Protein AF-0000000085157297 (afdb_homodimer)

Radius of gyration: 27.18 Å; Cα contacts (8 Å, |Δi|>4): 1829; chains: 2; bounding box: 58×94×68 Å

Nearest PDB structures (foldseek):
  6ans-assembly2_D  TM=8.746E-01  e=2.360E-30  Burkholderia cenocepacia J2315
  6v1v-assembly1_B  TM=3.139E-01  e=2.066E-02  Bacillus thuringiensis
  5w6h-assembly1_C  TM=4.773E-01  e=2.940E-01  Kuttervirus CBA120
  8ivx-assembly1_A  TM=2.067E-01  e=7.404E-03  Homo sapiens
  9fth-assembly1_B  TM=2.186E-01  e=5.763E-02  Desulfofustis sp. PB-SRB1

pLDDT: mean 93.43, std 10.8, range [33.88, 98.88]

InterPro domains:
  IPR010621 Domain of unknown function DUF1214 [PF06742] (270-326)

Solvent-accessible surface area (backbone atoms only — not comparable to full-atom values): 38136 Å² total; per-residue (Å²): 132,86,52,54,33,58,54,23,50,52,51,31,47,52,48,63,70,50,51,57,48,35,36,68,37,74,94,38,35,50,84,51,51,42,55,48,27,48,49,56,51,44,51,53,25,50,49,51,48,30,39,60,60,45,59,57,61,41,49,53,61,33,54,72,40,80,53,28,39,37,71,44,74,60,31,45,43,87,60,51,48,54,42,27,39,29,30,38,28,49,45,50,33,82,42,41,32,39,38,34,36,32,47,62,50,44,66,44,41,37,40,34,25,24,30,47,89,42,85,32,42,69,20,56,33,66,66,45,75,48,43,56,89,76,51,73,58,50,97,87,33,37,38,69,49,74,45,62,56,35,82,61,28,35,32,38,38,37,43,30,33,32,71,43,60,90,77,42,47,67,57,46,78,44,49,42,45,74,54,86,55,75,82,79,75,62,32,26,63,60,45,14,54,24,39,44,17,31,40,44,34,48,54,55,53,42,71,54,33,34,48,79,61,36,49,79,78,60,75,87,75,61,77,80,76,82,66,92,52,49,24,55,37,57,43,73,42,42,67,44,50,68,78,30,72,50,87,72,55,58,58,26,32,39,27,46,31,16,40,69,49,59,86,61,24,24,39,45,34,41,35,63,75,61,66,48,71,44,39,37,40,38,44,22,39,40,58,31,24,59,62,21,68,73,72,34,84,87,40,32,25,55,51,33,72,72,69,50,61,59,22,79,87,58,33,32,59,34,40,39,22,37,57,74,55,76,20,83,38,37,24,24,52,65,64,47,50,51,23,30,34,39,40,40,30,32,60,42,83,56,77,51,73,58,52,43,60,44,84,42,47,43,89,71,50,72,55,60,76,90,134,86,53,52,34,58,54,22,50,52,50,31,48,52,46,62,70,51,51,57,47,35,36,69,38,74,95,39,35,51,84,50,49,43,55,48,28,47,52,56,50,43,52,55,25,50,49,51,48,31,38,60,60,45,59,59,61,41,49,54,61,33,53,72,40,79,54,26,40,36,71,44,74,61,30,45,43,87,60,50,49,53,40,26,40,28,31,38,28,48,45,48,33,81,43,40,32,40,38,34,37,32,46,61,51,43,64,44,40,36,41,34,25,24,29,47,88,43,83,32,43,67,20,56,33,68,65,45,75,48,42,56,90,76,51,73,60,49,97,86,34,38,38,70,49,74,45,63,56,36,83,61,28,36,31,37,38,36,42,31,34,31,72,44,59,90,74,45,47,66,58,46,77,45,47,43,43,72,55,85,55,75,80,78,73,60,33,25,63,59,47,14,54,24,38,44,18,29,40,46,34,48,54,55,53,41,71,55,32,34,48,79,60,36,50,78,75,60,74,89,74,60,78,78,76,82,65,92,53,50,24,56,36,56,44,75,43,42,67,43,50,67,78,29,73,50,87,72,55,58,58,25,32,39,28,47,33,16,40,70,46,58,87,61,25,23,38,44,34,41,35,61,76,63,66,47,70,45,39,37,40,39,46,23,40,40,59,32,23,60,63,20,69,72,71,34,84,85,39,32,23,54,52,33,71,73,67,51,61,60,22,79,87,57,32,33,58,36,39,39,21,39,57,74,57,77,20,83,38,37,22,25,52,64,65,48,49,49,23,31,34,40,37,42,30,32,60,42,85,57,78,50,72,61,54,43,60,44,83,41,47,45,89,72,50,73,55,61,75,90

Structure (mmCIF, N/CA/C/O backbone):
data_AF-0000000085157297-model_v1
#
loop_
_entity.id
_entity.type
_entity.pdbx_description
1 polymer 'DUF1214 domain-containing protein'
#
loop_
_atom_site.group_PDB
_atom_site.id
_atom_site.type_symbol
_atom_site.label_atom_id
_atom_site.label_alt_id
_atom_site.label_comp_id
_atom_site.label_asym_id
_atom_site.label_entity_id
_atom_site.label_seq_id
_atom_site.pdbx_PDB_ins_code
_atom_site.Cartn_x
_atom_site.Cartn_y
_atom_site.Cartn_z
_atom_site.occupancy
_atom_site.B_iso_or_equiv
_atom_site.auth_seq_id
_atom_site.auth_comp_id
_atom_site.auth_asym_id
_atom_site.auth_atom_id
_atom_site.pdbx_PDB_model_num
ATOM 1 N N . MET A 1 1 ? 12.664 -27.375 17.562 1 54.38 1 MET A N 1
ATOM 2 C CA . MET A 1 1 ? 13.664 -26.344 17.266 1 54.38 1 MET A CA 1
ATOM 3 C C . MET A 1 1 ? 13 -25.016 16.953 1 54.38 1 MET A C 1
ATOM 5 O O . MET A 1 1 ? 12.078 -24.953 16.141 1 54.38 1 MET A O 1
ATOM 9 N N . THR A 1 2 ? 13.156 -24.031 17.766 1 79.88 2 THR A N 1
ATOM 10 C CA . THR A 1 2 ? 12.492 -22.734 17.672 1 79.88 2 THR A CA 1
ATOM 11 C C . THR A 1 2 ? 13.086 -21.891 16.547 1 79.88 2 THR A C 1
ATOM 13 O O . THR A 1 2 ? 14.297 -21.672 16.5 1 79.88 2 THR A O 1
ATOM 16 N N . HIS A 1 3 ? 12.43 -21.672 15.445 1 93.62 3 HIS A N 1
ATOM 17 C CA . HIS A 1 3 ? 12.844 -20.859 14.32 1 93.62 3 HIS A CA 1
ATOM 18 C C . HIS A 1 3 ? 13.094 -19.422 14.75 1 93.62 3 HIS A C 1
ATOM 20 O O . HIS A 1 3 ? 12.383 -18.891 15.602 1 93.62 3 HIS A O 1
ATOM 26 N N . GLU A 1 4 ? 14.172 -18.812 14.25 1 97.25 4 GLU A N 1
ATOM 27 C CA . GLU A 1 4 ? 14.508 -17.422 14.578 1 97.25 4 GLU A CA 1
ATOM 28 C C . GLU A 1 4 ? 13.375 -16.469 14.195 1 97.25 4 GLU A C 1
ATOM 30 O O . GLU A 1 4 ? 13.125 -15.484 14.891 1 97.25 4 GLU A O 1
ATOM 35 N N . SER A 1 5 ? 12.711 -16.719 13.094 1 97.75 5 SER A N 1
ATOM 36 C CA . SER A 1 5 ? 11.609 -15.883 12.656 1 97.75 5 SER A CA 1
ATOM 37 C C . SER A 1 5 ? 10.43 -15.961 13.617 1 97.75 5 SER A C 1
ATOM 39 O O . SER A 1 5 ? 9.711 -14.984 13.82 1 97.75 5 SER A O 1
ATOM 41 N N . THR A 1 6 ? 10.211 -17.125 14.266 1 97.44 6 THR A N 1
ATOM 42 C CA . THR A 1 6 ? 9.18 -17.25 15.289 1 97.44 6 THR A CA 1
ATOM 43 C C . THR A 1 6 ? 9.461 -16.328 16.469 1 97.44 6 THR A C 1
ATOM 45 O O . THR A 1 6 ? 8.578 -15.578 16.891 1 97.44 6 THR A O 1
ATOM 48 N N . ALA A 1 7 ? 10.688 -16.438 16.906 1 98.12 7 ALA A N 1
ATOM 49 C CA . ALA A 1 7 ? 11.086 -15.578 18.016 1 98.12 7 ALA A CA 1
ATOM 50 C C . ALA A 1 7 ? 10.961 -14.102 17.656 1 98.12 7 ALA A C 1
ATOM 52 O O . ALA A 1 7 ? 10.453 -13.305 18.438 1 98.12 7 ALA A O 1
ATOM 53 N N . ALA A 1 8 ? 11.422 -13.734 16.469 1 98.69 8 ALA A N 1
ATOM 54 C CA . ALA A 1 8 ? 11.383 -12.352 16.016 1 98.69 8 ALA A CA 1
ATOM 55 C C . ALA A 1 8 ? 9.945 -11.859 15.883 1 98.69 8 ALA A C 1
ATOM 57 O O . ALA A 1 8 ? 9.648 -10.703 16.203 1 98.69 8 ALA A O 1
ATOM 58 N N . TRP A 1 9 ? 9.07 -12.703 15.398 1 98.69 9 TRP A N 1
ATOM 59 C CA . TRP A 1 9 ? 7.656 -12.352 15.281 1 98.69 9 TRP A CA 1
ATOM 60 C C . TRP A 1 9 ? 7.055 -12.078 16.656 1 98.69 9 TRP A C 1
ATOM 62 O O . TRP A 1 9 ? 6.344 -11.086 16.844 1 98.69 9 TRP A O 1
ATOM 72 N N . ARG A 1 10 ? 7.383 -12.867 17.641 1 98.31 10 ARG A N 1
ATOM 73 C CA . ARG A 1 10 ? 6.91 -12.656 19 1 98.31 10 ARG A CA 1
ATOM 74 C C . ARG A 1 10 ? 7.453 -11.359 19.578 1 98.31 10 ARG A C 1
ATOM 76 O O . ARG A 1 10 ? 6.742 -10.641 20.281 1 98.31 10 ARG A O 1
ATOM 83 N N . GLU A 1 11 ? 8.688 -11.117 19.297 1 98.69 11 GLU A N 1
ATOM 84 C CA . GLU A 1 11 ? 9.297 -9.859 19.719 1 98.69 11 GLU A CA 1
ATOM 85 C C . GLU A 1 11 ? 8.57 -8.664 19.125 1 98.69 11 GLU A C 1
ATOM 87 O O . GLU A 1 11 ? 8.328 -7.664 19.797 1 98.69 11 GLU A O 1
ATOM 92 N N . LEU A 1 12 ? 8.266 -8.75 17.875 1 98.88 12 LEU A N 1
ATOM 93 C CA . LEU A 1 12 ? 7.531 -7.68 17.203 1 98.88 12 LEU A CA 1
ATOM 94 C C . LEU A 1 12 ? 6.156 -7.484 17.844 1 98.88 12 LEU A C 1
ATOM 96 O O . LEU A 1 12 ? 5.754 -6.352 18.125 1 98.88 12 LEU A O 1
ATOM 100 N N . LEU A 1 13 ? 5.461 -8.57 18.094 1 98.88 13 LEU A N 1
ATOM 101 C CA . LEU A 1 13 ? 4.137 -8.477 18.703 1 98.88 13 LEU A CA 1
ATOM 102 C C . LEU A 1 13 ? 4.219 -7.887 20.094 1 98.88 13 LEU A C 1
ATOM 104 O O . LEU A 1 13 ? 3.365 -7.086 20.5 1 98.88 13 LEU A O 1
ATOM 108 N N . ALA A 1 14 ? 5.223 -8.289 20.812 1 98.69 14 ALA A N 1
ATOM 109 C CA . ALA A 1 14 ? 5.43 -7.707 22.125 1 98.69 14 ALA A CA 1
ATOM 110 C C . ALA A 1 14 ? 5.66 -6.203 22.031 1 98.69 14 ALA A C 1
ATOM 112 O O . ALA A 1 14 ? 5.086 -5.434 22.812 1 98.69 14 ALA A O 1
ATOM 113 N N . ALA A 1 15 ? 6.496 -5.812 21.109 1 98.62 15 ALA A N 1
ATOM 114 C CA . ALA A 1 15 ? 6.742 -4.391 20.906 1 98.62 15 ALA A CA 1
ATOM 115 C C . ALA A 1 15 ? 5.449 -3.654 20.578 1 98.62 15 ALA A C 1
ATOM 117 O O . ALA A 1 15 ? 5.145 -2.617 21.172 1 98.62 15 ALA A O 1
ATOM 118 N N . LEU A 1 16 ? 4.684 -4.23 19.719 1 98.81 16 LEU A N 1
ATOM 119 C CA . LEU A 1 16 ? 3.43 -3.619 19.297 1 98.81 16 LEU A CA 1
ATOM 120 C C . LEU A 1 16 ? 2.461 -3.498 20.469 1 98.81 16 LEU A C 1
ATOM 122 O O . LEU A 1 16 ? 1.637 -2.582 20.5 1 98.81 16 LEU A O 1
ATOM 126 N N . GLY A 1 17 ? 2.551 -4.375 21.375 1 98.31 17 GLY A N 1
ATOM 127 C CA . GLY A 1 17 ? 1.699 -4.348 22.562 1 98.31 17 GLY A CA 1
ATOM 128 C C . GLY A 1 17 ? 2.074 -3.254 23.547 1 98.31 17 GLY A C 1
ATOM 129 O O . GLY A 1 17 ? 1.25 -2.838 24.359 1 98.31 17 GLY A O 1
ATOM 130 N N . GLU A 1 18 ? 3.264 -2.736 23.391 1 98.06 18 GLU A N 1
ATOM 131 C CA . GLU A 1 18 ? 3.762 -1.783 24.375 1 98.06 18 GLU A CA 1
ATOM 132 C C . GLU A 1 18 ? 3.775 -0.364 23.812 1 98.06 18 GLU A C 1
ATOM 134 O O . GLU A 1 18 ? 3.814 0.608 24.578 1 98.06 18 GLU A O 1
ATOM 139 N N . LEU A 1 19 ? 3.723 -0.26 22.594 1 98.44 19 LEU A N 1
ATOM 140 C CA . LEU A 1 19 ? 3.939 1.032 21.953 1 98.44 19 LEU A CA 1
ATOM 141 C C . LEU A 1 19 ? 2.783 1.983 22.234 1 98.44 19 LEU A C 1
ATOM 143 O O . LEU A 1 19 ? 2.938 3.203 22.141 1 98.44 19 LEU A O 1
ATOM 147 N N . ASP A 1 20 ? 1.619 1.443 22.594 1 97.69 20 ASP A N 1
ATOM 148 C CA . ASP A 1 20 ? 0.474 2.312 22.844 1 97.69 20 ASP A CA 1
ATOM 149 C C . ASP A 1 20 ? 0.651 3.092 24.141 1 97.69 20 ASP A C 1
ATOM 151 O O . ASP A 1 20 ? -0.06 4.066 24.391 1 97.69 20 ASP A O 1
ATOM 155 N N . ARG A 1 21 ? 1.632 2.74 25 1 97 21 ARG A N 1
ATOM 156 C CA . ARG A 1 21 ? 1.936 3.516 26.203 1 97 21 ARG A CA 1
ATOM 157 C C . ARG A 1 21 ? 2.293 4.957 25.844 1 97 21 ARG A C 1
ATOM 159 O O . ARG A 1 21 ? 2.039 5.875 26.625 1 97 21 ARG A O 1
ATOM 166 N N . SER A 1 22 ? 2.807 5.121 24.656 1 96.56 22 SER A N 1
ATOM 167 C CA . SER A 1 22 ? 3.248 6.445 24.234 1 96.56 22 SER A CA 1
ATOM 168 C C . SER A 1 22 ? 2.08 7.426 24.188 1 96.56 22 SER A C 1
ATOM 170 O O . SER A 1 22 ? 2.266 8.633 24.375 1 96.56 22 SER A O 1
ATOM 172 N N . PHE A 1 23 ? 0.861 6.902 23.938 1 97.25 23 PHE A N 1
ATOM 173 C CA . PHE A 1 23 ? -0.244 7.844 23.797 1 97.25 23 PHE A CA 1
ATOM 174 C C . PHE A 1 23 ? -1.33 7.555 24.828 1 97.25 23 PHE A C 1
ATOM 176 O O . PHE A 1 23 ? -2.342 8.258 24.891 1 97.25 23 PHE A O 1
ATOM 183 N N . LEU A 1 24 ? -1.14 6.492 25.688 1 96.56 24 LEU A N 1
ATOM 184 C CA . LEU A 1 24 ? -2.104 6.211 26.75 1 96.56 24 LEU A CA 1
ATOM 185 C C . LEU A 1 24 ? -1.602 6.723 28.094 1 96.56 24 LEU A C 1
ATOM 187 O O . LEU A 1 24 ? -2.393 6.938 29.016 1 96.56 24 LEU A O 1
ATOM 191 N N . GLU A 1 25 ? -0.298 6.898 28.156 1 95 25 GLU A N 1
ATOM 192 C CA . GLU A 1 25 ? 0.316 7.273 29.438 1 95 25 GLU A CA 1
ATOM 193 C C . GLU A 1 25 ? 1.301 8.422 29.25 1 95 25 GLU A C 1
ATOM 195 O O . GLU A 1 25 ? 1.773 8.68 28.141 1 95 25 GLU A O 1
ATOM 200 N N . GLY A 1 26 ? 1.525 9.133 30.359 1 92.44 26 GLY A N 1
ATOM 201 C CA . GLY A 1 26 ? 2.572 10.148 30.375 1 92.44 26 GLY A CA 1
ATOM 202 C C . GLY A 1 26 ? 2.119 11.484 29.812 1 92.44 26 GLY A C 1
ATOM 203 O O . GLY A 1 26 ? 0.922 11.703 29.625 1 92.44 26 GLY A O 1
ATOM 204 N N . ASP A 1 27 ? 3.088 12.406 29.531 1 89 27 ASP A N 1
ATOM 205 C CA . ASP A 1 27 ? 2.84 13.812 29.219 1 89 27 ASP A CA 1
ATOM 206 C C . ASP A 1 27 ? 2.24 13.969 27.828 1 89 27 ASP A C 1
ATOM 208 O O . ASP A 1 27 ? 1.542 14.945 27.562 1 89 27 ASP A O 1
ATOM 212 N N . ARG A 1 28 ? 2.418 12.961 27.016 1 90.62 28 ARG A N 1
ATOM 213 C CA . ARG A 1 28 ? 1.947 13.078 25.641 1 90.62 28 ARG A CA 1
ATOM 214 C C . ARG A 1 28 ? 0.647 12.312 25.438 1 90.62 28 ARG A C 1
ATOM 216 O O . ARG A 1 28 ? 0.147 12.211 24.312 1 90.62 28 ARG A O 1
ATOM 223 N N . ALA A 1 29 ? 0.149 11.773 26.531 1 94.44 29 ALA A N 1
ATOM 224 C CA . ALA A 1 29 ? -1.06 10.961 26.438 1 94.44 29 ALA A CA 1
ATOM 225 C C . ALA A 1 29 ? -2.221 11.766 25.859 1 94.44 29 ALA A C 1
ATOM 227 O O . ALA A 1 29 ? -2.385 12.945 26.172 1 94.44 29 ALA A O 1
ATOM 228 N N . VAL A 1 30 ? -2.934 11.117 25.016 1 94.44 30 VAL A N 1
ATOM 229 C CA . VAL A 1 30 ? -4.16 11.719 24.5 1 94.44 30 VAL A CA 1
ATOM 230 C C . VAL A 1 30 ? -5.363 11.203 25.281 1 94.44 30 VAL A C 1
ATOM 232 O O . VAL A 1 30 ? -5.285 10.156 25.938 1 94.44 30 VAL A O 1
ATOM 235 N N . SER A 1 31 ? -6.477 11.938 25.281 1 84.62 31 SER A N 1
ATOM 236 C CA . SER A 1 31 ? -7.512 11.562 26.234 1 84.62 31 SER A CA 1
ATOM 237 C C . SER A 1 31 ? -8.852 11.352 25.547 1 84.62 31 SER A C 1
ATOM 239 O O . SER A 1 31 ? -9.719 10.641 26.062 1 84.62 31 SER A O 1
ATOM 241 N N . ASP A 1 32 ? -9.039 11.977 24.422 1 89.94 32 ASP A N 1
ATOM 242 C CA . ASP A 1 32 ? -10.352 11.812 23.812 1 89.94 32 ASP A CA 1
ATOM 243 C C . ASP A 1 32 ? -10.391 10.578 22.922 1 89.94 32 ASP A C 1
ATOM 245 O O . ASP A 1 32 ? -9.352 10.141 22.422 1 89.94 32 ASP A O 1
ATOM 249 N N . ASP A 1 33 ? -11.617 10.016 22.703 1 94 33 ASP A N 1
ATOM 250 C CA . ASP A 1 33 ? -11.867 8.766 21.984 1 94 33 ASP A CA 1
ATOM 251 C C . ASP A 1 33 ? -11.289 8.82 20.562 1 94 33 ASP A C 1
ATOM 253 O O . ASP A 1 33 ? -10.742 7.832 20.078 1 94 33 ASP A O 1
ATOM 257 N N . ARG A 1 34 ? -11.391 9.922 19.938 1 95.12 34 ARG A N 1
ATOM 258 C CA . ARG A 1 34 ? -10.938 10.039 18.547 1 95.12 34 ARG A CA 1
ATOM 259 C C . ARG A 1 34 ? -9.422 9.953 18.453 1 95.12 34 ARG A C 1
ATOM 261 O O . ARG A 1 34 ? -8.883 9.242 17.609 1 95.12 34 ARG A O 1
ATOM 268 N N . HIS A 1 35 ? -8.711 10.617 19.344 1 95.5 35 HIS A N 1
ATOM 269 C CA . HIS A 1 35 ? -7.254 10.586 19.312 1 95.5 35 HIS A CA 1
ATOM 270 C C . HIS A 1 35 ? -6.727 9.211 19.719 1 95.5 35 HIS A C 1
ATOM 272 O O . HIS A 1 35 ? -5.691 8.766 19.234 1 95.5 35 HIS A O 1
ATOM 278 N N . ILE A 1 36 ? -7.473 8.617 20.656 1 96.62 36 ILE A N 1
ATOM 279 C CA . ILE A 1 36 ? -7.086 7.262 21.016 1 96.62 36 ILE A CA 1
ATOM 280 C C . ILE A 1 36 ? -7.199 6.344 19.812 1 96.62 36 ILE A C 1
ATOM 282 O O . ILE A 1 36 ? -6.277 5.578 19.516 1 96.62 36 ILE A O 1
ATOM 286 N N . ALA A 1 37 ? -8.281 6.469 19.078 1 97.38 37 ALA A N 1
ATOM 287 C CA . ALA A 1 37 ? -8.461 5.711 17.844 1 97.38 37 ALA A CA 1
ATOM 288 C C . ALA A 1 37 ? -7.348 6.016 16.859 1 97.38 37 ALA A C 1
ATOM 290 O O . ALA A 1 37 ? -6.812 5.109 16.219 1 97.38 37 ALA A O 1
ATOM 291 N N . ASP A 1 38 ? -6.957 7.277 16.766 1 97.12 38 ASP A N 1
ATOM 292 C CA . ASP A 1 38 ? -5.875 7.684 15.875 1 97.12 38 ASP A CA 1
ATOM 293 C C . ASP A 1 38 ? -4.574 6.965 16.234 1 97.12 38 ASP A C 1
ATOM 295 O O . ASP A 1 38 ? -3.793 6.617 15.344 1 97.12 38 ASP A O 1
ATOM 299 N N . GLY A 1 39 ? -4.367 6.809 17.5 1 98 39 GLY A N 1
ATOM 300 C CA . GLY A 1 39 ? -3.164 6.121 17.938 1 98 39 GLY A CA 1
ATOM 301 C C . GLY A 1 39 ? -3.059 4.707 17.406 1 98 39 GLY A C 1
ATOM 302 O O . GLY A 1 39 ? -2.018 4.312 16.875 1 98 39 GLY A O 1
ATOM 303 N N . TYR A 1 40 ? -4.117 3.982 17.531 1 98.5 40 TYR A N 1
ATOM 304 C CA . TYR A 1 40 ? -4.098 2.598 17.078 1 98.5 40 TYR A CA 1
ATOM 305 C C . TYR A 1 40 ? -4.078 2.527 15.555 1 98.5 40 TYR A C 1
ATOM 307 O O . TYR A 1 40 ? -3.453 1.632 14.977 1 98.5 40 TYR A O 1
ATOM 315 N N . ARG A 1 41 ? -4.715 3.447 14.906 1 98 41 ARG A N 1
ATOM 316 C CA . ARG A 1 41 ? -4.625 3.531 13.453 1 98 41 ARG A CA 1
ATOM 317 C C . ARG A 1 41 ? -3.205 3.877 13.016 1 98 41 ARG A C 1
ATOM 319 O O . ARG A 1 41 ? -2.721 3.369 12 1 98 41 ARG A O 1
ATOM 326 N N . MET A 1 42 ? -2.561 4.672 13.805 1 98.19 42 MET A N 1
ATOM 327 C CA . MET A 1 42 ? -1.177 5.023 13.5 1 98.19 42 MET A CA 1
ATOM 328 C C . MET A 1 42 ? -0.258 3.82 13.672 1 98.19 42 MET A C 1
ATOM 330 O O . MET A 1 42 ? 0.688 3.641 12.906 1 98.19 42 MET A O 1
ATOM 334 N N . LEU A 1 43 ? -0.532 2.982 14.703 1 98.81 43 LEU A N 1
ATOM 335 C CA . LEU A 1 43 ? 0.221 1.742 14.844 1 98.81 43 LEU A CA 1
ATOM 336 C C . LEU A 1 43 ? 0.11 0.89 13.586 1 98.81 43 LEU A C 1
ATOM 338 O O . LEU A 1 43 ? 1.118 0.397 13.078 1 98.81 43 LEU A O 1
ATOM 342 N N . ALA A 1 44 ? -1.074 0.794 13.07 1 98.75 44 ALA A N 1
ATOM 343 C CA . ALA A 1 44 ? -1.306 0 11.867 1 98.75 44 ALA A CA 1
ATOM 344 C C . ALA A 1 44 ? -0.622 0.628 10.656 1 98.75 44 ALA A C 1
ATOM 346 O O . ALA A 1 44 ? 0.035 -0.066 9.875 1 98.75 44 ALA A O 1
ATOM 347 N N . THR A 1 45 ? -0.762 1.928 10.523 1 98.38 45 THR A N 1
ATOM 348 C CA . THR A 1 45 ? -0.173 2.658 9.406 1 98.38 45 THR A CA 1
ATOM 349 C C . THR A 1 45 ? 1.344 2.488 9.391 1 98.38 45 THR A C 1
ATOM 351 O O . THR A 1 45 ? 1.918 2.104 8.367 1 98.38 45 THR A O 1
ATOM 354 N N . THR A 1 46 ? 1.953 2.705 10.508 1 98.44 46 THR A N 1
ATOM 355 C CA . THR A 1 46 ? 3.412 2.711 10.547 1 98.44 46 THR A CA 1
ATOM 356 C C . THR A 1 46 ? 3.959 1.286 10.492 1 98.44 46 THR A C 1
ATOM 358 O O . THR A 1 46 ? 5.055 1.058 9.977 1 98.44 46 THR A O 1
ATOM 361 N N . LEU A 1 47 ? 3.186 0.354 10.984 1 98.88 47 LEU A N 1
ATOM 362 C CA . LEU A 1 47 ? 3.568 -1.04 10.781 1 98.88 47 LEU A CA 1
ATOM 363 C C . LEU A 1 47 ? 3.664 -1.363 9.297 1 98.88 47 LEU A C 1
ATOM 365 O O . LEU A 1 47 ? 4.621 -2.002 8.852 1 98.88 47 LEU A O 1
ATOM 369 N N . GLY A 1 48 ? 2.688 -0.925 8.516 1 98.44 48 GLY A N 1
ATOM 370 C CA . GLY A 1 48 ? 2.74 -1.103 7.07 1 98.44 48 GLY A CA 1
ATOM 371 C C . GLY A 1 48 ? 3.963 -0.468 6.438 1 98.44 48 GLY A C 1
ATOM 372 O O . GLY A 1 48 ? 4.613 -1.078 5.586 1 98.44 48 GLY A O 1
ATOM 373 N N . VAL A 1 49 ? 4.273 0.714 6.852 1 98 49 VAL A N 1
ATOM 374 C CA . VAL A 1 49 ? 5.441 1.418 6.328 1 98 49 VAL A CA 1
ATOM 375 C C . VAL A 1 49 ? 6.707 0.637 6.668 1 98 49 VAL A C 1
ATOM 377 O O . VAL A 1 49 ? 7.598 0.489 5.824 1 98 49 VAL A O 1
ATOM 380 N N . ALA A 1 50 ? 6.777 0.152 7.887 1 98.69 50 ALA A N 1
ATOM 381 C CA . ALA A 1 50 ? 7.949 -0.594 8.336 1 98.69 50 ALA A CA 1
ATOM 382 C C . ALA A 1 50 ? 8.125 -1.875 7.523 1 98.69 50 ALA A C 1
ATOM 384 O O . ALA A 1 50 ? 9.25 -2.23 7.152 1 98.69 50 ALA A O 1
ATOM 385 N N . PHE A 1 51 ? 7.059 -2.539 7.262 1 98.75 51 PHE A N 1
ATOM 386 C CA . PHE A 1 51 ? 7.137 -3.736 6.434 1 98.75 51 PHE A CA 1
ATOM 387 C C . PHE A 1 51 ? 7.641 -3.396 5.035 1 98.75 51 PHE A C 1
ATOM 389 O O . PHE A 1 51 ? 8.5 -4.09 4.492 1 98.75 51 PHE A O 1
ATOM 396 N N . ASP A 1 52 ? 7.145 -2.348 4.469 1 97.62 52 ASP A N 1
ATOM 397 C CA . ASP A 1 52 ? 7.547 -1.913 3.137 1 97.62 52 ASP A CA 1
ATOM 398 C C . ASP A 1 52 ? 9.031 -1.551 3.102 1 97.62 52 ASP A C 1
ATOM 400 O O . ASP A 1 52 ? 9.68 -1.69 2.064 1 97.62 52 ASP A O 1
ATOM 404 N N . THR A 1 53 ? 9.5 -1.159 4.195 1 97.81 53 THR A N 1
ATOM 405 C CA . THR A 1 53 ? 10.867 -0.65 4.258 1 97.81 53 THR A CA 1
ATOM 406 C C . THR A 1 53 ? 11.852 -1.771 4.59 1 97.81 53 THR A C 1
ATOM 408 O O . THR A 1 53 ? 12.984 -1.767 4.113 1 97.81 53 THR A O 1
ATOM 411 N N . TYR A 1 54 ? 11.383 -2.732 5.367 1 98.44 54 TYR A N 1
ATOM 412 C CA . TYR A 1 54 ? 12.398 -3.635 5.91 1 98.44 54 TYR A CA 1
ATOM 413 C C . TYR A 1 54 ? 12.094 -5.082 5.535 1 98.44 54 TYR A C 1
ATOM 415 O O . TYR A 1 54 ? 13.008 -5.875 5.32 1 98.44 54 TYR A O 1
ATOM 423 N N . LEU A 1 55 ? 10.844 -5.43 5.414 1 98.56 55 LEU A N 1
ATOM 424 C CA . LEU A 1 55 ? 10.516 -6.844 5.289 1 98.56 55 LEU A CA 1
ATOM 425 C C . LEU A 1 55 ? 10.484 -7.266 3.824 1 98.56 55 LEU A C 1
ATOM 427 O O . LEU A 1 55 ? 10.969 -8.344 3.471 1 98.56 55 LEU A O 1
ATOM 431 N N . PHE A 1 56 ? 10.023 -6.383 2.926 1 97.25 56 PHE A N 1
ATOM 432 C CA . PHE A 1 56 ? 9.656 -6.855 1.597 1 97.25 56 PHE A CA 1
ATOM 433 C C . PHE A 1 56 ? 10.641 -6.352 0.55 1 97.25 56 PHE A C 1
ATOM 435 O O . PHE A 1 56 ? 10.602 -6.777 -0.607 1 97.25 56 PHE A O 1
ATOM 442 N N . PRO A 1 57 ? 11.531 -5.457 0.884 1 96.31 57 PRO A N 1
ATOM 443 C CA . PRO A 1 57 ? 12.438 -4.973 -0.16 1 96.31 57 PRO A CA 1
ATOM 444 C C . PRO A 1 57 ? 13.461 -6.023 -0.588 1 96.31 57 PRO A C 1
ATOM 446 O O . PRO A 1 57 ? 13.805 -6.914 0.194 1 96.31 57 PRO A O 1
ATOM 449 N N . GLU A 1 58 ? 13.898 -5.914 -1.817 1 96 58 GLU A N 1
ATOM 450 C CA . GLU A 1 58 ? 15.016 -6.613 -2.445 1 96 58 GLU A CA 1
ATOM 451 C C . GLU A 1 58 ? 16 -5.629 -3.068 1 96 58 GLU A C 1
ATOM 453 O O . GLU A 1 58 ? 15.859 -5.254 -4.234 1 96 58 GLU A O 1
ATOM 458 N N . PRO A 1 59 ? 17.078 -5.305 -2.355 1 96.06 59 PRO A N 1
ATOM 459 C CA . PRO A 1 59 ? 17.969 -4.273 -2.877 1 96.06 59 PRO A CA 1
ATOM 460 C C . PRO A 1 59 ? 18.594 -4.664 -4.215 1 96.06 59 PRO A C 1
ATOM 462 O O . PRO A 1 59 ? 19.062 -3.795 -4.961 1 96.06 59 PRO A O 1
ATOM 465 N N . ASP A 1 60 ? 18.656 -5.938 -4.516 1 96.31 60 ASP A N 1
ATOM 466 C CA . ASP A 1 60 ? 19.188 -6.371 -5.797 1 96.31 60 ASP A CA 1
ATOM 467 C C . ASP A 1 60 ? 18.109 -6.379 -6.875 1 96.31 60 ASP A C 1
ATOM 469 O O . ASP A 1 60 ? 18.406 -6.566 -8.055 1 96.31 60 ASP A O 1
ATOM 473 N N . ARG A 1 61 ? 16.859 -6.211 -6.516 1 96.62 61 ARG A N 1
ATOM 474 C CA . ARG A 1 61 ? 15.711 -5.98 -7.379 1 96.62 61 ARG A CA 1
ATOM 475 C C . ARG A 1 61 ? 14.898 -4.785 -6.895 1 96.62 61 ARG A C 1
ATOM 477 O O . ARG A 1 61 ? 13.727 -4.926 -6.527 1 96.62 61 ARG A O 1
ATOM 484 N N . PRO A 1 62 ? 15.516 -3.666 -6.973 1 97.25 62 PRO A N 1
ATOM 485 C CA . PRO A 1 62 ? 14.961 -2.51 -6.266 1 97.25 62 PRO A CA 1
ATOM 486 C C . PRO A 1 62 ? 13.648 -2.021 -6.871 1 97.25 62 PRO A C 1
ATOM 488 O O . PRO A 1 62 ? 13.438 -2.148 -8.078 1 97.25 62 PRO A O 1
ATOM 491 N N . GLN A 1 63 ? 12.789 -1.521 -6.066 1 97 63 GLN A N 1
ATOM 492 C CA . GLN A 1 63 ? 11.523 -0.897 -6.434 1 97 63 GLN A CA 1
ATOM 493 C C . GLN A 1 63 ? 11.211 0.286 -5.523 1 97 63 GLN A C 1
ATOM 495 O O . GLN A 1 63 ? 11.43 0.22 -4.312 1 97 63 GLN A O 1
ATOM 500 N N . PHE A 1 64 ? 10.742 1.352 -6.156 1 97.94 64 PHE A N 1
ATOM 501 C CA . PHE A 1 64 ? 10.172 2.428 -5.352 1 97.94 64 PHE A CA 1
ATOM 502 C C . PHE A 1 64 ? 8.773 2.061 -4.871 1 97.94 64 PHE A C 1
ATOM 504 O O . PHE A 1 64 ? 7.926 1.66 -5.672 1 97.94 64 PHE A O 1
ATOM 511 N N . VAL A 1 65 ? 8.57 2.217 -3.562 1 97.44 65 VAL A N 1
ATOM 512 C CA . VAL A 1 65 ? 7.27 1.91 -2.969 1 97.44 65 VAL A CA 1
ATOM 513 C C . VAL A 1 65 ? 6.691 3.162 -2.314 1 97.44 65 VAL A C 1
ATOM 515 O O . VAL A 1 65 ? 7.383 3.85 -1.558 1 97.44 65 VAL A O 1
ATOM 518 N N . ALA A 1 66 ? 5.422 3.406 -2.629 1 96.88 66 ALA A N 1
ATOM 519 C CA . ALA A 1 66 ? 4.785 4.602 -2.074 1 96.88 66 ALA A CA 1
ATOM 520 C C . ALA A 1 66 ? 4.531 4.441 -0.578 1 96.88 66 ALA A C 1
ATOM 522 O O . ALA A 1 66 ? 3.865 3.496 -0.151 1 96.88 66 ALA A O 1
ATOM 523 N N . VAL A 1 67 ? 5.047 5.359 0.173 1 96.56 67 VAL A N 1
ATOM 524 C CA . VAL A 1 67 ? 4.836 5.281 1.615 1 96.56 67 VAL A CA 1
ATOM 525 C C . VAL A 1 67 ? 3.994 6.469 2.078 1 96.56 67 VAL A C 1
ATOM 527 O O . VAL A 1 67 ? 3.58 6.527 3.238 1 96.56 67 VAL A O 1
ATOM 530 N N . ASN A 1 68 ? 3.768 7.406 1.197 1 95.5 68 ASN A N 1
ATOM 531 C CA . ASN A 1 68 ? 2.83 8.5 1.416 1 95.5 68 ASN A CA 1
ATOM 532 C C . ASN A 1 68 ? 2.414 9.156 0.1 1 95.5 68 ASN A C 1
ATOM 534 O O . ASN A 1 68 ? 3.262 9.469 -0.736 1 95.5 68 ASN A O 1
ATOM 538 N N . THR A 1 69 ? 1.155 9.266 -0.171 1 95.75 69 THR A N 1
ATOM 539 C CA . THR A 1 69 ? 0.596 10.008 -1.294 1 95.75 69 THR A CA 1
ATOM 540 C C . THR A 1 69 ? -0.626 10.812 -0.856 1 95.75 69 THR A C 1
ATOM 542 O O . THR A 1 69 ? -1.191 10.562 0.211 1 95.75 69 THR A O 1
ATOM 545 N N . PRO A 1 70 ? -1.045 11.719 -1.664 1 94.88 70 PRO A N 1
ATOM 546 C CA . PRO A 1 70 ? -2.264 12.469 -1.339 1 94.88 70 PRO A CA 1
ATOM 547 C C . PRO A 1 70 ? -3.498 11.578 -1.258 1 94.88 70 PRO A C 1
ATOM 549 O O . PRO A 1 70 ? -4.543 12 -0.76 1 94.88 70 PRO A O 1
ATOM 552 N N . PHE A 1 71 ? -3.311 10.281 -1.622 1 93.69 71 PHE A N 1
ATOM 553 C CA . PHE A 1 71 ? -4.52 9.484 -1.801 1 93.69 71 PHE A CA 1
ATOM 554 C C . PHE A 1 71 ? -4.484 8.242 -0.914 1 93.69 71 PHE A C 1
ATOM 556 O O . PHE A 1 71 ? -5.504 7.57 -0.742 1 93.69 71 PHE A O 1
ATOM 563 N N . ARG A 1 72 ? -3.396 7.914 -0.326 1 94.06 72 ARG A N 1
ATOM 564 C CA . ARG A 1 72 ? -3.283 6.695 0.47 1 94.06 72 ARG A CA 1
ATOM 565 C C . ARG A 1 72 ? -3.666 6.953 1.924 1 94.06 72 ARG A C 1
ATOM 567 O O . ARG A 1 72 ? -2.861 7.477 2.699 1 94.06 72 ARG A O 1
ATOM 574 N N . ARG A 1 73 ? -4.758 6.438 2.291 1 93.5 73 ARG A N 1
ATOM 575 C CA . ARG A 1 73 ? -5.273 6.602 3.648 1 93.5 73 ARG A CA 1
ATOM 576 C C . ARG A 1 73 ? -4.441 5.801 4.648 1 93.5 73 ARG A C 1
ATOM 578 O O . ARG A 1 73 ? -4.254 6.23 5.789 1 93.5 73 ARG A O 1
ATOM 585 N N . ASP A 1 74 ? -3.91 4.758 4.191 1 95.12 74 ASP A N 1
ATOM 586 C CA . ASP A 1 74 ? -3.234 3.824 5.086 1 95.12 74 ASP A CA 1
ATOM 587 C C . ASP A 1 74 ? -1.778 4.23 5.309 1 95.12 74 ASP A C 1
ATOM 589 O O . ASP A 1 74 ? -1.031 3.535 5.996 1 95.12 74 ASP A O 1
ATOM 593 N N . ARG A 1 75 ? -1.376 5.34 4.688 1 96.56 75 ARG A N 1
ATOM 594 C CA . ARG A 1 75 ? 0.028 5.73 4.754 1 96.56 75 ARG A CA 1
ATOM 595 C C . ARG A 1 75 ? 0.169 7.203 5.137 1 96.56 75 ARG A C 1
ATOM 597 O O . ARG A 1 75 ? 1.024 7.91 4.598 1 96.56 75 ARG A O 1
ATOM 604 N N . ARG A 1 76 ? -0.67 7.652 5.988 1 94.5 76 ARG A N 1
ATOM 605 C CA . ARG A 1 76 ? -0.573 9 6.539 1 94.5 76 ARG A CA 1
ATOM 606 C C . ARG A 1 76 ? 0.197 8.992 7.855 1 94.5 76 ARG A C 1
ATOM 608 O O . ARG A 1 76 ? -0.354 8.648 8.898 1 94.5 76 ARG A O 1
ATOM 615 N N . TRP A 1 77 ? 1.479 9.406 7.711 1 94.81 77 TRP A N 1
ATOM 616 C CA . TRP A 1 77 ? 2.334 9.258 8.883 1 94.81 77 TRP A CA 1
ATOM 617 C C . TRP A 1 77 ? 3.502 10.242 8.828 1 94.81 77 TRP A C 1
ATOM 619 O O . TRP A 1 77 ? 3.777 10.828 7.777 1 94.81 77 TRP A O 1
ATOM 629 N N . GLY A 1 78 ? 4.16 10.477 9.961 1 91.38 78 GLY A N 1
ATOM 630 C CA . GLY A 1 78 ? 5.477 11.078 10.062 1 91.38 78 GLY A CA 1
ATOM 631 C C . GLY A 1 78 ? 5.527 12.492 9.516 1 91.38 78 GLY A C 1
ATOM 632 O O . GLY A 1 78 ? 6.531 12.898 8.922 1 91.38 78 GLY A O 1
ATOM 633 N N . GLY A 1 79 ? 4.562 13.188 9.648 1 91.19 79 GLY A N 1
ATOM 634 C CA . GLY A 1 79 ? 4.527 14.508 9.039 1 91.19 79 GLY A CA 1
ATOM 635 C C . GLY A 1 79 ? 4.109 14.492 7.582 1 91.19 79 GLY A C 1
ATOM 636 O O . GLY A 1 79 ? 4.789 15.055 6.727 1 91.19 79 GLY A O 1
ATOM 637 N N . ASP A 1 80 ? 3.043 13.875 7.402 1 87.94 80 ASP A N 1
ATOM 638 C CA . ASP A 1 80 ? 2.516 13.68 6.055 1 87.94 80 ASP A CA 1
ATOM 639 C C . ASP A 1 80 ? 2.262 15.023 5.371 1 87.94 80 ASP A C 1
ATOM 641 O O . ASP A 1 80 ? 2.184 16.062 6.035 1 87.94 80 ASP A O 1
ATOM 645 N N . ASN A 1 81 ? 2.385 14.992 4.133 1 91.19 81 ASN A N 1
ATOM 646 C CA . ASN A 1 81 ? 2.086 16.141 3.293 1 91.19 81 ASN A CA 1
ATOM 647 C C . ASN A 1 81 ? 0.995 15.836 2.273 1 91.19 81 ASN A C 1
ATOM 649 O O . ASN A 1 81 ? 1.151 14.93 1.447 1 91.19 81 ASN A O 1
ATOM 653 N N . THR A 1 82 ? -0.054 16.531 2.318 1 94.31 82 THR A N 1
ATOM 654 C CA . THR A 1 82 ? -1.217 16.234 1.486 1 94.31 82 THR A CA 1
ATOM 655 C C . THR A 1 82 ? -0.951 16.625 0.034 1 94.31 82 THR A C 1
ATOM 657 O O . THR A 1 82 ? -1.74 16.297 -0.855 1 94.31 82 THR A O 1
ATOM 660 N N . ASP A 1 83 ? 0.22 17.281 -0.215 1 96.19 83 ASP A N 1
ATOM 661 C CA . ASP A 1 83 ? 0.532 17.75 -1.559 1 96.19 83 ASP A CA 1
ATOM 662 C C . ASP A 1 83 ? 1.703 16.984 -2.16 1 96.19 83 ASP A C 1
ATOM 664 O O . ASP A 1 83 ? 2.201 17.328 -3.23 1 96.19 83 ASP A O 1
ATOM 668 N N . ALA A 1 84 ? 2.105 15.945 -1.437 1 96.12 84 ALA A N 1
ATOM 669 C CA . ALA A 1 84 ? 3.363 15.344 -1.876 1 96.12 84 ALA A CA 1
ATOM 670 C C . ALA A 1 84 ? 3.234 13.828 -1.992 1 96.12 84 ALA A C 1
ATOM 672 O O . ALA A 1 84 ? 2.387 13.219 -1.336 1 96.12 84 ALA A O 1
ATOM 673 N N . TYR A 1 85 ? 4.031 13.258 -2.891 1 97.12 85 TYR A N 1
ATOM 674 C CA . TYR A 1 85 ? 4.258 11.828 -3.016 1 97.12 85 TYR A CA 1
ATOM 675 C C . TYR A 1 85 ? 5.625 11.438 -2.463 1 97.12 85 TYR A C 1
ATOM 677 O O . TYR A 1 85 ? 6.633 12.062 -2.799 1 97.12 85 TYR A O 1
ATOM 685 N N . TYR A 1 86 ? 5.656 10.461 -1.604 1 97.06 86 TYR A N 1
ATOM 686 C CA . TYR A 1 86 ? 6.895 9.922 -1.061 1 97.06 86 TYR A CA 1
ATOM 687 C C . TYR A 1 86 ? 7.027 8.438 -1.37 1 97.06 86 TYR A C 1
ATOM 689 O O . TYR A 1 86 ? 6.133 7.648 -1.053 1 97.06 86 TYR A O 1
ATOM 697 N N . PHE A 1 87 ? 8.117 8.086 -1.978 1 98.06 87 PHE A N 1
ATOM 698 C CA . PHE A 1 87 ? 8.477 6.688 -2.203 1 98.06 87 PHE A CA 1
ATOM 699 C C . PHE A 1 87 ? 9.766 6.332 -1.475 1 98.06 87 PHE A C 1
ATOM 701 O O . PHE A 1 87 ? 10.617 7.195 -1.255 1 98.06 87 PHE A O 1
ATOM 708 N N . ILE A 1 88 ? 9.852 5.078 -1.129 1 97.88 88 ILE A N 1
ATOM 709 C CA . ILE A 1 88 ? 11.055 4.582 -0.473 1 97.88 88 ILE A CA 1
ATOM 710 C C . ILE A 1 88 ? 11.641 3.42 -1.272 1 97.88 88 ILE A C 1
ATOM 712 O O . ILE A 1 88 ? 10.906 2.678 -1.926 1 97.88 88 ILE A O 1
ATOM 716 N N . CYS A 1 89 ? 12.93 3.312 -1.24 1 98.5 89 CYS A N 1
ATOM 717 C CA . CYS A 1 89 ? 13.633 2.199 -1.871 1 98.5 89 CYS A CA 1
ATOM 718 C C . CYS A 1 89 ? 14.914 1.872 -1.123 1 98.5 89 CYS A C 1
ATOM 720 O O . CYS A 1 89 ? 15.922 2.572 -1.27 1 98.5 89 CYS A O 1
ATOM 722 N N . PRO A 1 90 ? 14.914 0.878 -0.31 1 98.38 90 PRO A N 1
ATOM 723 C CA . PRO A 1 90 ? 16.188 0.422 0.262 1 98.38 90 PRO A CA 1
ATOM 724 C C . PRO A 1 90 ? 17.188 -0.018 -0.802 1 98.38 90 PRO A C 1
ATOM 726 O O . PRO A 1 90 ? 16.797 -0.645 -1.794 1 98.38 90 PRO A O 1
ATOM 729 N N . VAL A 1 91 ? 18.406 0.344 -0.576 1 98.25 91 VAL A N 1
ATOM 730 C CA . VAL A 1 91 ? 19.438 0.06 -1.569 1 98.25 91 VAL A CA 1
ATOM 731 C C . VAL A 1 91 ? 20.656 -0.557 -0.889 1 98.25 91 VAL A C 1
ATOM 733 O O . VAL A 1 91 ? 20.734 -0.577 0.341 1 98.25 91 VAL A O 1
ATOM 736 N N . ASP A 1 92 ? 21.516 -1.187 -1.666 1 97.75 92 ASP A N 1
ATOM 737 C CA . ASP A 1 92 ? 22.812 -1.717 -1.28 1 97.75 92 ASP A CA 1
ATOM 738 C C . ASP A 1 92 ? 23.922 -0.725 -1.604 1 97.75 92 ASP A C 1
ATOM 740 O O . ASP A 1 92 ? 24.125 -0.368 -2.768 1 97.75 92 ASP A O 1
ATOM 744 N N . PRO A 1 93 ? 24.656 -0.255 -0.586 1 97.56 93 PRO A N 1
ATOM 745 C CA . PRO A 1 93 ? 25.688 0.771 -0.811 1 97.56 93 PRO A CA 1
ATOM 746 C C . PRO A 1 93 ? 26.781 0.31 -1.763 1 97.56 93 PRO A C 1
ATOM 748 O O . PRO A 1 93 ? 27.578 1.129 -2.244 1 97.56 93 PRO A O 1
ATOM 751 N N . LYS A 1 94 ? 26.844 -0.972 -2.059 1 97.56 94 LYS A N 1
ATOM 752 C CA . LYS A 1 94 ? 27.891 -1.513 -2.908 1 97.56 94 LYS A CA 1
ATOM 753 C C . LYS A 1 94 ? 27.422 -1.646 -4.355 1 97.56 94 LYS A C 1
ATOM 755 O O . LYS A 1 94 ? 28.219 -1.944 -5.246 1 97.56 94 LYS A O 1
ATOM 760 N N . ARG A 1 95 ? 26.172 -1.431 -4.602 1 97.5 95 ARG A N 1
ATOM 761 C CA . ARG A 1 95 ? 25.625 -1.668 -5.934 1 97.5 95 ARG A CA 1
ATOM 762 C C . ARG A 1 95 ? 25.438 -0.356 -6.688 1 97.5 95 ARG A C 1
ATOM 764 O O . ARG A 1 95 ? 25.328 0.709 -6.078 1 97.5 95 ARG A O 1
ATOM 771 N N . ARG A 1 96 ? 25.469 -0.515 -8.016 1 97.56 96 ARG A N 1
ATOM 772 C CA . ARG A 1 96 ? 25.125 0.586 -8.914 1 97.56 96 ARG A CA 1
ATOM 773 C C . ARG A 1 96 ? 23.688 0.486 -9.383 1 97.56 96 ARG A C 1
ATOM 775 O O . ARG A 1 96 ? 23.203 -0.606 -9.68 1 97.56 96 ARG A O 1
ATOM 782 N N . TYR A 1 97 ? 22.953 1.626 -9.375 1 98.62 97 TYR A N 1
ATOM 783 C CA . TYR A 1 97 ? 21.562 1.665 -9.82 1 98.62 97 TYR A CA 1
ATOM 784 C C . TYR A 1 97 ? 21.375 2.688 -10.938 1 98.62 97 TYR A C 1
ATOM 786 O O . TYR A 1 97 ? 22.172 3.619 -11.07 1 98.62 97 TYR A O 1
ATOM 794 N N . ARG A 1 98 ? 20.469 2.453 -11.742 1 98.69 98 ARG A N 1
ATOM 795 C CA . ARG A 1 98 ? 19.938 3.455 -12.656 1 98.69 98 ARG A CA 1
ATOM 796 C C . ARG A 1 98 ? 18.531 3.871 -12.258 1 98.69 98 ARG A C 1
ATOM 798 O O . ARG A 1 98 ? 17.656 3.021 -12.055 1 98.69 98 ARG A O 1
ATOM 805 N N . ILE A 1 99 ? 18.312 5.129 -12.047 1 98.69 99 ILE A N 1
ATOM 806 C CA . ILE A 1 99 ? 17 5.691 -11.734 1 98.69 99 ILE A CA 1
ATOM 807 C C . ILE A 1 99 ? 16.484 6.496 -12.922 1 98.69 99 ILE A C 1
ATOM 809 O O . ILE A 1 99 ? 17.234 7.262 -13.531 1 98.69 99 ILE A O 1
ATOM 813 N N . SER A 1 100 ? 15.312 6.285 -13.289 1 98.75 100 SER A N 1
ATOM 814 C CA . SER A 1 100 ? 14.695 7.004 -14.391 1 98.75 100 SER A CA 1
ATOM 815 C C . SER A 1 100 ? 13.227 7.309 -14.102 1 98.75 100 SER A C 1
ATOM 817 O O . SER A 1 100 ? 12.656 6.785 -13.141 1 98.75 100 SER A O 1
ATOM 819 N N . GLY A 1 101 ? 12.688 8.203 -14.898 1 98.31 101 GLY A N 1
ATOM 820 C CA . GLY A 1 101 ? 11.289 8.539 -14.727 1 98.31 101 GLY A CA 1
ATOM 821 C C . GLY A 1 101 ? 10.859 9.75 -15.531 1 98.31 101 GLY A C 1
ATOM 822 O O . GLY A 1 101 ? 11.516 10.109 -16.516 1 98.31 101 GLY A O 1
ATOM 823 N N . ASN A 1 102 ? 9.805 10.258 -15.25 1 98.88 102 ASN A N 1
ATOM 824 C CA . ASN A 1 102 ? 9.227 11.469 -15.82 1 98.88 102 ASN A CA 1
ATOM 825 C C . ASN A 1 102 ? 8.82 12.461 -14.742 1 98.88 102 ASN A C 1
ATOM 827 O O . ASN A 1 102 ? 8.242 12.078 -13.727 1 98.88 102 ASN A O 1
ATOM 831 N N . LYS A 1 103 ? 9.016 13.703 -14.961 1 98.69 103 LYS A N 1
ATOM 832 C CA . LYS A 1 103 ? 8.852 14.719 -13.922 1 98.69 103 LYS A CA 1
ATOM 833 C C . LYS A 1 103 ? 7.375 15.031 -13.688 1 98.69 103 LYS A C 1
ATOM 835 O O . LYS A 1 103 ? 7.02 15.672 -12.703 1 98.69 103 LYS A O 1
ATOM 840 N N . GLY A 1 104 ? 6.508 14.648 -14.664 1 98.5 104 GLY A N 1
ATOM 841 C CA . GLY A 1 104 ? 5.109 15.031 -14.555 1 98.5 104 GLY A CA 1
ATOM 842 C C . GLY A 1 104 ? 4.91 16.531 -14.391 1 98.5 104 GLY A C 1
ATOM 843 O O . GLY A 1 104 ? 5.484 17.328 -15.133 1 98.5 104 GLY A O 1
ATOM 844 N N . ASP A 1 105 ? 4.07 16.844 -13.438 1 98.31 105 ASP A N 1
ATOM 845 C CA . ASP A 1 105 ? 3.76 18.25 -13.195 1 98.31 105 ASP A CA 1
ATOM 846 C C . ASP A 1 105 ? 4.336 18.719 -11.859 1 98.31 105 ASP A C 1
ATOM 848 O O . ASP A 1 105 ? 3.824 19.656 -11.25 1 98.31 105 ASP A O 1
ATOM 852 N N . SER A 1 106 ? 5.285 18.031 -11.43 1 98.25 106 SER A N 1
ATOM 853 C CA . SER A 1 106 ? 5.891 18.312 -10.133 1 98.25 106 SER A CA 1
ATOM 854 C C . SER A 1 106 ? 6.445 19.734 -10.086 1 98.25 106 SER A C 1
ATOM 856 O O . SER A 1 106 ? 7.047 20.203 -11.055 1 98.25 106 SER A O 1
ATOM 858 N N . VAL A 1 107 ? 6.25 20.359 -8.961 1 97.62 107 VAL A N 1
ATOM 859 C CA . VAL A 1 107 ? 6.82 21.688 -8.719 1 97.62 107 VAL A CA 1
ATOM 860 C C . VAL A 1 107 ? 8.242 21.547 -8.18 1 97.62 107 VAL A C 1
ATOM 862 O O . VAL A 1 107 ? 9.086 22.422 -8.398 1 97.62 107 VAL A O 1
ATOM 865 N N . TYR A 1 108 ? 8.445 20.547 -7.516 1 96.94 108 TYR A N 1
ATOM 866 C CA . TYR A 1 108 ? 9.727 20.188 -6.934 1 96.94 108 TYR A CA 1
ATOM 867 C C . TYR A 1 108 ? 9.797 18.688 -6.684 1 96.94 108 TYR A C 1
ATOM 869 O O . TYR A 1 108 ? 8.875 18.094 -6.117 1 96.94 108 TYR A O 1
ATOM 877 N N . PHE A 1 109 ? 10.883 18.062 -7.113 1 97.88 109 PHE A N 1
ATOM 878 C CA . PHE A 1 109 ? 11.07 16.672 -6.734 1 97.88 109 PHE A CA 1
ATOM 879 C C . PHE A 1 109 ? 12.547 16.375 -6.48 1 97.88 109 PHE A C 1
ATOM 881 O O . PHE A 1 109 ? 13.422 17.109 -6.938 1 97.88 109 PHE A O 1
ATOM 888 N N . SER A 1 110 ? 12.781 15.328 -5.707 1 96.88 110 SER A N 1
ATOM 889 C CA . SER A 1 110 ? 14.141 14.93 -5.348 1 96.88 110 SER A CA 1
ATOM 890 C C . SER A 1 110 ? 14.203 13.445 -4.984 1 96.88 110 SER A C 1
ATOM 892 O O . SER A 1 110 ? 13.164 12.805 -4.789 1 96.88 110 SER A O 1
ATOM 894 N N . VAL A 1 111 ? 15.375 12.945 -4.992 1 97.25 111 VAL A N 1
ATOM 895 C CA . VAL A 1 111 ? 15.742 11.68 -4.367 1 97.25 111 VAL A CA 1
ATOM 896 C C . VAL A 1 111 ? 16.828 11.914 -3.326 1 97.25 111 VAL A C 1
ATOM 898 O O . VAL A 1 111 ? 17.891 12.477 -3.637 1 97.25 111 VAL A O 1
ATOM 901 N N . THR A 1 112 ? 16.531 11.539 -2.145 1 95.56 112 THR A N 1
ATOM 902 C CA . THR A 1 112 ? 17.484 11.688 -1.054 1 95.56 112 THR A CA 1
ATOM 903 C C . THR A 1 112 ? 17.938 10.328 -0.541 1 95.56 112 THR A C 1
ATOM 905 O O . THR A 1 112 ? 17.125 9.438 -0.31 1 95.56 112 THR A O 1
ATOM 908 N N . ALA A 1 113 ? 19.234 10.18 -0.417 1 96 113 ALA A N 1
ATOM 909 C CA . ALA A 1 113 ? 19.812 8.977 0.186 1 96 113 ALA A CA 1
ATOM 910 C C . ALA A 1 113 ? 20.094 9.195 1.671 1 96 113 ALA A C 1
ATOM 912 O O . ALA A 1 113 ? 20.703 10.188 2.057 1 96 113 ALA A O 1
ATOM 913 N N . TYR A 1 114 ? 19.641 8.258 2.465 1 95.5 114 TYR A N 1
ATOM 914 C CA . TYR A 1 114 ? 19.844 8.312 3.908 1 95.5 114 TYR A CA 1
ATOM 915 C C . TYR A 1 114 ? 20.672 7.121 4.383 1 95.5 114 TYR A C 1
ATOM 917 O O . TYR A 1 114 ? 20.641 6.055 3.766 1 95.5 114 TYR A O 1
ATOM 925 N N . ASN A 1 115 ? 21.391 7.375 5.496 1 95.62 115 ASN A N 1
ATOM 926 C CA . ASN A 1 115 ? 22.078 6.258 6.129 1 95.62 115 ASN A CA 1
ATOM 927 C C . ASN A 1 115 ? 21.172 5.5 7.09 1 95.62 115 ASN A C 1
ATOM 929 O O . ASN A 1 115 ? 20 5.844 7.242 1 95.62 115 ASN A O 1
ATOM 933 N N . GLU A 1 116 ? 21.625 4.43 7.535 1 95.62 116 GLU A N 1
ATOM 934 C CA . GLU A 1 116 ? 21.031 3.621 8.602 1 95.62 116 GLU A CA 1
ATOM 935 C C . GLU A 1 116 ? 22.094 3.186 9.609 1 95.62 116 GLU A C 1
ATOM 937 O O . GLU A 1 116 ? 22.766 2.176 9.406 1 95.62 116 GLU A O 1
ATOM 942 N N . PRO A 1 117 ? 22.219 3.879 10.742 1 94.38 117 PRO A N 1
ATOM 943 C CA . PRO A 1 117 ? 23.297 3.596 11.695 1 94.38 117 PRO A CA 1
ATOM 944 C C . PRO A 1 117 ? 23.328 2.135 12.133 1 94.38 117 PRO A C 1
ATOM 946 O O . PRO A 1 117 ? 24.406 1.56 12.312 1 94.38 117 PRO A O 1
ATOM 949 N N . SER A 1 118 ? 22.156 1.6 12.359 1 95.19 118 SER A N 1
ATOM 950 C CA . SER A 1 118 ? 21.953 0.178 12.609 1 95.19 118 SER A CA 1
ATOM 951 C C . SER A 1 118 ? 20.625 -0.295 12.016 1 95.19 118 SER A C 1
ATOM 953 O O . SER A 1 118 ? 19.75 0.517 11.703 1 95.19 118 SER A O 1
ATOM 955 N N . LEU A 1 119 ? 20.531 -1.526 11.836 1 94.75 119 LEU A N 1
ATOM 956 C CA . LEU A 1 119 ? 19.359 -2.068 11.172 1 94.75 119 LEU A CA 1
ATOM 957 C C . LEU A 1 119 ? 18.078 -1.649 11.891 1 94.75 119 LEU A C 1
ATOM 959 O O . LEU A 1 119 ? 17.922 -1.925 13.086 1 94.75 119 LEU A O 1
ATOM 963 N N . GLY A 1 120 ? 17.234 -0.957 11.211 1 95.94 120 GLY A N 1
ATOM 964 C CA . GLY A 1 120 ? 15.969 -0.502 11.766 1 95.94 120 GLY A CA 1
ATOM 965 C C . GLY A 1 120 ? 16.047 0.88 12.383 1 95.94 120 GLY A C 1
ATOM 966 O O . GLY A 1 120 ? 15.023 1.513 12.633 1 95.94 120 GLY A O 1
ATOM 967 N N . ALA A 1 121 ? 17.266 1.375 12.578 1 95.31 121 ALA A N 1
ATOM 968 C CA . ALA A 1 121 ? 17.422 2.695 13.18 1 95.31 121 ALA A CA 1
ATOM 969 C C . ALA A 1 121 ? 17.047 3.797 12.195 1 95.31 121 ALA A C 1
ATOM 971 O O . ALA A 1 121 ? 17.312 3.686 11 1 95.31 121 ALA A O 1
ATOM 972 N N . TRP A 1 122 ? 16.484 4.809 12.719 1 93.94 122 TRP A N 1
ATOM 973 C CA . TRP A 1 122 ? 16.219 5.977 11.883 1 93.94 122 TRP A CA 1
ATOM 974 C C . TRP A 1 122 ? 17.531 6.621 11.43 1 93.94 122 TRP A C 1
ATOM 976 O O . TRP A 1 122 ? 18.531 6.57 12.141 1 93.94 122 TRP A O 1
ATOM 986 N N . SER A 1 123 ? 17.453 7.176 10.328 1 93.25 123 SER A N 1
ATOM 987 C CA . SER A 1 123 ? 18.625 7.844 9.773 1 93.25 123 SER A CA 1
ATOM 988 C C . SER A 1 123 ? 19.016 9.062 10.609 1 93.25 123 SER A C 1
ATOM 990 O O . SER A 1 123 ? 18.141 9.742 11.156 1 93.25 123 SER A O 1
ATOM 992 N N . ASP A 1 124 ? 20.281 9.367 10.625 1 90.94 124 ASP A N 1
ATOM 993 C CA . ASP A 1 124 ? 20.766 10.586 11.273 1 90.94 124 ASP A CA 1
ATOM 994 C C . ASP A 1 124 ? 21.641 11.406 10.328 1 90.94 124 ASP A C 1
ATOM 996 O O . ASP A 1 124 ? 22.328 12.336 10.758 1 90.94 124 ASP A O 1
ATOM 1000 N N . ARG A 1 125 ? 21.578 10.977 9.039 1 90.44 125 ARG A N 1
ATOM 1001 C CA . ARG A 1 125 ? 22.438 11.688 8.102 1 90.44 125 ARG A CA 1
ATOM 1002 C C . ARG A 1 125 ? 21.922 11.555 6.672 1 90.44 125 ARG A C 1
ATOM 1004 O O . ARG A 1 125 ? 21.562 10.461 6.234 1 90.44 125 ARG A O 1
ATOM 1011 N N . VAL A 1 126 ? 21.875 12.672 6 1 91.44 126 VAL A N 1
ATOM 1012 C CA . VAL A 1 126 ? 21.672 12.664 4.551 1 91.44 126 VAL A CA 1
ATOM 1013 C C . VAL A 1 126 ? 23 12.352 3.854 1 91.44 126 VAL A C 1
ATOM 1015 O O . VAL A 1 126 ? 24 13.031 4.07 1 91.44 126 VAL A O 1
ATOM 1018 N N . VAL A 1 127 ? 22.969 11.367 3.021 1 93.06 127 VAL A N 1
ATOM 1019 C CA . VAL A 1 127 ? 24.188 10.898 2.355 1 93.06 127 VAL A CA 1
ATOM 1020 C C . VAL A 1 127 ? 24.344 11.602 1.007 1 93.06 127 VAL A C 1
ATOM 1022 O O . VAL A 1 127 ? 25.453 11.961 0.605 1 93.06 127 VAL A O 1
ATOM 1025 N N . ALA A 1 128 ? 23.25 11.75 0.357 1 93.19 128 ALA A N 1
ATOM 1026 C CA . ALA A 1 128 ? 23.234 12.391 -0.957 1 93.19 128 ALA A CA 1
ATOM 1027 C C . ALA A 1 128 ? 21.828 12.898 -1.303 1 93.19 128 ALA A C 1
ATOM 1029 O O . ALA A 1 128 ? 20.828 12.391 -0.783 1 93.19 128 ALA A O 1
ATOM 1030 N N . ILE A 1 129 ? 21.797 13.906 -2.16 1 94.06 129 ILE A N 1
ATOM 1031 C CA . ILE A 1 129 ? 20.516 14.43 -2.65 1 94.06 129 ILE A CA 1
ATOM 1032 C C . ILE A 1 129 ? 20.641 14.758 -4.137 1 94.06 129 ILE A C 1
ATOM 1034 O O . ILE A 1 129 ? 21.641 15.336 -4.574 1 94.06 129 ILE A O 1
ATOM 1038 N N . VAL A 1 130 ? 19.75 14.273 -4.887 1 96.31 130 VAL A N 1
ATOM 1039 C CA . VAL A 1 130 ? 19.562 14.656 -6.281 1 96.31 130 VAL A CA 1
ATOM 1040 C C . VAL A 1 130 ? 18.219 15.367 -6.445 1 96.31 130 VAL A C 1
ATOM 1042 O O . VAL A 1 130 ? 17.172 14.789 -6.172 1 96.31 130 VAL A O 1
ATOM 1045 N N . ARG A 1 131 ? 18.25 16.609 -6.965 1 95.38 131 ARG A N 1
ATOM 1046 C CA . ARG A 1 131 ? 17.031 17.406 -7.184 1 95.38 131 ARG A CA 1
ATOM 1047 C C . ARG A 1 131 ? 16.719 17.516 -8.672 1 95.38 131 ARG A C 1
ATOM 1049 O O . ARG A 1 131 ? 17.562 17.219 -9.516 1 95.38 131 ARG A O 1
ATOM 1056 N N . ASP A 1 132 ? 15.539 17.922 -8.867 1 96.81 132 ASP A N 1
ATOM 1057 C CA . ASP A 1 132 ? 15.117 18.141 -10.25 1 96.81 132 ASP A CA 1
ATOM 1058 C C . ASP A 1 132 ? 16.078 19.078 -10.984 1 96.81 132 ASP A C 1
ATOM 1060 O O . ASP A 1 132 ? 16.406 18.844 -12.156 1 96.81 132 ASP A O 1
ATOM 1064 N N . SER A 1 133 ? 16.594 20.062 -10.289 1 96.31 133 SER A N 1
ATOM 1065 C CA . SER A 1 133 ? 17.484 21.031 -10.906 1 96.31 133 SER A CA 1
ATOM 1066 C C . SER A 1 133 ? 18.828 20.406 -11.281 1 96.31 133 SER A C 1
ATOM 1068 O O . SER A 1 133 ? 19.594 20.969 -12.062 1 96.31 133 SER A O 1
ATOM 1070 N N . ASP A 1 134 ? 19.156 19.281 -10.727 1 97.12 134 ASP A N 1
ATOM 1071 C CA . ASP A 1 134 ? 20.422 18.594 -10.992 1 97.12 134 ASP A CA 1
ATOM 1072 C C . ASP A 1 134 ? 20.297 17.672 -12.203 1 97.12 134 ASP A C 1
ATOM 1074 O O . ASP A 1 134 ? 21.297 17.094 -12.656 1 97.12 134 ASP A O 1
ATOM 1078 N N . LEU A 1 135 ? 19.109 17.5 -12.711 1 98 135 LEU A N 1
ATOM 1079 C CA . LEU A 1 135 ? 18.844 16.469 -13.719 1 98 135 LEU A CA 1
ATOM 1080 C C . LEU A 1 135 ? 18.688 17.109 -15.102 1 98 135 LEU A C 1
ATOM 1082 O O . LEU A 1 135 ? 18.188 18.219 -15.227 1 98 135 LEU A O 1
ATOM 1086 N N . ASP A 1 136 ? 19.188 16.391 -16.062 1 97.75 136 ASP A N 1
ATOM 1087 C CA . ASP A 1 136 ? 18.828 16.703 -17.438 1 97.75 136 ASP A CA 1
ATOM 1088 C C . ASP A 1 136 ? 17.484 16.094 -17.812 1 97.75 136 ASP A C 1
ATOM 1090 O O . ASP A 1 136 ? 17.359 14.883 -17.984 1 97.75 136 ASP A O 1
ATOM 1094 N N . VAL A 1 137 ? 16.5 16.922 -17.891 1 97.94 137 VAL A N 1
ATOM 1095 C CA . VAL A 1 137 ? 15.156 16.5 -18.266 1 97.94 137 VAL A CA 1
ATOM 1096 C C . VAL A 1 137 ? 14.883 16.828 -19.719 1 97.94 137 VAL A C 1
ATOM 1098 O O . VAL A 1 137 ? 15.047 17.984 -20.141 1 97.94 137 VAL A O 1
ATOM 1101 N N . ASP A 1 138 ? 14.484 15.922 -20.5 1 98.31 138 ASP A N 1
ATOM 1102 C CA . ASP A 1 138 ? 14.289 16.172 -21.922 1 98.31 138 ASP A CA 1
ATOM 1103 C C . ASP A 1 138 ? 12.953 16.859 -22.188 1 98.31 138 ASP A C 1
ATOM 1105 O O . ASP A 1 138 ? 12.227 17.203 -21.234 1 98.31 138 ASP A O 1
ATOM 1109 N N . ALA A 1 139 ? 12.586 17.078 -23.422 1 98.06 139 ALA A N 1
ATOM 1110 C CA . ALA A 1 139 ? 11.422 17.859 -23.812 1 98.06 139 ALA A CA 1
ATOM 1111 C C . ALA A 1 139 ? 10.125 17.156 -23.406 1 98.06 139 ALA A C 1
ATOM 1113 O O . ALA A 1 139 ? 9.109 17.797 -23.156 1 98.06 139 ALA A O 1
ATOM 1114 N N . ASP A 1 140 ? 10.211 15.852 -23.297 1 98.31 140 ASP A N 1
ATOM 1115 C CA . ASP A 1 140 ? 9.031 15.07 -22.938 1 98.31 140 ASP A CA 1
ATOM 1116 C C . ASP A 1 140 ? 8.945 14.891 -21.422 1 98.31 140 ASP A C 1
ATOM 1118 O O . ASP A 1 140 ? 8.039 14.227 -20.922 1 98.31 140 ASP A O 1
ATOM 1122 N N . GLY A 1 141 ? 9.906 15.398 -20.656 1 98.56 141 GLY A N 1
ATOM 1123 C CA . GLY A 1 141 ? 9.898 15.367 -19.203 1 98.56 141 GLY A CA 1
ATOM 1124 C C . GLY A 1 141 ? 10.648 14.18 -18.625 1 98.56 141 GLY A C 1
ATOM 1125 O O . GLY A 1 141 ? 10.625 13.953 -17.406 1 98.56 141 GLY A O 1
ATOM 1126 N N . ASN A 1 142 ? 11.273 13.414 -19.469 1 98.75 142 ASN A N 1
ATOM 1127 C CA . ASN A 1 142 ? 11.961 12.211 -19.016 1 98.75 142 ASN A CA 1
ATOM 1128 C C . ASN A 1 142 ? 13.352 12.523 -18.469 1 98.75 142 ASN A C 1
ATOM 1130 O O . ASN A 1 142 ? 14.023 13.43 -18.984 1 98.75 142 ASN A O 1
ATOM 1134 N N . PHE A 1 143 ? 13.766 11.828 -17.5 1 98.75 143 PHE A N 1
ATOM 1135 C CA . PHE A 1 143 ? 15.109 11.93 -16.953 1 98.75 143 PHE A CA 1
ATOM 1136 C C . PHE A 1 143 ? 15.688 10.547 -16.656 1 98.75 143 PHE A C 1
ATOM 1138 O O . PHE A 1 143 ? 14.945 9.562 -16.578 1 98.75 143 PHE A O 1
ATOM 1145 N N . SER A 1 144 ? 16.938 10.422 -16.578 1 98.62 144 SER A N 1
ATOM 1146 C CA . SER A 1 144 ? 17.656 9.227 -16.188 1 98.62 144 SER A CA 1
ATOM 1147 C C . SER A 1 144 ? 19.031 9.57 -15.625 1 98.62 144 SER A C 1
ATOM 1149 O O . SER A 1 144 ? 19.719 10.453 -16.141 1 98.62 144 SER A O 1
ATOM 1151 N N . PHE A 1 145 ? 19.406 8.914 -14.594 1 98.56 145 PHE A N 1
ATOM 1152 C CA . PHE A 1 145 ? 20.75 9.102 -14.031 1 98.56 145 PHE A CA 1
ATOM 1153 C C . PHE A 1 145 ? 21.203 7.848 -13.297 1 98.56 145 PHE A C 1
ATOM 1155 O O . PHE A 1 145 ? 20.391 7.004 -12.922 1 98.56 145 PHE A O 1
ATOM 1162 N N . GLU A 1 146 ? 22.438 7.719 -13.156 1 98 146 GLU A N 1
ATOM 1163 C CA . GLU A 1 146 ? 23.016 6.609 -12.398 1 98 146 GLU A CA 1
ATOM 1164 C C . GLU A 1 146 ? 23.25 6.992 -10.938 1 98 146 GLU A C 1
ATOM 1166 O O . GLU A 1 146 ? 23.688 8.109 -10.648 1 98 146 GLU A O 1
ATOM 1171 N N . PHE A 1 147 ? 22.891 6.156 -10.086 1 98.19 147 PHE A N 1
ATOM 1172 C CA . PHE A 1 147 ? 23.219 6.234 -8.664 1 98.19 147 PHE A CA 1
ATOM 1173 C C . PHE A 1 147 ? 24.344 5.27 -8.32 1 98.19 147 PHE A C 1
ATOM 1175 O O . PHE A 1 147 ? 24.125 4.07 -8.164 1 98.19 147 PHE A O 1
ATOM 1182 N N . PRO A 1 148 ? 25.562 5.762 -8.188 1 97.62 148 PRO A N 1
ATOM 1183 C CA . PRO A 1 148 ? 26.734 4.891 -7.992 1 97.62 148 PRO A CA 1
ATOM 1184 C C . PRO A 1 148 ? 26.781 4.266 -6.602 1 97.62 148 PRO A C 1
ATOM 1186 O O . PRO A 1 148 ? 25.984 4.641 -5.727 1 97.62 148 PRO A O 1
ATOM 1189 N N . PRO A 1 149 ? 27.672 3.262 -6.523 1 97.5 149 PRO A N 1
ATOM 1190 C CA . PRO A 1 149 ? 27.891 2.822 -5.141 1 97.5 149 PRO A CA 1
ATOM 1191 C C . PRO A 1 149 ? 28.188 3.982 -4.191 1 97.5 149 PRO A C 1
ATOM 1193 O O . PRO A 1 149 ? 29.062 4.805 -4.461 1 97.5 149 PRO A O 1
ATOM 1196 N N . THR A 1 150 ? 27.375 4.184 -3.225 1 97.62 150 THR A N 1
ATOM 1197 C CA . THR A 1 150 ? 27.438 5.301 -2.289 1 97.62 150 THR A CA 1
ATOM 1198 C C . THR A 1 150 ? 27.547 4.797 -0.853 1 97.62 150 THR A C 1
ATOM 1200 O O . THR A 1 150 ? 26.562 4.324 -0.278 1 97.62 150 THR A O 1
ATOM 1203 N N . PRO A 1 151 ? 28.734 4.965 -0.288 1 97.19 151 PRO A N 1
ATOM 1204 C CA . PRO A 1 151 ? 28.922 4.473 1.078 1 97.19 151 PRO A CA 1
ATOM 1205 C C . PRO A 1 151 ? 27.875 5 2.051 1 97.19 151 PRO A C 1
ATOM 1207 O O . PRO A 1 151 ? 27.516 6.176 1.992 1 97.19 151 PRO A O 1
ATOM 1210 N N . ASP A 1 152 ? 27.281 4.121 2.832 1 95.75 152 ASP A N 1
ATOM 1211 C CA . ASP A 1 152 ? 26.375 4.387 3.934 1 95.75 152 ASP A CA 1
ATOM 1212 C C . ASP A 1 152 ? 24.953 4.629 3.42 1 95.75 152 ASP A C 1
ATOM 1214 O O . ASP A 1 152 ? 24.016 4.777 4.211 1 95.75 152 ASP A O 1
ATOM 1218 N N . ALA A 1 153 ? 24.766 4.719 2.107 1 97.06 153 ALA A N 1
ATOM 1219 C CA . ALA A 1 153 ? 23.406 4.844 1.604 1 97.06 153 ALA A CA 1
ATOM 1220 C C . ALA A 1 153 ? 22.594 3.58 1.883 1 97.06 153 ALA A C 1
ATOM 1222 O O . ALA A 1 153 ? 22.953 2.498 1.4 1 97.06 153 ALA A O 1
ATOM 1223 N N . ALA A 1 154 ? 21.594 3.742 2.641 1 97.19 154 ALA A N 1
ATOM 1224 C CA . ALA A 1 154 ? 20.797 2.582 3.02 1 97.19 154 ALA A CA 1
ATOM 1225 C C . ALA A 1 154 ? 19.406 2.635 2.377 1 97.19 154 ALA A C 1
ATOM 1227 O O . ALA A 1 154 ? 18.812 1.597 2.096 1 97.19 154 ALA A O 1
ATOM 1228 N N . VAL A 1 155 ? 18.922 3.852 2.197 1 97.38 155 VAL A N 1
ATOM 1229 C CA . VAL A 1 155 ? 17.562 4.012 1.696 1 97.38 155 VAL A CA 1
ATOM 1230 C C . VAL A 1 155 ? 17.469 5.273 0.84 1 97.38 155 VAL A C 1
ATOM 1232 O O . VAL A 1 155 ? 18.047 6.309 1.187 1 97.38 155 VAL A O 1
ATOM 1235 N N . LEU A 1 156 ? 16.781 5.18 -0.252 1 97.75 156 LEU A N 1
ATOM 1236 C CA . LEU A 1 156 ? 16.406 6.332 -1.06 1 97.75 156 LEU A CA 1
ATOM 1237 C C . LEU A 1 156 ? 14.969 6.75 -0.754 1 97.75 156 LEU A C 1
ATOM 1239 O O . LEU A 1 156 ? 14.078 5.906 -0.654 1 97.75 156 LEU A O 1
ATOM 1243 N N . MET A 1 157 ? 14.734 7.996 -0.537 1 96.56 157 MET A N 1
ATOM 1244 C CA . MET A 1 157 ? 13.406 8.586 -0.391 1 96.56 157 MET A CA 1
ATOM 1245 C C . MET A 1 157 ? 13.164 9.656 -1.453 1 96.56 157 MET A C 1
ATOM 1247 O O . MET A 1 157 ? 13.961 10.586 -1.599 1 96.56 157 MET A O 1
ATOM 1251 N N . THR A 1 158 ? 12.094 9.453 -2.193 1 97.69 158 THR A N 1
ATOM 1252 C CA . THR A 1 158 ? 11.742 10.469 -3.18 1 97.69 158 THR A CA 1
ATOM 1253 C C . THR A 1 158 ? 10.734 11.453 -2.604 1 97.69 158 THR A C 1
ATOM 1255 O O . THR A 1 158 ? 10.008 11.125 -1.662 1 97.69 158 THR A O 1
ATOM 1258 N N . ARG A 1 159 ? 10.758 12.602 -3.094 1 96.81 159 ARG A N 1
ATOM 1259 C CA . ARG A 1 159 ? 9.75 13.633 -2.859 1 96.81 159 ARG A CA 1
ATOM 1260 C C . ARG A 1 159 ? 9.219 14.188 -4.176 1 96.81 159 ARG A C 1
ATOM 1262 O O . ARG A 1 159 ? 9.969 14.352 -5.137 1 96.81 159 ARG A O 1
ATOM 1269 N N . ASP A 1 160 ? 7.996 14.391 -4.191 1 98.19 160 ASP A N 1
ATOM 1270 C CA . ASP A 1 160 ? 7.297 15 -5.316 1 98.19 160 ASP A CA 1
ATOM 1271 C C . ASP A 1 160 ? 6.164 15.906 -4.836 1 98.19 160 ASP A C 1
ATOM 1273 O O . ASP A 1 160 ? 5.102 15.422 -4.445 1 98.19 160 ASP A O 1
ATOM 1277 N N . TYR A 1 161 ? 6.434 17.188 -4.941 1 97.56 161 TYR A N 1
ATOM 1278 C CA . TYR A 1 161 ? 5.434 18.156 -4.52 1 97.56 161 TYR A CA 1
ATOM 1279 C C . TYR A 1 161 ? 4.617 18.656 -5.707 1 97.56 161 TYR A C 1
ATOM 1281 O O . TYR A 1 161 ? 5.176 19.109 -6.707 1 97.56 161 TYR A O 1
ATOM 1289 N N . GLN A 1 162 ? 3.338 18.609 -5.535 1 97.75 162 GLN A N 1
ATOM 1290 C CA . GLN A 1 162 ? 2.393 19.016 -6.57 1 97.75 162 GLN A CA 1
ATOM 1291 C C . GLN A 1 162 ? 1.691 20.312 -6.203 1 97.75 162 GLN A C 1
ATOM 1293 O O . GLN A 1 162 ? 1.277 20.5 -5.055 1 97.75 162 GLN A O 1
ATOM 1298 N N . ALA A 1 163 ? 1.521 21.188 -7.184 1 97.44 163 ALA A N 1
ATOM 1299 C CA . ALA A 1 163 ? 0.69 22.375 -6.977 1 97.44 163 ALA A CA 1
ATOM 1300 C C . ALA A 1 163 ? -0.76 21.984 -6.703 1 97.44 163 ALA A C 1
ATOM 1302 O O . ALA A 1 163 ? -1.4 22.547 -5.809 1 97.44 163 ALA A O 1
ATOM 1303 N N . ASP A 1 164 ? -1.217 21.062 -7.461 1 96.19 164 ASP A N 1
ATOM 1304 C CA . ASP A 1 164 ? -2.547 20.484 -7.293 1 96.19 164 ASP A CA 1
ATOM 1305 C C . ASP A 1 164 ? -2.506 18.969 -7.43 1 96.19 164 ASP A C 1
ATOM 1307 O O . ASP A 1 164 ? -2.576 18.438 -8.539 1 96.19 164 ASP A O 1
ATOM 1311 N N . PRO A 1 165 ? -2.531 18.281 -6.332 1 94.75 165 PRO A N 1
ATOM 1312 C CA . PRO A 1 165 ? -2.402 16.812 -6.395 1 94.75 165 PRO A CA 1
ATOM 1313 C C . PRO A 1 165 ? -3.6 16.141 -7.062 1 94.75 165 PRO A C 1
ATOM 1315 O O . PRO A 1 165 ? -3.506 14.992 -7.492 1 94.75 165 PRO A O 1
ATOM 1318 N N . LEU A 1 166 ? -4.742 16.797 -7.141 1 94 166 LEU A N 1
ATOM 1319 C CA . LEU A 1 166 ? -5.934 16.203 -7.73 1 94 166 LEU A CA 1
ATOM 1320 C C . LEU A 1 166 ? -5.812 16.125 -9.25 1 94 166 LEU A C 1
ATOM 1322 O O . LEU A 1 166 ? -6.41 15.258 -9.883 1 94 166 LEU A O 1
ATOM 1326 N N . THR A 1 167 ? -5.008 17.016 -9.812 1 94.81 167 THR A N 1
ATOM 1327 C CA . THR A 1 167 ? -4.984 17.094 -11.273 1 94.81 167 THR A CA 1
ATOM 1328 C C . THR A 1 167 ? -3.566 16.891 -11.797 1 94.81 167 THR A C 1
ATOM 1330 O O . THR A 1 167 ? -3.375 16.562 -12.969 1 94.81 167 THR A O 1
ATOM 1333 N N . GLY A 1 168 ? -2.637 17.156 -10.961 1 97.06 168 GLY A N 1
ATOM 1334 C CA . GLY A 1 168 ? -1.256 17.047 -11.398 1 97.06 168 GLY A CA 1
ATOM 1335 C C . GLY A 1 168 ? -0.812 15.609 -11.602 1 97.06 168 GLY A C 1
ATOM 1336 O O . GLY A 1 168 ? -1.195 14.719 -10.836 1 97.06 168 GLY A O 1
ATOM 1337 N N . ARG A 1 169 ? -0.031 15.359 -12.695 1 97.19 169 ARG A N 1
ATOM 1338 C CA . ARG A 1 169 ? 0.613 14.062 -12.898 1 97.19 169 ARG A CA 1
ATOM 1339 C C . ARG A 1 169 ? 1.814 13.898 -11.969 1 97.19 169 ARG A C 1
ATOM 1341 O O . ARG A 1 169 ? 2.756 14.695 -12.023 1 97.19 169 ARG A O 1
ATOM 1348 N N . PRO A 1 170 ? 1.789 12.875 -11.156 1 98.25 170 PRO A N 1
ATOM 1349 C CA . PRO A 1 170 ? 2.955 12.688 -10.289 1 98.25 170 PRO A CA 1
ATOM 1350 C C . PRO A 1 170 ? 4.203 12.266 -11.055 1 98.25 170 PRO A C 1
ATOM 1352 O O . PRO A 1 170 ? 4.098 11.773 -12.188 1 98.25 170 PRO A O 1
ATOM 1355 N N . VAL A 1 171 ? 5.32 12.461 -10.406 1 98.75 171 VAL A N 1
ATOM 1356 C CA . VAL A 1 171 ? 6.57 11.922 -10.93 1 98.75 171 VAL A CA 1
ATOM 1357 C C . VAL A 1 171 ? 6.488 10.398 -11 1 98.75 171 VAL A C 1
ATOM 1359 O O . VAL A 1 171 ? 5.992 9.758 -10.07 1 98.75 171 VAL A O 1
ATOM 1362 N N . THR A 1 172 ? 6.926 9.859 -12.109 1 98.06 172 THR A N 1
ATOM 1363 C CA . THR A 1 172 ? 7.113 8.414 -12.172 1 98.06 172 THR A CA 1
ATOM 1364 C C . THR A 1 172 ? 8.562 8.047 -11.852 1 98.06 172 THR A C 1
ATOM 1366 O O . THR A 1 172 ? 9.492 8.734 -12.266 1 98.06 172 THR A O 1
ATOM 1369 N N . TRP A 1 173 ? 8.734 7.023 -11.031 1 98.25 173 TRP A N 1
ATOM 1370 C CA . TRP A 1 173 ? 10.055 6.57 -10.625 1 98.25 173 TRP A CA 1
ATOM 1371 C C . TRP A 1 173 ? 10.281 5.121 -11.031 1 98.25 173 TRP A C 1
ATOM 1373 O O . TRP A 1 173 ? 9.445 4.258 -10.773 1 98.25 173 TRP A O 1
ATOM 1383 N N . ARG A 1 174 ? 11.336 4.902 -11.656 1 97.5 174 ARG A N 1
ATOM 1384 C CA . ARG A 1 174 ? 11.828 3.557 -11.922 1 97.5 174 ARG A CA 1
ATOM 1385 C C . ARG A 1 174 ? 13.266 3.393 -11.445 1 97.5 174 ARG A C 1
ATOM 1387 O O . ARG A 1 174 ? 14.047 4.34 -11.477 1 97.5 174 ARG A O 1
ATOM 1394 N N . ILE A 1 175 ? 13.578 2.23 -10.953 1 98.31 175 ILE A N 1
ATOM 1395 C CA . ILE A 1 175 ? 14.938 1.945 -10.516 1 98.31 175 ILE A CA 1
ATOM 1396 C C . ILE A 1 175 ? 15.328 0.523 -10.914 1 98.31 175 ILE A C 1
ATOM 1398 O O . ILE A 1 175 ? 14.516 -0.4 -10.812 1 98.31 175 ILE A O 1
ATOM 1402 N N . GLU A 1 176 ? 16.531 0.352 -11.414 1 97.38 176 GLU A N 1
ATOM 1403 C CA . GLU A 1 176 ? 17.078 -0.965 -11.719 1 97.38 176 GLU A CA 1
ATOM 1404 C C . GLU A 1 176 ? 18.516 -1.102 -11.203 1 97.38 176 GLU A C 1
ATOM 1406 O O . GLU A 1 176 ? 19.281 -0.139 -11.234 1 97.38 176 GLU A O 1
ATOM 1411 N N . ALA A 1 177 ? 18.766 -2.244 -10.664 1 97.56 177 ALA A N 1
ATOM 1412 C CA . ALA A 1 177 ? 20.156 -2.57 -10.336 1 97.56 177 ALA A CA 1
ATOM 1413 C C . ALA A 1 177 ? 20.938 -2.943 -11.594 1 97.56 177 ALA A C 1
ATOM 1415 O O . ALA A 1 177 ? 20.453 -3.697 -12.438 1 97.56 177 ALA A O 1
ATOM 1416 N N . LEU A 1 178 ? 22.094 -2.422 -11.688 1 97.31 178 LEU A N 1
ATOM 1417 C CA . LEU A 1 178 ? 22.891 -2.662 -12.891 1 97.31 178 LEU A CA 1
ATOM 1418 C C . LEU A 1 178 ? 23.703 -3.945 -12.758 1 97.31 178 LEU A C 1
ATOM 1420 O O . LEU A 1 178 ? 24.172 -4.488 -13.75 1 97.31 178 LEU A O 1
ATOM 1424 N N . ASP A 1 179 ? 23.875 -4.422 -11.57 1 94.69 179 ASP A N 1
ATOM 1425 C CA . ASP A 1 179 ? 24.484 -5.727 -11.328 1 94.69 179 ASP A CA 1
ATOM 1426 C C . ASP A 1 179 ? 23.422 -6.828 -11.289 1 94.69 179 ASP A C 1
ATOM 1428 O O . ASP A 1 179 ? 22.266 -6.57 -10.953 1 94.69 179 ASP A O 1
ATOM 1432 N N . GLU A 1 180 ? 23.844 -8.055 -11.648 1 93.56 180 GLU A N 1
ATOM 1433 C CA . GLU A 1 180 ? 22.922 -9.203 -11.625 1 93.56 180 GLU A CA 1
ATOM 1434 C C . GLU A 1 180 ? 22.406 -9.469 -10.219 1 93.56 180 GLU A C 1
ATOM 1436 O O . GLU A 1 180 ? 23.172 -9.414 -9.25 1 93.56 180 GLU A O 1
ATOM 1441 N N . PRO A 1 181 ? 21.156 -9.727 -10.164 1 94.25 181 PRO A N 1
ATOM 1442 C CA . PRO A 1 181 ? 20.594 -10.008 -8.844 1 94.25 181 PRO A CA 1
ATOM 1443 C C . PRO A 1 181 ? 20.906 -11.422 -8.359 1 94.25 181 PRO A C 1
ATOM 1445 O O . PRO A 1 181 ? 21.172 -12.312 -9.172 1 94.25 181 PRO A O 1
ATOM 1448 N N . ALA A 1 182 ? 20.953 -11.586 -7.055 1 92.38 182 ALA A N 1
ATOM 1449 C CA . ALA A 1 182 ? 20.984 -12.922 -6.461 1 92.38 182 ALA A CA 1
ATOM 1450 C C . ALA A 1 182 ? 19.641 -13.633 -6.613 1 92.38 182 ALA A C 1
ATOM 1452 O O . ALA A 1 182 ? 18.625 -12.984 -6.863 1 92.38 182 ALA A O 1
ATOM 1453 N N . PRO A 1 183 ? 19.656 -15.008 -6.512 1 91.25 183 PRO A N 1
ATOM 1454 C CA . PRO A 1 183 ? 18.375 -15.711 -6.516 1 91.25 183 PRO A CA 1
ATOM 1455 C C . PRO A 1 183 ? 17.453 -15.273 -5.371 1 91.25 183 PRO A C 1
ATOM 1457 O O . PRO A 1 183 ? 17.938 -14.93 -4.289 1 91.25 183 PRO A O 1
ATOM 1460 N N . ILE A 1 184 ? 16.234 -15.242 -5.621 1 91.69 184 ILE A N 1
ATOM 1461 C CA . ILE A 1 184 ? 15.258 -14.914 -4.59 1 91.69 184 ILE A CA 1
ATOM 1462 C C . ILE A 1 184 ? 15.164 -16.062 -3.58 1 91.69 184 ILE A C 1
ATOM 1464 O O . ILE A 1 184 ? 14.688 -17.141 -3.906 1 91.69 184 ILE A O 1
ATOM 1468 N N . ARG A 1 185 ? 15.664 -15.828 -2.398 1 90.38 185 ARG A N 1
ATOM 1469 C CA . ARG A 1 185 ? 15.641 -16.828 -1.34 1 90.38 185 ARG A CA 1
ATOM 1470 C C . ARG A 1 185 ? 15.578 -16.188 0.036 1 90.38 185 ARG A C 1
ATOM 1472 O O . ARG A 1 185 ? 16.578 -15.648 0.522 1 90.38 185 ARG A O 1
ATOM 1479 N N . HIS A 1 186 ? 14.414 -16.25 0.565 1 93.12 186 HIS A N 1
ATOM 1480 C CA . HIS A 1 186 ? 14.25 -15.727 1.916 1 93.12 186 HIS A CA 1
ATOM 1481 C C . HIS A 1 186 ? 14.344 -16.844 2.955 1 93.12 186 HIS A C 1
ATOM 1483 O O . HIS A 1 186 ? 13.688 -17.875 2.826 1 93.12 186 HIS A O 1
ATOM 1489 N N . GLY A 1 187 ? 15.18 -16.609 3.959 1 94.69 187 GLY A N 1
ATOM 1490 C CA . GLY A 1 187 ? 15.367 -17.641 4.973 1 94.69 187 GLY A CA 1
ATOM 1491 C C . GLY A 1 187 ? 14.883 -17.203 6.348 1 94.69 187 GLY A C 1
ATOM 1492 O O . GLY A 1 187 ? 14.352 -16.109 6.512 1 94.69 187 GLY A O 1
ATOM 1493 N N . ASP A 1 188 ? 15 -18.125 7.227 1 96.06 188 ASP A N 1
ATOM 1494 C CA . ASP A 1 188 ? 14.547 -17.938 8.602 1 96.06 188 ASP A CA 1
ATOM 1495 C C . ASP A 1 188 ? 15.32 -16.812 9.289 1 96.06 188 ASP A C 1
ATOM 1497 O O . ASP A 1 188 ? 14.719 -15.852 9.781 1 96.06 188 ASP A O 1
ATOM 1501 N N . ALA A 1 189 ? 16.625 -16.844 9.18 1 96.62 189 ALA A N 1
ATOM 1502 C CA . ALA A 1 189 ? 17.469 -15.859 9.852 1 96.62 189 ALA A CA 1
ATOM 1503 C C . ALA A 1 189 ? 17.297 -14.469 9.242 1 96.62 189 ALA A C 1
ATOM 1505 O O . ALA A 1 189 ? 17.219 -13.469 9.961 1 96.62 189 ALA A O 1
ATOM 1506 N N . GLU A 1 190 ? 17.281 -14.445 7.965 1 97 190 GLU A N 1
ATOM 1507 C CA . GLU A 1 190 ? 17.109 -13.18 7.266 1 97 190 GLU A CA 1
ATOM 1508 C C . GLU A 1 190 ? 15.758 -12.547 7.602 1 97 190 GLU A C 1
ATOM 1510 O O . GLU A 1 190 ? 15.688 -11.352 7.895 1 97 190 GLU A O 1
ATOM 1515 N N . THR A 1 191 ? 14.703 -13.312 7.578 1 98.12 191 THR A N 1
ATOM 1516 C CA . THR A 1 191 ? 13.375 -12.812 7.91 1 98.12 191 THR A CA 1
ATOM 1517 C C . THR A 1 191 ? 13.32 -12.336 9.359 1 98.12 191 THR A C 1
ATOM 1519 O O . THR A 1 191 ? 12.734 -11.297 9.656 1 98.12 191 THR A O 1
ATOM 1522 N N . ALA A 1 192 ? 13.977 -13.062 10.234 1 98.56 192 ALA A N 1
ATOM 1523 C CA . ALA A 1 192 ? 14.031 -12.672 11.641 1 98.56 192 ALA A CA 1
ATOM 1524 C C . ALA A 1 192 ? 14.695 -11.305 11.805 1 98.56 192 ALA A C 1
ATOM 1526 O O . ALA A 1 192 ? 14.18 -10.445 12.523 1 98.56 192 ALA A O 1
ATOM 1527 N N . ALA A 1 193 ? 15.812 -11.117 11.156 1 98.31 193 ALA A N 1
ATOM 1528 C CA . ALA A 1 193 ? 16.531 -9.844 11.25 1 98.31 193 ALA A CA 1
ATOM 1529 C C . ALA A 1 193 ? 15.656 -8.695 10.742 1 98.31 193 ALA A C 1
ATOM 1531 O O . ALA A 1 193 ? 15.641 -7.617 11.344 1 98.31 193 ALA A O 1
ATOM 1532 N N . ARG A 1 194 ? 14.961 -8.938 9.719 1 98.5 194 ARG A N 1
ATOM 1533 C CA . ARG A 1 194 ? 14.109 -7.918 9.117 1 98.5 194 ARG A CA 1
ATOM 1534 C C . ARG A 1 194 ? 12.93 -7.594 10.023 1 98.5 194 ARG A C 1
ATOM 1536 O O . ARG A 1 194 ? 12.547 -6.43 10.164 1 98.5 194 ARG A O 1
ATOM 1543 N N . LEU A 1 195 ? 12.328 -8.594 10.648 1 98.88 195 LEU A N 1
ATOM 1544 C CA . LEU A 1 195 ? 11.234 -8.367 11.594 1 98.88 195 LEU A CA 1
ATOM 1545 C C . LEU A 1 195 ? 11.711 -7.566 12.797 1 98.88 195 LEU A C 1
ATOM 1547 O O . LEU A 1 195 ? 10.992 -6.695 13.297 1 98.88 195 LEU A O 1
ATOM 1551 N N . ARG A 1 196 ? 12.922 -7.855 13.219 1 98.81 196 ARG A N 1
ATOM 1552 C CA . ARG A 1 196 ? 13.477 -7.098 14.336 1 98.81 196 ARG A CA 1
ATOM 1553 C C . ARG A 1 196 ? 13.742 -5.648 13.93 1 98.81 196 ARG A C 1
ATOM 1555 O O . ARG A 1 196 ? 13.586 -4.734 14.742 1 98.81 196 ARG A O 1
ATOM 1562 N N . ALA A 1 197 ? 14.164 -5.449 12.711 1 98.75 197 ALA A N 1
ATOM 1563 C CA . ALA A 1 197 ? 14.328 -4.094 12.195 1 98.75 197 ALA A CA 1
ATOM 1564 C C . ALA A 1 197 ? 13.008 -3.33 12.219 1 98.75 197 ALA A C 1
ATOM 1566 O O . ALA A 1 197 ? 12.977 -2.145 12.555 1 98.75 197 ALA A O 1
ATOM 1567 N N . VAL A 1 198 ? 11.938 -3.99 11.891 1 98.81 198 VAL A N 1
ATOM 1568 C CA . VAL A 1 198 ? 10.602 -3.404 11.922 1 98.81 198 VAL A CA 1
ATOM 1569 C C . VAL A 1 198 ? 10.281 -2.91 13.328 1 98.81 198 VAL A C 1
ATOM 1571 O O . VAL A 1 198 ? 9.859 -1.767 13.508 1 98.81 198 VAL A O 1
ATOM 1574 N N . ALA A 1 199 ? 10.531 -3.758 14.273 1 98.81 199 ALA A N 1
ATOM 1575 C CA . ALA A 1 199 ? 10.25 -3.404 15.664 1 98.81 199 ALA A CA 1
ATOM 1576 C C . ALA A 1 199 ? 11.078 -2.199 16.094 1 98.81 199 ALA A C 1
ATOM 1578 O O . ALA A 1 199 ? 10.562 -1.292 16.766 1 98.81 199 ALA A O 1
ATOM 1579 N N . THR A 1 200 ? 12.352 -2.211 15.672 1 98.5 200 THR A N 1
ATOM 1580 C CA . THR A 1 200 ? 13.242 -1.113 16.016 1 98.5 200 THR A CA 1
ATOM 1581 C C . THR A 1 200 ? 12.742 0.203 15.438 1 98.5 200 THR A C 1
ATOM 1583 O O . THR A 1 200 ? 12.68 1.216 16.141 1 98.5 200 THR A O 1
ATOM 1586 N N . TRP A 1 201 ? 12.375 0.17 14.273 1 98 201 TRP A N 1
ATOM 1587 C CA . TRP A 1 201 ? 11.898 1.357 13.578 1 98 201 TRP A CA 1
ATOM 1588 C C . TRP A 1 201 ? 10.625 1.893 14.219 1 98 201 TRP A C 1
ATOM 1590 O O . TRP A 1 201 ? 10.477 3.102 14.414 1 98 201 TRP A O 1
ATOM 1600 N N . LEU A 1 202 ? 9.734 1.006 14.625 1 98.69 202 LEU A N 1
ATOM 1601 C CA . LEU A 1 202 ? 8.461 1.384 15.227 1 98.69 202 LEU A CA 1
ATOM 1602 C C . LEU A 1 202 ? 8.68 2.025 16.594 1 98.69 202 LEU A C 1
ATOM 1604 O O . LEU A 1 202 ? 7.996 2.986 16.953 1 98.69 202 LEU A O 1
ATOM 1608 N N . ARG A 1 203 ? 9.609 1.485 17.312 1 98.19 203 ARG A N 1
ATOM 1609 C CA . ARG A 1 203 ? 9.906 2.062 18.609 1 98.19 203 ARG A CA 1
ATOM 1610 C C . ARG A 1 203 ? 10.328 3.521 18.484 1 98.19 203 ARG A C 1
ATOM 1612 O O . ARG A 1 203 ? 9.898 4.371 19.266 1 98.19 203 ARG A O 1
ATOM 1619 N N . THR A 1 204 ? 11.117 3.756 17.469 1 95.81 204 THR A N 1
ATOM 1620 C CA . THR A 1 204 ? 11.555 5.129 17.25 1 95.81 204 THR A CA 1
ATOM 1621 C C . THR A 1 204 ? 10.391 6.008 16.812 1 95.81 204 THR A C 1
ATOM 1623 O O . THR A 1 204 ? 10.25 7.141 17.266 1 95.81 204 THR A O 1
ATOM 1626 N N . MET A 1 205 ? 9.57 5.523 15.953 1 95.81 205 MET A N 1
ATOM 1627 C CA . MET A 1 205 ? 8.391 6.262 15.5 1 95.81 205 MET A CA 1
ATOM 1628 C C . MET A 1 205 ? 7.52 6.676 16.672 1 95.81 205 MET A C 1
ATOM 1630 O O . MET A 1 205 ? 7.113 7.836 16.781 1 95.81 205 MET A O 1
ATOM 1634 N N . PHE A 1 206 ? 7.301 5.863 17.641 1 97 206 PHE A N 1
ATOM 1635 C CA . PHE A 1 206 ? 6.355 6.137 18.719 1 97 206 PHE A CA 1
ATOM 1636 C C . PHE A 1 206 ? 7.059 6.793 19.906 1 97 206 PHE A C 1
ATOM 1638 O O . PHE A 1 206 ? 6.426 7.113 20.906 1 97 206 PHE A O 1
ATOM 1645 N N . ALA A 1 207 ? 8.383 6.969 19.734 1 94.81 207 ALA A N 1
ATOM 1646 C CA . ALA A 1 207 ? 9.07 7.898 20.625 1 94.81 207 ALA A CA 1
ATOM 1647 C C . ALA A 1 207 ? 8.812 9.344 20.219 1 94.81 207 ALA A C 1
ATOM 1649 O O . ALA A 1 207 ? 9.008 10.266 21.016 1 94.81 207 ALA A O 1
ATOM 1650 N N . ILE A 1 208 ? 8.328 9.492 19.031 1 92.75 208 ILE A N 1
ATOM 1651 C CA . ILE A 1 208 ? 8.117 10.828 18.469 1 92.75 208 ILE A CA 1
ATOM 1652 C C . ILE A 1 208 ? 6.648 11.211 18.609 1 92.75 208 ILE A C 1
ATOM 1654 O O . ILE A 1 208 ? 6.328 12.344 18.969 1 92.75 208 ILE A O 1
ATOM 1658 N N . VAL A 1 209 ? 5.758 10.336 18.359 1 94.25 209 VAL A N 1
ATOM 1659 C CA . VAL A 1 209 ? 4.336 10.664 18.391 1 94.25 209 VAL A CA 1
ATOM 1660 C C . VAL A 1 209 ? 3.701 10.102 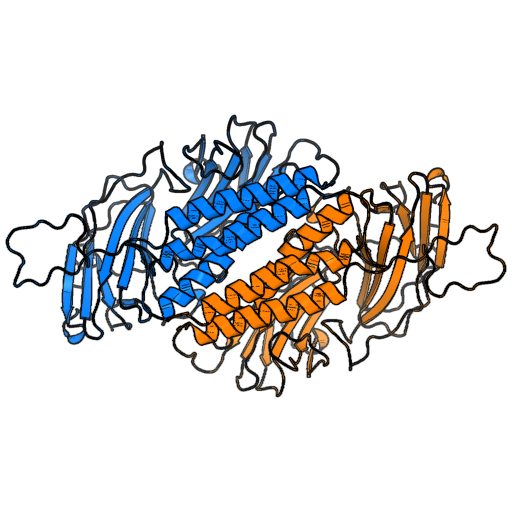19.656 1 94.25 209 VAL A C 1
ATOM 1662 O O . VAL A 1 209 ? 4.164 9.094 20.188 1 94.25 209 VAL A O 1
ATOM 1665 N N . PRO A 1 210 ? 2.609 10.625 20.109 1 97 210 PRO A N 1
ATOM 1666 C CA . PRO A 1 210 ? 2.002 11.859 19.609 1 97 210 PRO A CA 1
ATOM 1667 C C . PRO A 1 210 ? 2.854 13.094 19.875 1 97 210 PRO A C 1
ATOM 1669 O O . PRO A 1 210 ? 3.617 13.117 20.844 1 97 210 PRO A O 1
ATOM 1672 N N . LEU A 1 211 ? 2.719 14.055 19.031 1 94.56 211 LEU A N 1
ATOM 1673 C CA . LEU A 1 211 ? 3.373 15.344 19.25 1 94.56 211 LEU A CA 1
ATOM 1674 C C . LEU A 1 211 ? 2.729 16.094 20.406 1 94.56 211 LEU A C 1
ATOM 1676 O O . LEU A 1 211 ? 1.508 16.031 20.578 1 94.56 211 LEU A O 1
ATOM 1680 N N . ALA A 1 212 ? 3.561 16.828 21.062 1 89.38 212 ALA A N 1
ATOM 1681 C CA . ALA A 1 212 ? 3.064 17.703 22.125 1 89.38 212 ALA A CA 1
ATOM 1682 C C . ALA A 1 212 ? 2.258 18.859 21.562 1 89.38 212 ALA A C 1
ATOM 1684 O O . ALA A 1 212 ? 2.564 19.375 20.469 1 89.38 212 ALA A O 1
ATOM 1685 N N . VAL A 1 213 ? 1.277 19.125 22.25 1 89.12 213 VAL A N 1
ATOM 1686 C CA . VAL A 1 213 ? 0.494 20.328 21.984 1 89.12 213 VAL A CA 1
ATOM 1687 C C . VAL A 1 213 ? 0.782 21.375 23.062 1 89.12 213 VAL A C 1
ATOM 1689 O O . VAL A 1 213 ? 0.814 21.047 24.25 1 89.12 213 VAL A O 1
ATOM 1692 N N . GLY A 1 214 ? 1.037 22.578 22.578 1 86.25 214 GLY A N 1
ATOM 1693 C CA . GLY A 1 214 ? 1.28 23.656 23.531 1 86.25 214 GLY A CA 1
ATOM 1694 C C . GLY A 1 214 ? 0.104 23.906 24.469 1 86.25 214 GLY A C 1
ATOM 1695 O O . GLY A 1 214 ? -1.001 23.406 24.219 1 86.25 214 GLY A O 1
ATOM 1696 N N . ASN A 1 215 ? 0.406 24.641 25.516 1 83.56 215 ASN A N 1
ATOM 1697 C CA . ASN A 1 215 ? -0.643 25 26.453 1 83.56 215 ASN A CA 1
ATOM 1698 C C . ASN A 1 215 ? -1.365 26.281 26.016 1 83.56 215 ASN A C 1
ATOM 1700 O O . ASN A 1 215 ? -0.733 27.219 25.547 1 83.56 215 ASN A O 1
ATOM 1704 N N . ARG A 1 216 ? -2.707 26.203 26.109 1 79 216 ARG A N 1
ATOM 1705 C CA . ARG A 1 216 ? -3.477 27.422 25.859 1 79 216 ARG A CA 1
ATOM 1706 C C . ARG A 1 216 ? -3.182 28.484 26.922 1 79 216 ARG A C 1
ATOM 1708 O O . ARG A 1 216 ? -3.172 28.188 28.109 1 79 216 ARG A O 1
ATOM 1715 N N . VAL A 1 217 ? -2.648 29.688 26.547 1 59.69 217 VAL A N 1
ATOM 1716 C CA . VAL A 1 217 ? -2.365 30.766 27.484 1 59.69 217 VAL A CA 1
ATOM 1717 C C . VAL A 1 217 ? -3.596 31.656 27.625 1 59.69 217 VAL A C 1
ATOM 1719 O O . VAL A 1 217 ? -4.086 32.219 26.641 1 59.69 217 VAL A O 1
ATOM 1722 N N . ASP A 1 218 ? -4.504 31.547 28.531 1 52.88 218 ASP A N 1
ATOM 1723 C CA . ASP A 1 218 ? -5.578 32.5 28.812 1 52.88 218 ASP A CA 1
ATOM 1724 C C . ASP A 1 218 ? -5.023 33.844 29.203 1 52.88 218 ASP A C 1
ATOM 1726 O O . ASP A 1 218 ? -3.949 33.938 29.797 1 52.88 218 ASP A O 1
ATOM 1730 N N . ASP A 1 219 ? -5.324 34.969 28.422 1 45.19 219 ASP A N 1
ATOM 1731 C CA . ASP A 1 219 ? -4.922 36.344 28.703 1 45.19 219 ASP A CA 1
ATOM 1732 C C . ASP A 1 219 ? -4.805 36.562 30.203 1 45.19 219 ASP A C 1
ATOM 1734 O O . ASP A 1 219 ? -4 37.406 30.656 1 45.19 219 ASP A O 1
ATOM 1738 N N . GLN A 1 220 ? -5.879 36.25 30.984 1 43.62 220 GLN A N 1
ATOM 1739 C CA . GLN A 1 220 ? -5.879 36.844 32.312 1 43.62 220 GLN A CA 1
ATOM 1740 C C . GLN A 1 220 ? -4.582 36.5 33.062 1 43.62 220 GLN A C 1
ATOM 1742 O O . GLN A 1 220 ? -4.176 37.25 33.969 1 43.62 220 GLN A O 1
ATOM 1747 N N . HIS A 1 221 ? -4.086 35.344 33.094 1 38.5 221 HIS A N 1
ATOM 1748 C CA . HIS A 1 221 ? -2.943 35.062 33.938 1 38.5 221 HIS A CA 1
ATOM 1749 C C . HIS A 1 221 ? -1.636 35.125 33.156 1 38.5 221 HIS A C 1
ATOM 1751 O O . HIS A 1 221 ? -0.626 34.562 33.594 1 38.5 221 HIS A O 1
ATOM 1757 N N . ALA A 1 222 ? -1.53 35.844 32.094 1 41.91 222 ALA A N 1
ATOM 1758 C CA . ALA A 1 222 ? -0.35 36.031 31.266 1 41.91 222 ALA A CA 1
ATOM 1759 C C . ALA A 1 222 ? 0.809 36.625 32.062 1 41.91 222 ALA A C 1
ATOM 1761 O O . ALA A 1 222 ? 1.786 37.094 31.5 1 41.91 222 ALA A O 1
ATOM 1762 N N . LEU A 1 223 ? 0.668 36.906 33.281 1 38.91 223 LEU A N 1
ATOM 1763 C CA . LEU A 1 223 ? 1.814 37.656 33.781 1 38.91 223 LEU A CA 1
ATOM 1764 C C . LEU A 1 223 ? 3.121 36.969 33.406 1 38.91 223 LEU A C 1
ATOM 1766 O O . LEU A 1 223 ? 4.047 37.594 32.906 1 38.91 223 LEU A O 1
ATOM 1770 N N . GLY A 1 224 ? 3.783 36.062 34.375 1 35.31 224 GLY A N 1
ATOM 1771 C CA . GLY A 1 224 ? 5.184 35.75 34.594 1 35.31 224 GLY A CA 1
ATOM 1772 C C . GLY A 1 224 ? 5.707 34.625 33.719 1 35.31 224 GLY A C 1
ATOM 1773 O O . GLY A 1 224 ? 6.914 34.406 33.625 1 35.31 224 GLY A O 1
ATOM 1774 N N . HIS A 1 225 ? 5.078 33.469 33.625 1 33.88 225 HIS A N 1
ATOM 1775 C CA . HIS A 1 225 ? 5.883 32.344 33.156 1 33.88 225 HIS A CA 1
ATOM 1776 C C . HIS A 1 225 ? 5.812 32.188 31.641 1 33.88 225 HIS A C 1
ATOM 1778 O O . HIS A 1 225 ? 4.727 32.031 31.078 1 33.88 225 HIS A O 1
ATOM 1784 N N . GLU A 1 226 ? 6.559 32.875 30.797 1 38.62 226 GLU A N 1
ATOM 1785 C CA . GLU A 1 226 ? 6.887 32.531 29.406 1 38.62 226 GLU A CA 1
ATOM 1786 C C . GLU A 1 226 ? 6.805 31.047 29.172 1 38.62 226 GLU A C 1
ATOM 1788 O O . GLU A 1 226 ? 7.609 30.266 29.703 1 38.62 226 GLU A O 1
ATOM 1793 N N . THR A 1 227 ? 5.672 30.438 29.156 1 42.56 227 THR A N 1
ATOM 1794 C CA . THR A 1 227 ? 5.633 29 28.906 1 42.56 227 THR A CA 1
ATOM 1795 C C . THR A 1 227 ? 6.262 28.672 27.547 1 42.56 227 THR A C 1
ATOM 1797 O O . THR A 1 227 ? 6.016 29.375 26.562 1 42.56 227 THR A O 1
ATOM 1800 N N . ALA A 1 228 ? 7.359 28.078 27.375 1 49.66 228 ALA A N 1
ATOM 1801 C CA . ALA A 1 228 ? 8.25 27.672 26.281 1 49.66 228 ALA A CA 1
ATOM 1802 C C . ALA A 1 228 ? 7.457 27.156 25.094 1 49.66 228 ALA A C 1
ATOM 1804 O O . ALA A 1 228 ? 7.91 27.25 23.953 1 49.66 228 ALA A O 1
ATOM 1805 N N . HIS A 1 229 ? 6.176 26.562 25.203 1 62.72 229 HIS A N 1
ATOM 1806 C CA . HIS A 1 229 ? 5.492 26.016 24.031 1 62.72 229 HIS A CA 1
ATOM 1807 C C . HIS A 1 229 ? 4.004 26.359 24.062 1 62.72 229 HIS A C 1
ATOM 1809 O O . HIS A 1 229 ? 3.191 25.578 24.562 1 62.72 229 HIS A O 1
ATOM 1815 N N . ALA A 1 230 ? 3.654 27.594 23.625 1 82.56 230 ALA A N 1
ATOM 1816 C CA . ALA A 1 230 ? 2.279 28.078 23.609 1 82.56 230 ALA A CA 1
ATOM 1817 C C . ALA A 1 230 ? 1.49 27.484 22.453 1 82.56 230 ALA A C 1
ATOM 1819 O O . ALA A 1 230 ? 2.016 27.344 21.344 1 82.56 230 ALA A O 1
ATOM 1820 N N . ALA A 1 231 ? 0.274 27.062 22.797 1 92.31 231 ALA A N 1
ATOM 1821 C CA . ALA A 1 231 ? -0.652 26.688 21.719 1 92.31 231 ALA A CA 1
ATOM 1822 C C . ALA A 1 231 ? -1.088 27.906 20.922 1 92.31 231 ALA A C 1
ATOM 1824 O O . ALA A 1 231 ? -0.959 29.047 21.391 1 92.31 231 ALA A O 1
ATOM 1825 N N . ASN A 1 232 ? -1.502 27.672 19.719 1 96.44 232 ASN A N 1
ATOM 1826 C CA . ASN A 1 232 ? -2.051 28.703 18.844 1 96.44 232 ASN A CA 1
ATOM 1827 C C . ASN A 1 232 ? -0.991 29.719 18.453 1 96.44 232 ASN A C 1
ATOM 1829 O O . ASN A 1 232 ? -1.258 30.922 18.438 1 96.44 232 ASN A O 1
ATOM 1833 N N . ALA A 1 233 ? 0.139 29.25 18.328 1 94.81 233 ALA A N 1
ATOM 1834 C CA . ALA A 1 233 ? 1.286 30.016 17.844 1 94.81 233 ALA A CA 1
ATOM 1835 C C . ALA A 1 233 ? 2.27 29.109 17.094 1 94.81 233 ALA A C 1
ATOM 1837 O O . ALA A 1 233 ? 2.195 27.875 17.203 1 94.81 233 ALA A O 1
ATOM 1838 N N . PHE A 1 234 ? 3.111 29.734 16.344 1 96.25 234 PHE A N 1
ATOM 1839 C CA . PHE A 1 234 ? 4.18 29.016 15.664 1 96.25 234 PHE A CA 1
ATOM 1840 C C . PHE A 1 234 ? 5.523 29.281 16.328 1 96.25 234 PHE A C 1
ATOM 1842 O O . PHE A 1 234 ? 5.758 30.375 16.844 1 96.25 234 PHE A O 1
ATOM 1849 N N . ALA A 1 235 ? 6.387 28.266 16.312 1 94.38 235 ALA A N 1
ATOM 1850 C CA . ALA A 1 235 ? 7.789 28.469 16.656 1 94.38 235 ALA A CA 1
ATOM 1851 C C . ALA A 1 235 ? 8.539 29.172 15.539 1 94.38 235 ALA A C 1
ATOM 1853 O O . ALA A 1 235 ? 8.047 29.266 14.414 1 94.38 235 ALA A O 1
ATOM 1854 N N . ASP A 1 236 ? 9.703 29.672 15.906 1 95 236 ASP A N 1
ATOM 1855 C CA . ASP A 1 236 ? 10.531 30.312 14.898 1 95 236 ASP A CA 1
ATOM 1856 C C . ASP A 1 236 ? 10.914 29.344 13.781 1 95 236 ASP A C 1
ATOM 1858 O O . ASP A 1 236 ? 11.258 28.188 14.055 1 95 236 ASP A O 1
ATOM 1862 N N . PRO A 1 237 ? 10.766 29.797 12.531 1 95.44 237 PRO A N 1
ATOM 1863 C CA . PRO A 1 237 ? 11.203 28.953 11.422 1 95.44 237 PRO A CA 1
ATOM 1864 C C . PRO A 1 237 ? 12.695 28.625 11.484 1 95.44 237 PRO A C 1
ATOM 1866 O O . PRO A 1 237 ? 13.469 29.375 12.078 1 95.44 237 PRO A O 1
ATOM 1869 N N . TYR A 1 238 ? 13.078 27.531 10.883 1 92.44 238 TYR A N 1
ATOM 1870 C CA . TYR A 1 238 ? 14.484 27.125 10.812 1 92.44 238 TYR A CA 1
ATOM 1871 C C . TYR A 1 238 ? 14.758 26.328 9.539 1 92.44 238 TYR A C 1
ATOM 1873 O O . TYR A 1 238 ? 13.844 25.75 8.945 1 92.44 238 TYR A O 1
ATOM 1881 N N . GLN A 1 239 ? 15.992 26.344 9.125 1 89.44 239 GLN A N 1
ATOM 1882 C CA . GLN A 1 239 ? 16.484 25.5 8.047 1 89.44 239 GLN A CA 1
ATOM 1883 C C . GLN A 1 239 ? 16.922 24.141 8.578 1 89.44 239 GLN A C 1
ATOM 1885 O O . GLN A 1 239 ? 17.625 24.047 9.586 1 89.44 239 GLN A O 1
ATOM 1890 N N . VAL A 1 240 ? 16.453 23.094 7.91 1 81.88 240 VAL A N 1
ATOM 1891 C CA . VAL A 1 240 ? 16.859 21.75 8.336 1 81.88 240 VAL A CA 1
ATOM 1892 C C . VAL A 1 240 ? 18.375 21.594 8.133 1 81.88 240 VAL A C 1
ATOM 1894 O O . VAL A 1 240 ? 18.891 21.828 7.035 1 81.88 240 VAL A O 1
ATOM 1897 N N . PRO A 1 241 ? 19 21.172 9.164 1 77.44 241 PRO A N 1
ATOM 1898 C CA . PRO A 1 241 ? 20.438 20.953 9.016 1 77.44 241 PRO A CA 1
ATOM 1899 C C . PRO A 1 241 ? 20.766 19.625 8.352 1 77.44 241 PRO A C 1
ATOM 1901 O O . PRO A 1 241 ? 19.891 18.781 8.172 1 77.44 241 PRO A O 1
ATOM 1904 N N . ASP A 1 242 ? 22 19.484 7.961 1 69.62 242 ASP A N 1
ATOM 1905 C CA . ASP A 1 242 ? 22.453 18.234 7.359 1 69.62 242 ASP A CA 1
ATOM 1906 C C . ASP A 1 242 ? 22.344 17.062 8.344 1 69.62 242 ASP A C 1
ATOM 1908 O O . ASP A 1 242 ? 21.953 15.961 7.969 1 69.62 242 ASP A O 1
ATOM 1912 N N . ALA A 1 243 ? 22.812 17.406 9.578 1 65.62 243 ALA A N 1
ATOM 1913 C CA . ALA A 1 243 ? 22.672 16.406 10.641 1 65.62 243 ALA A CA 1
ATOM 1914 C C . ALA A 1 243 ? 21.25 16.375 11.18 1 65.62 243 ALA A C 1
ATOM 1916 O O . ALA A 1 243 ? 20.797 17.312 11.836 1 65.62 243 ALA A O 1
ATOM 1917 N N . ASN A 1 244 ? 20.453 15.633 10.391 1 68.12 244 ASN A N 1
ATOM 1918 C CA . ASN A 1 244 ? 19.062 15.625 10.828 1 68.12 244 ASN A CA 1
ATOM 1919 C C . ASN A 1 244 ? 18.562 14.211 11.062 1 68.12 244 ASN A C 1
ATOM 1921 O O . ASN A 1 244 ? 18.984 13.273 10.383 1 68.12 244 ASN A O 1
ATOM 1925 N N . PHE A 1 245 ? 17.812 14.203 12.062 1 69.88 245 PHE A N 1
ATOM 1926 C CA . PHE A 1 245 ? 17.172 12.961 12.477 1 69.88 245 PHE A CA 1
ATOM 1927 C C . PHE A 1 245 ? 15.891 12.727 11.672 1 69.88 245 PHE A C 1
ATOM 1929 O O . PHE A 1 245 ? 15.055 13.617 11.547 1 69.88 245 PHE A O 1
ATOM 1936 N N . GLY A 1 246 ? 15.906 11.586 11.102 1 70.12 246 GLY A N 1
ATOM 1937 C CA . GLY A 1 246 ? 14.719 11.195 10.352 1 70.12 246 GLY A CA 1
ATOM 1938 C C . GLY A 1 246 ? 14.781 11.586 8.891 1 70.12 246 GLY A C 1
ATOM 1939 O O . GLY A 1 246 ? 15.852 11.555 8.281 1 70.12 246 GLY A O 1
ATOM 1940 N N . TRP A 1 247 ? 13.633 11.82 8.328 1 79.06 247 TRP A N 1
ATOM 1941 C CA . TRP A 1 247 ? 13.539 11.914 6.875 1 79.06 247 TRP A CA 1
ATOM 1942 C C . TRP A 1 247 ? 13.188 13.336 6.449 1 79.06 247 TRP A C 1
ATOM 1944 O O . TRP A 1 247 ? 12.586 13.547 5.391 1 79.06 247 TRP A O 1
ATOM 1954 N N . SER A 1 248 ? 13.625 14.312 7.273 1 77.19 248 SER A N 1
ATOM 1955 C CA . SER A 1 248 ? 13.383 15.711 6.914 1 77.19 248 SER A CA 1
ATOM 1956 C C . SER A 1 248 ? 14.219 16.125 5.703 1 77.19 248 SER A C 1
ATOM 1958 O O . SER A 1 248 ? 15.289 15.57 5.469 1 77.19 248 SER A O 1
ATOM 1960 N N . ALA A 1 249 ? 13.672 17.047 5.008 1 77.62 249 ALA A N 1
ATOM 1961 C CA . ALA A 1 249 ? 14.336 17.516 3.793 1 77.62 249 ALA A CA 1
ATOM 1962 C C . ALA A 1 249 ? 15.305 18.656 4.094 1 77.62 249 ALA A C 1
ATOM 1964 O O . ALA A 1 249 ? 14.883 19.734 4.523 1 77.62 249 ALA A O 1
ATOM 1965 N N . ARG A 1 250 ? 16.531 18.469 3.773 1 80.56 250 ARG A N 1
ATOM 1966 C CA . ARG A 1 250 ? 17.547 19.5 3.955 1 80.56 250 ARG A CA 1
ATOM 1967 C C . ARG A 1 250 ? 17.219 20.75 3.15 1 80.56 250 ARG A C 1
ATOM 1969 O O . ARG A 1 250 ? 17.625 21.859 3.51 1 80.56 250 ARG A O 1
ATOM 1976 N N . ASP A 1 251 ? 16.422 20.578 2.23 1 86.88 251 ASP A N 1
ATOM 1977 C CA . ASP A 1 251 ? 16.109 21.656 1.299 1 86.88 251 ASP A CA 1
ATOM 1978 C C . ASP A 1 251 ? 14.914 22.469 1.772 1 86.88 251 ASP A C 1
ATOM 1980 O O . ASP A 1 251 ? 14.445 23.359 1.065 1 86.88 251 ASP A O 1
ATOM 1984 N N . ALA A 1 252 ? 14.484 22.219 2.971 1 91.5 252 ALA A N 1
ATOM 1985 C CA . ALA A 1 252 ? 13.258 22.891 3.426 1 91.5 252 ALA A CA 1
ATOM 1986 C C . ALA A 1 252 ? 13.508 23.672 4.711 1 91.5 252 ALA A C 1
ATOM 1988 O O . ALA A 1 252 ? 14.398 23.328 5.492 1 91.5 252 ALA A O 1
ATOM 1989 N N . CYS A 1 253 ? 12.797 24.766 4.836 1 94.69 253 CYS A N 1
ATOM 1990 C CA . CYS A 1 253 ? 12.578 25.406 6.129 1 94.69 253 CYS A CA 1
ATOM 1991 C C . CYS A 1 253 ? 11.266 24.953 6.746 1 94.69 253 CYS A C 1
ATOM 1993 O O . CYS A 1 253 ? 10.305 24.656 6.027 1 94.69 253 CYS A O 1
ATOM 1995 N N . TYR A 1 254 ? 11.266 24.875 8.047 1 94 254 TYR A N 1
ATOM 1996 C CA . TYR A 1 254 ? 10.07 24.438 8.758 1 94 254 TYR A CA 1
ATOM 1997 C C . TYR A 1 254 ? 9.68 25.422 9.844 1 94 254 TYR A C 1
ATOM 1999 O O . TYR A 1 254 ? 10.531 26.141 10.383 1 94 254 TYR A O 1
ATOM 2007 N N . SER A 1 255 ? 8.5 25.562 10.102 1 95.56 255 SER A N 1
ATOM 2008 C CA . SER A 1 255 ? 7.945 26.156 11.312 1 95.56 255 SER A CA 1
ATOM 2009 C C . SER A 1 255 ? 6.773 25.328 11.844 1 95.56 255 SER A C 1
ATOM 2011 O O . SER A 1 255 ? 5.801 25.094 11.125 1 95.56 255 SER A O 1
ATOM 2013 N N . TYR A 1 256 ? 6.902 24.906 13.086 1 94.69 256 TYR A N 1
ATOM 2014 C CA . TYR A 1 256 ? 5.879 24.062 13.688 1 94.69 256 TYR A CA 1
ATOM 2015 C C . TYR A 1 256 ? 5.055 24.859 14.695 1 94.69 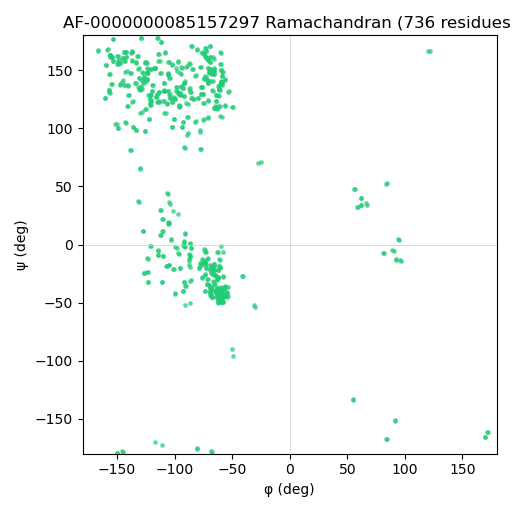256 TYR A C 1
ATOM 2017 O O . TYR A 1 256 ? 5.555 25.797 15.32 1 94.69 256 TYR A O 1
ATOM 2025 N N . GLY A 1 257 ? 3.854 24.547 14.781 1 95.81 257 GLY A N 1
ATOM 2026 C CA . GLY A 1 257 ? 2.939 25.078 15.781 1 95.81 257 GLY A CA 1
ATOM 2027 C C . GLY A 1 257 ? 1.917 24.062 16.25 1 95.81 257 GLY A C 1
ATOM 2028 O O . GLY A 1 257 ? 2.016 22.875 15.93 1 95.81 257 GLY A O 1
ATOM 2029 N N . SER A 1 258 ? 1.054 24.469 17.109 1 96.75 258 SER A N 1
ATOM 2030 C CA . SER A 1 258 ? -0.063 23.656 17.578 1 96.75 258 SER A CA 1
ATOM 2031 C C . SER A 1 258 ? -1.317 24.5 17.781 1 96.75 258 SER A C 1
ATOM 2033 O O . SER A 1 258 ? -1.249 25.734 17.781 1 96.75 258 SER A O 1
ATOM 2035 N N . PHE A 1 259 ? -2.424 23.891 17.828 1 97.12 259 PHE A N 1
ATOM 2036 C CA . PHE A 1 259 ? -3.676 24.594 18.062 1 97.12 259 PHE A CA 1
ATOM 2037 C C . PHE A 1 259 ? -4.48 23.906 19.172 1 97.12 259 PHE A C 1
ATOM 2039 O O . PHE A 1 259 ? -4.445 22.688 19.297 1 97.12 259 PHE A O 1
ATOM 2046 N N . VAL A 1 260 ? -5.113 24.625 19.938 1 96.75 260 VAL A N 1
ATOM 2047 C CA . VAL A 1 260 ? -6.195 24.266 20.859 1 96.75 260 VAL A CA 1
ATOM 2048 C C . VAL A 1 260 ? -7.375 25.219 20.656 1 96.75 260 VAL A C 1
ATOM 2050 O O . VAL A 1 260 ? -7.273 26.406 20.922 1 96.75 260 VAL A O 1
ATOM 2053 N N . LEU A 1 261 ? -8.469 24.656 20.156 1 96.69 261 LEU A N 1
ATOM 2054 C CA . LEU A 1 261 ? -9.586 25.516 19.766 1 96.69 261 LEU A CA 1
ATOM 2055 C C . LEU A 1 261 ? -10.891 25 20.375 1 96.69 261 LEU A C 1
ATOM 2057 O O . LEU A 1 261 ? -11.188 23.812 20.297 1 96.69 261 LEU A O 1
ATOM 2061 N N . ASP A 1 262 ? -11.641 25.938 20.922 1 96.25 262 ASP A N 1
ATOM 2062 C CA . ASP A 1 262 ? -13.039 25.656 21.203 1 96.25 262 ASP A CA 1
ATOM 2063 C C . ASP A 1 262 ? -13.859 25.609 19.906 1 96.25 262 ASP A C 1
ATOM 2065 O O . ASP A 1 262 ? -13.398 26.062 18.859 1 96.25 262 ASP A O 1
ATOM 2069 N N . ASP A 1 263 ? -15.078 25.156 20.016 1 95.69 263 ASP A N 1
ATOM 2070 C CA . ASP A 1 263 ? -15.922 24.938 18.844 1 95.69 263 ASP A CA 1
ATOM 2071 C C . ASP A 1 263 ? -16.188 26.234 18.094 1 95.69 263 ASP A C 1
ATOM 2073 O O . ASP A 1 263 ? -16.375 26.234 16.875 1 95.69 263 ASP A O 1
ATOM 2077 N N . ASP A 1 264 ? -16.188 27.328 18.812 1 97.06 264 ASP A N 1
ATOM 2078 C CA . ASP A 1 264 ? -16.578 28.609 18.219 1 97.06 264 ASP A CA 1
ATOM 2079 C C . ASP A 1 264 ? -15.352 29.484 17.969 1 97.06 264 ASP A C 1
ATOM 2081 O O . ASP A 1 264 ? -15.477 30.703 17.812 1 97.06 264 ASP A O 1
ATOM 2085 N N . GLU A 1 265 ? -14.227 28.891 17.953 1 97.88 265 GLU A N 1
ATOM 2086 C CA . GLU A 1 265 ? -13 29.672 17.797 1 97.88 265 GLU A CA 1
ATOM 2087 C C . GLU A 1 265 ? -12.305 29.359 16.484 1 97.88 265 GLU A C 1
ATOM 2089 O O . GLU A 1 265 ? -12.562 28.328 15.867 1 97.88 265 GLU A O 1
ATOM 2094 N N . ALA A 1 266 ? -11.477 30.312 16.047 1 98.44 266 ALA A N 1
ATOM 2095 C CA . ALA A 1 266 ? -10.664 30.188 14.836 1 98.44 266 ALA A CA 1
ATOM 2096 C C . ALA A 1 266 ? -9.289 30.812 15.039 1 98.44 266 ALA A C 1
ATOM 2098 O O . ALA A 1 266 ? -9.133 31.75 15.836 1 98.44 266 ALA A O 1
ATOM 2099 N N . LEU A 1 267 ? -8.344 30.297 14.398 1 98.44 267 LEU A N 1
ATOM 2100 C CA . LEU A 1 267 ? -7.055 30.969 14.258 1 98.44 267 LEU A CA 1
ATOM 2101 C C . LEU A 1 267 ? -6.98 31.734 12.938 1 98.44 267 LEU A C 1
ATOM 2103 O O . LEU A 1 267 ? -7.293 31.188 11.883 1 98.44 267 LEU A O 1
ATOM 2107 N N . VAL A 1 268 ? -6.602 32.969 13.023 1 98.69 268 VAL A N 1
ATOM 2108 C CA . VAL A 1 268 ? -6.246 33.781 11.859 1 98.69 268 VAL A CA 1
ATOM 2109 C C . VAL A 1 268 ? -4.727 33.844 11.734 1 98.69 268 VAL A C 1
ATOM 2111 O O . VAL A 1 268 ? -4.062 34.531 12.531 1 98.69 268 VAL A O 1
ATOM 2114 N N . ILE A 1 269 ? -4.184 33.156 10.742 1 98.5 269 ILE A N 1
ATOM 2115 C CA . ILE A 1 269 ? -2.744 33.031 10.547 1 98.5 269 ILE A CA 1
ATOM 2116 C C . ILE A 1 269 ? -2.301 33.875 9.359 1 98.5 269 ILE A C 1
ATOM 2118 O O . ILE A 1 269 ? -2.783 33.688 8.242 1 98.5 269 ILE A O 1
ATOM 2122 N N . THR A 1 270 ? -1.423 34.781 9.594 1 97.88 270 THR A N 1
ATOM 2123 C CA . THR A 1 270 ? -0.893 35.625 8.523 1 97.88 270 THR A CA 1
ATOM 2124 C C . THR A 1 270 ? 0.591 35.344 8.305 1 97.88 270 THR A C 1
ATOM 2126 O O . THR A 1 270 ? 1.38 35.375 9.25 1 97.88 270 THR A O 1
ATOM 2129 N N . HIS A 1 271 ? 0.877 35 7.133 1 95.75 271 HIS A N 1
ATOM 2130 C CA . HIS A 1 271 ? 2.229 34.625 6.742 1 95.75 271 HIS A CA 1
ATOM 2131 C C . HIS A 1 271 ? 2.668 35.344 5.48 1 95.75 271 HIS A C 1
ATOM 2133 O O . HIS A 1 271 ? 1.858 35.594 4.582 1 95.75 271 HIS A O 1
ATOM 2139 N N . ARG A 1 272 ? 3.908 35.906 5.457 1 96.69 272 ARG A N 1
ATOM 2140 C CA . ARG A 1 272 ? 4.496 36.438 4.238 1 96.69 272 ARG A CA 1
ATOM 2141 C C . ARG A 1 272 ? 5.348 35.406 3.525 1 96.69 272 ARG A C 1
ATOM 2143 O O . ARG A 1 272 ? 6.465 35.125 3.953 1 96.69 272 ARG A O 1
ATOM 2150 N N . PRO A 1 273 ? 4.844 34.875 2.453 1 97 273 PRO A N 1
ATOM 2151 C CA . PRO A 1 273 ? 5.629 33.844 1.768 1 97 273 PRO A CA 1
ATOM 2152 C C . PRO A 1 273 ? 6.977 34.344 1.268 1 97 273 PRO A C 1
ATOM 2154 O O . PRO A 1 273 ? 7.035 35.406 0.632 1 97 273 PRO A O 1
ATOM 2157 N N . PRO A 1 274 ? 8.008 33.594 1.536 1 96.75 274 PRO A N 1
ATOM 2158 C CA . PRO A 1 274 ? 9.281 33.938 0.9 1 96.75 274 PRO A CA 1
ATOM 2159 C C . PRO A 1 274 ? 9.328 33.562 -0.577 1 96.75 274 PRO A C 1
ATOM 2161 O O . PRO A 1 274 ? 8.414 32.906 -1.073 1 96.75 274 PRO A O 1
ATOM 2164 N N . SER A 1 275 ? 10.336 34.156 -1.211 1 95.94 275 SER A N 1
ATOM 2165 C CA . SER A 1 275 ? 10.641 33.531 -2.496 1 95.94 275 SER A CA 1
ATOM 2166 C C . SER A 1 275 ? 11.094 32.062 -2.314 1 95.94 275 SER A C 1
ATOM 2168 O O . SER A 1 275 ? 12.062 31.797 -1.605 1 95.94 275 SER A O 1
ATOM 2170 N N . CYS A 1 276 ? 10.336 31.141 -2.859 1 96.75 276 CYS A N 1
ATOM 2171 C CA . CYS A 1 276 ? 10.664 29.719 -2.744 1 96.75 276 CYS A CA 1
ATOM 2172 C C . CYS A 1 276 ? 9.992 28.906 -3.852 1 96.75 276 CYS A C 1
ATOM 2174 O O . CYS A 1 276 ? 9.117 29.422 -4.555 1 96.75 276 CYS A O 1
ATOM 2176 N N . ARG A 1 277 ? 10.383 27.766 -3.998 1 96 277 ARG A N 1
ATOM 2177 C CA . ARG A 1 277 ? 9.859 26.891 -5.043 1 96 277 ARG A CA 1
ATOM 2178 C C . ARG A 1 277 ? 8.453 26.406 -4.703 1 96 277 ARG A C 1
ATOM 2180 O O . ARG A 1 277 ? 7.609 26.266 -5.594 1 96 277 ARG A O 1
ATOM 2187 N N . PHE A 1 278 ? 8.273 26.109 -3.494 1 97.44 278 PHE A N 1
ATOM 2188 C CA . PHE A 1 278 ? 7.012 25.578 -2.984 1 97.44 278 PHE A CA 1
ATOM 2189 C C . PHE A 1 278 ? 6.875 25.859 -1.491 1 97.44 278 PHE A C 1
ATOM 2191 O O . PHE A 1 278 ? 7.859 25.797 -0.752 1 97.44 278 PHE A O 1
ATOM 2198 N N . TRP A 1 279 ? 5.672 26.078 -1.049 1 97.81 279 TRP A N 1
ATOM 2199 C CA . TRP A 1 279 ? 5.391 26.078 0.383 1 97.81 279 TRP A CA 1
ATOM 2200 C C . TRP A 1 279 ? 3.98 25.562 0.661 1 97.81 279 TRP A C 1
ATOM 2202 O O . TRP A 1 279 ? 3.109 25.625 -0.211 1 97.81 279 TRP A O 1
ATOM 2212 N N . ASN A 1 280 ? 3.758 25.062 1.85 1 97.5 280 ASN A N 1
ATOM 2213 C CA . ASN A 1 280 ? 2.404 24.75 2.303 1 97.5 280 ASN A CA 1
ATOM 2214 C C . ASN A 1 280 ? 2.309 24.766 3.826 1 97.5 280 ASN A C 1
ATOM 2216 O O . ASN A 1 280 ? 3.324 24.859 4.516 1 97.5 280 ASN A O 1
ATOM 2220 N N . MET A 1 281 ? 1.127 24.875 4.305 1 98 281 MET A N 1
ATOM 2221 C CA . MET A 1 281 ? 0.775 24.641 5.703 1 98 281 MET A CA 1
ATOM 2222 C C . MET A 1 281 ? -0.166 23.438 5.832 1 98 281 MET A C 1
ATOM 2224 O O . MET A 1 281 ? -1.178 23.359 5.133 1 98 281 MET A O 1
ATOM 2228 N N . VAL A 1 282 ? 0.179 22.516 6.699 1 97.5 282 VAL A N 1
ATOM 2229 C CA . VAL A 1 282 ? -0.622 21.312 6.906 1 97.5 282 VAL A CA 1
ATOM 2230 C C . VAL A 1 282 ? -1.12 21.266 8.352 1 97.5 282 VAL A C 1
ATOM 2232 O O . VAL A 1 282 ? -0.378 21.594 9.281 1 97.5 282 VAL A O 1
ATOM 2235 N N . VAL A 1 283 ? -2.377 20.906 8.508 1 97.5 283 VAL A N 1
ATOM 2236 C CA . VAL A 1 283 ? -3.004 20.703 9.812 1 97.5 283 VAL A CA 1
ATOM 2237 C C . VAL A 1 283 ? -2.969 19.219 10.18 1 97.5 283 VAL A C 1
ATOM 2239 O O . VAL A 1 283 ? -3.547 18.391 9.484 1 97.5 283 VAL A O 1
ATOM 2242 N N . TRP A 1 284 ? -2.309 18.891 11.312 1 97.12 284 TRP A N 1
ATOM 2243 C CA . TRP A 1 284 ? -2.172 17.5 11.719 1 97.12 284 TRP A CA 1
ATOM 2244 C C . TRP A 1 284 ? -2.969 17.234 12.992 1 97.12 284 TRP A C 1
ATOM 2246 O O . TRP A 1 284 ? -3.133 18.125 13.836 1 97.12 284 TRP A O 1
ATOM 2256 N N . ASN A 1 285 ? -3.473 16.031 13.094 1 96.19 285 ASN A N 1
ATOM 2257 C CA . ASN A 1 285 ? -3.752 15.547 14.438 1 96.19 285 ASN A CA 1
ATOM 2258 C C . ASN A 1 285 ? -2.467 15.312 15.227 1 96.19 285 ASN A C 1
ATOM 2260 O O . ASN A 1 285 ? -1.371 15.578 14.727 1 96.19 285 ASN A O 1
ATOM 2264 N N . GLN A 1 286 ? -2.521 14.852 16.391 1 96.5 286 GLN A N 1
ATOM 2265 C CA . GLN A 1 286 ? -1.352 14.773 17.25 1 96.5 286 GLN A CA 1
ATOM 2266 C C . GLN A 1 286 ? -0.426 13.641 16.828 1 96.5 286 GLN A C 1
ATOM 2268 O O . GLN A 1 286 ? 0.681 13.5 17.344 1 96.5 286 GLN A O 1
ATOM 2273 N N . PHE A 1 287 ? -0.817 12.883 15.852 1 97 287 PHE A N 1
ATOM 2274 C CA . PHE A 1 287 ? 0.022 11.805 15.359 1 97 287 PHE A CA 1
ATOM 2275 C C . PHE A 1 287 ? 0.642 12.172 14.016 1 97 287 PHE A C 1
ATOM 2277 O O . PHE A 1 287 ? 1.031 11.289 13.242 1 97 287 PHE A O 1
ATOM 2284 N N . MET A 1 288 ? 0.68 13.422 13.688 1 95.69 288 MET A N 1
ATOM 2285 C CA . MET A 1 288 ? 1.341 13.969 12.508 1 95.69 288 MET A CA 1
ATOM 2286 C C . MET A 1 288 ? 0.72 13.414 11.227 1 95.69 288 MET A C 1
ATOM 2288 O O . MET A 1 288 ? 1.436 13.016 10.305 1 95.69 288 MET A O 1
ATOM 2292 N N . ALA A 1 289 ? -0.538 13.312 11.273 1 95.75 289 ALA A N 1
ATOM 2293 C CA . ALA A 1 289 ? -1.271 12.766 10.133 1 95.75 289 ALA A CA 1
ATOM 2294 C C . ALA A 1 289 ? -2.549 13.555 9.867 1 95.75 289 ALA A C 1
ATOM 2296 O O . ALA A 1 289 ? -3.148 14.102 10.797 1 95.75 289 ALA A O 1
ATOM 2297 N N . THR A 1 290 ? -2.898 13.633 8.664 1 94.75 290 THR A N 1
ATOM 2298 C CA . THR A 1 290 ? -4.145 14.305 8.305 1 94.75 290 THR A CA 1
ATOM 2299 C C . THR A 1 290 ? -4.746 13.688 7.043 1 94.75 290 THR A C 1
ATOM 2301 O O . THR A 1 290 ? -4.297 12.633 6.586 1 94.75 290 THR A O 1
ATOM 2304 N N . TYR A 1 291 ? -5.863 14.195 6.598 1 90.56 291 TYR A N 1
ATOM 2305 C CA . TYR A 1 291 ? -6.555 13.766 5.387 1 90.56 291 TYR A CA 1
ATOM 2306 C C . TYR A 1 291 ? -6.23 14.688 4.219 1 90.56 291 TYR A C 1
ATOM 2308 O O . TYR A 1 291 ? -5.91 15.859 4.418 1 90.56 291 TYR A O 1
ATOM 2316 N N . GLY A 1 292 ? -6.258 14.094 3.078 1 81.12 292 GLY A N 1
ATOM 2317 C CA . GLY A 1 292 ? -5.879 14.852 1.899 1 81.12 292 GLY A CA 1
ATOM 2318 C C . GLY A 1 292 ? -7.043 15.133 0.966 1 81.12 292 GLY A C 1
ATOM 2319 O O . GLY A 1 292 ? -8.203 14.93 1.335 1 81.12 292 GLY A O 1
ATOM 2320 N N . ALA A 1 293 ? -6.652 15.695 -0.187 1 79.19 293 ALA A N 1
ATOM 2321 C CA . ALA A 1 293 ? -7.578 16.234 -1.175 1 79.19 293 ALA A CA 1
ATOM 2322 C C . ALA A 1 293 ? -8.508 15.164 -1.713 1 79.19 293 ALA A C 1
ATOM 2324 O O . ALA A 1 293 ? -9.633 15.453 -2.119 1 79.19 293 ALA A O 1
ATOM 2325 N N . ALA A 1 294 ? -8.117 13.945 -1.535 1 83.38 294 ALA A N 1
ATOM 2326 C CA . ALA A 1 294 ? -8.914 12.844 -2.082 1 83.38 294 ALA A CA 1
ATOM 2327 C C . ALA A 1 294 ? -10.188 12.633 -1.269 1 83.38 294 ALA A C 1
ATOM 2329 O O . ALA A 1 294 ? -11.133 11.984 -1.734 1 83.38 294 ALA A O 1
ATOM 2330 N N . GLU A 1 295 ? -10.203 13.25 -0.083 1 92.62 295 GLU A N 1
ATOM 2331 C CA . GLU A 1 295 ? -11.336 12.992 0.811 1 92.62 295 GLU A CA 1
ATOM 2332 C C . GLU A 1 295 ? -12.492 13.945 0.524 1 92.62 295 GLU A C 1
ATOM 2334 O O . GLU A 1 295 ? -13.602 13.75 1.028 1 92.62 295 GLU A O 1
ATOM 2339 N N . GLY A 1 296 ? -12.305 14.961 -0.214 1 90.75 296 GLY A N 1
ATOM 2340 C CA . GLY A 1 296 ? -13.344 15.914 -0.565 1 90.75 296 GLY A CA 1
ATOM 2341 C C . GLY A 1 296 ? -13.031 17.328 -0.12 1 90.75 296 GLY A C 1
ATOM 2342 O O . GLY A 1 296 ? -12.125 17.547 0.686 1 90.75 296 GLY A O 1
ATOM 2343 N N . PRO A 1 297 ? -13.789 18.25 -0.638 1 88.56 297 PRO A N 1
ATOM 2344 C CA . PRO A 1 297 ? -13.516 19.656 -0.361 1 88.56 297 PRO A CA 1
ATOM 2345 C C . PRO A 1 297 ? -13.727 20.031 1.105 1 88.56 297 PRO A C 1
ATOM 2347 O O . PRO A 1 297 ? -13.156 21 1.59 1 88.56 297 PRO A O 1
ATOM 2350 N N . ASP A 1 298 ? -14.516 19.234 1.765 1 90.94 298 ASP A N 1
ATOM 2351 C CA . ASP A 1 298 ? -14.797 19.516 3.166 1 90.94 298 ASP A CA 1
ATOM 2352 C C . ASP A 1 298 ? -13.617 19.141 4.055 1 90.94 298 ASP A C 1
ATOM 2354 O O . ASP A 1 298 ? -13.547 19.547 5.219 1 90.94 298 ASP A O 1
ATOM 2358 N N . ALA A 1 299 ? -12.727 18.422 3.48 1 93.5 299 ALA A N 1
ATOM 2359 C CA . ALA A 1 299 ? -11.578 17.984 4.254 1 93.5 299 ALA A CA 1
ATOM 2360 C C . ALA A 1 299 ? -10.32 18.75 3.861 1 93.5 299 ALA A C 1
ATOM 2362 O O . ALA A 1 299 ? -9.242 18.156 3.701 1 93.5 299 ALA A O 1
ATOM 2363 N N . ARG A 1 300 ? -10.469 20.062 3.713 1 95.06 300 ARG A N 1
ATOM 2364 C CA . ARG A 1 300 ? -9.305 20.875 3.369 1 95.06 300 ARG A CA 1
ATOM 2365 C C . ARG A 1 300 ? -8.43 21.125 4.594 1 95.06 300 ARG A C 1
ATOM 2367 O O . ARG A 1 300 ? -8.648 22.078 5.328 1 95.06 300 ARG A O 1
ATOM 2374 N N . CYS A 1 301 ? -7.359 20.312 4.723 1 96.31 301 CYS A N 1
ATOM 2375 C CA . CYS A 1 301 ? -6.5 20.359 5.898 1 96.31 301 CYS A CA 1
ATOM 2376 C C . CYS A 1 301 ? -5.129 20.922 5.551 1 96.31 301 CYS A C 1
ATOM 2378 O O . CYS A 1 301 ? -4.18 20.766 6.324 1 96.31 301 CYS A O 1
ATOM 2380 N N . SER A 1 302 ? -5.043 21.453 4.398 1 96.5 302 SER A N 1
ATOM 2381 C CA . SER A 1 302 ? -3.793 22.078 3.994 1 96.5 302 SER A CA 1
ATOM 2382 C C . SER A 1 302 ? -4.035 23.156 2.949 1 96.5 302 SER A C 1
ATOM 2384 O O . SER A 1 302 ? -5.117 23.234 2.365 1 96.5 302 SER A O 1
ATOM 2386 N N . ILE A 1 303 ? -3.064 24.016 2.812 1 96.75 303 ILE A N 1
ATOM 2387 C CA . ILE A 1 303 ? -3.047 25.047 1.791 1 96.75 303 ILE A CA 1
ATOM 2388 C C . ILE A 1 303 ? -1.615 25.281 1.311 1 96.75 303 ILE A C 1
ATOM 2390 O O . ILE A 1 303 ? -0.667 25.172 2.094 1 96.75 303 ILE A O 1
ATOM 2394 N N . ASN A 1 304 ? -1.453 25.5 0.025 1 97.5 304 ASN A N 1
ATOM 2395 C CA . ASN A 1 304 ? -0.106 25.734 -0.484 1 97.5 304 ASN A CA 1
ATOM 2396 C C . ASN A 1 304 ? -0.041 27 -1.339 1 97.5 304 ASN A C 1
ATOM 2398 O O . ASN A 1 304 ? -1.05 27.688 -1.521 1 97.5 304 ASN A O 1
ATOM 2402 N N . GLY A 1 305 ? 1.107 27.359 -1.812 1 97.5 305 GLY A N 1
ATOM 2403 C CA . GLY A 1 305 ? 1.359 28.609 -2.498 1 97.5 305 GLY A CA 1
ATOM 2404 C C . GLY A 1 305 ? 0.623 28.719 -3.818 1 97.5 305 GLY A C 1
ATOM 2405 O O . GLY A 1 305 ? 0.497 29.828 -4.371 1 97.5 305 GLY A O 1
ATOM 2406 N N . HIS A 1 306 ? 0.152 27.703 -4.355 1 96.5 306 HIS A N 1
ATOM 2407 C CA . HIS A 1 306 ? -0.528 27.719 -5.648 1 96.5 306 HIS A CA 1
ATOM 2408 C C . HIS A 1 306 ? -2.039 27.812 -5.473 1 96.5 306 HIS A C 1
ATOM 2410 O O . HIS A 1 306 ? -2.746 28.25 -6.383 1 96.5 306 HIS A O 1
ATOM 2416 N N . SER A 1 307 ? -2.494 27.453 -4.305 1 94.56 307 SER A N 1
ATOM 2417 C CA . SER A 1 307 ? -3.934 27.484 -4.066 1 94.56 307 SER A CA 1
ATOM 2418 C C . SER A 1 307 ? -4.32 28.672 -3.188 1 94.56 307 SER A C 1
ATOM 2420 O O . SER A 1 307 ? -5.492 29.062 -3.141 1 94.56 307 SER A O 1
ATOM 2422 N N . ALA A 1 308 ? -3.42 29.234 -2.527 1 97.94 308 ALA A N 1
ATOM 2423 C CA . ALA A 1 308 ? -3.699 30.344 -1.615 1 97.94 308 ALA A CA 1
ATOM 2424 C C . ALA A 1 308 ? -3.98 31.625 -2.385 1 97.94 308 ALA A C 1
ATOM 2426 O O . ALA A 1 308 ? -3.373 31.891 -3.428 1 97.94 308 ALA A O 1
ATOM 2427 N N . VAL A 1 309 ? -4.867 32.375 -1.9 1 98.31 309 VAL A N 1
ATOM 2428 C CA . VAL A 1 309 ? -5.141 33.719 -2.414 1 98.31 309 VAL A CA 1
ATOM 2429 C C . VAL A 1 309 ? -4.461 34.75 -1.527 1 98.31 309 VAL A C 1
ATOM 2431 O O . VAL A 1 309 ? -4.703 34.812 -0.319 1 98.31 309 VAL A O 1
ATOM 2434 N N . ALA A 1 310 ? -3.66 35.594 -2.121 1 98.25 310 ALA A N 1
ATOM 2435 C CA . ALA A 1 310 ? -2.871 36.562 -1.371 1 98.25 310 ALA A CA 1
ATOM 2436 C C . ALA A 1 310 ? -3.689 37.812 -1.073 1 98.25 310 ALA A C 1
ATOM 2438 O O . ALA A 1 310 ? -4.586 38.188 -1.839 1 98.25 310 ALA A O 1
ATOM 2439 N N . ASN A 1 311 ? -3.295 38.406 0.051 1 98.25 311 ASN A N 1
ATOM 2440 C CA . ASN A 1 311 ? -3.756 39.781 0.323 1 98.25 311 ASN A CA 1
ATOM 2441 C C . ASN A 1 311 ? -3.119 40.781 -0.628 1 98.25 311 ASN A C 1
ATOM 2443 O O . ASN A 1 311 ? -2.168 40.469 -1.34 1 98.25 311 ASN A O 1
ATOM 2447 N N . SER A 1 312 ? -3.609 42.031 -0.595 1 97.88 312 SER A N 1
ATOM 2448 C CA . SER A 1 312 ? -3.111 43.062 -1.496 1 97.88 312 SER A CA 1
ATOM 2449 C C . SER A 1 312 ? -1.646 43.375 -1.216 1 97.88 312 SER A C 1
ATOM 2451 O O . SER A 1 312 ? -0.906 43.781 -2.121 1 97.88 312 SER A O 1
ATOM 2453 N N . ASP A 1 313 ? -1.219 43.156 -0.009 1 97.38 313 ASP A N 1
ATOM 2454 C CA . ASP A 1 313 ? 0.161 43.5 0.339 1 97.38 313 ASP A CA 1
ATOM 2455 C C . ASP A 1 313 ? 1.08 42.281 0.122 1 97.38 313 ASP A C 1
ATOM 2457 O O . ASP A 1 313 ? 2.248 42.312 0.516 1 97.38 313 ASP A O 1
ATOM 2461 N N . GLY A 1 314 ? 0.511 41.219 -0.369 1 96.94 314 GLY A N 1
ATOM 2462 C CA . GLY A 1 314 ? 1.316 40.031 -0.695 1 96.94 314 GLY A CA 1
ATOM 2463 C C . GLY A 1 314 ? 1.326 39 0.404 1 96.94 314 GLY A C 1
ATOM 2464 O O . GLY A 1 314 ? 1.77 37.875 0.189 1 96.94 314 GLY A O 1
ATOM 2465 N N . THR A 1 315 ? 0.873 39.344 1.601 1 98.12 315 THR A N 1
ATOM 2466 C CA . THR A 1 315 ? 0.75 38.344 2.66 1 98.12 315 THR A CA 1
ATOM 2467 C C . THR A 1 315 ? -0.414 37.406 2.381 1 98.12 315 THR A C 1
ATOM 2469 O O . THR A 1 315 ? -1.26 37.688 1.529 1 98.12 315 THR A O 1
ATOM 2472 N N . VAL A 1 316 ? -0.384 36.281 3.004 1 98.5 316 VAL A N 1
ATOM 2473 C CA . VAL A 1 316 ? -1.468 35.312 2.922 1 98.5 316 VAL A CA 1
ATOM 2474 C C . VAL A 1 316 ? -2.107 35.125 4.297 1 98.5 316 VAL A C 1
ATOM 2476 O O . VAL A 1 316 ? -1.408 34.969 5.297 1 98.5 316 VAL A O 1
ATOM 2479 N N . THR A 1 317 ? -3.395 35.281 4.32 1 98.69 317 THR A N 1
ATOM 2480 C CA . THR A 1 317 ? -4.148 35 5.535 1 98.69 317 THR A CA 1
ATOM 2481 C C . THR A 1 317 ? -4.852 33.656 5.438 1 98.69 317 THR A C 1
ATOM 2483 O O . THR A 1 317 ? -5.59 33.406 4.48 1 98.69 317 THR A O 1
ATOM 2486 N N . ILE A 1 318 ? -4.582 32.781 6.363 1 98.69 318 ILE A N 1
ATOM 2487 C CA . ILE A 1 318 ? -5.223 31.469 6.477 1 98.69 318 ILE A CA 1
ATOM 2488 C C . ILE A 1 318 ? -6.156 31.453 7.684 1 98.69 318 ILE A C 1
ATOM 2490 O O . ILE A 1 318 ? -5.785 31.906 8.766 1 98.69 318 ILE A O 1
ATOM 2494 N N . VAL A 1 319 ? -7.371 30.969 7.504 1 98.75 319 VAL A N 1
ATOM 2495 C CA . VAL A 1 319 ? -8.32 30.859 8.609 1 98.75 319 VAL A CA 1
ATOM 2496 C C . VAL A 1 319 ? -8.516 29.375 8.969 1 98.75 319 VAL A C 1
ATOM 2498 O O . VAL A 1 319 ? -9.031 28.609 8.164 1 98.75 319 VAL A O 1
ATOM 2501 N N . LEU A 1 320 ? -8.078 29 10.148 1 98.62 320 LEU A N 1
ATOM 2502 C CA . LEU A 1 320 ? -8.203 27.625 10.656 1 98.62 320 LEU A CA 1
ATOM 2503 C C . LEU A 1 320 ? -9.305 27.531 11.695 1 98.62 320 LEU A C 1
ATOM 2505 O O . LEU A 1 320 ? -9.305 28.281 12.68 1 98.62 320 LEU A O 1
ATOM 2509 N N . SER A 1 321 ? -10.219 26.672 11.523 1 98.19 321 SER A N 1
ATOM 2510 C CA . SER A 1 321 ? -11.297 26.422 12.477 1 98.19 321 SER A CA 1
ATOM 2511 C C . SER A 1 321 ? -11.82 25 12.367 1 98.19 321 SER A C 1
ATOM 2513 O O . SER A 1 321 ? -11.32 24.203 11.578 1 98.19 321 SER A O 1
ATOM 2515 N N . ARG A 1 322 ? -12.742 24.734 13.266 1 96.19 322 ARG A N 1
ATOM 2516 C CA . ARG A 1 322 ? -13.312 23.391 13.297 1 96.19 322 ARG A CA 1
ATOM 2517 C C . ARG A 1 322 ? -13.945 23.031 11.953 1 96.19 322 ARG A C 1
ATOM 2519 O O . ARG A 1 322 ? -13.656 21.969 11.391 1 96.19 322 ARG A O 1
ATOM 2526 N N . ASP A 1 323 ? -14.766 23.906 11.453 1 92.25 323 ASP A N 1
ATOM 2527 C CA . ASP A 1 323 ? -15.391 23.75 10.148 1 92.25 323 ASP A CA 1
ATOM 2528 C C . ASP A 1 323 ? -14.898 24.828 9.172 1 92.25 323 ASP A C 1
ATOM 2530 O O . ASP A 1 323 ? -14.367 25.859 9.594 1 92.25 323 ASP A O 1
ATOM 2534 N N . ARG A 1 324 ? -15.141 24.578 7.941 1 92.62 324 ARG A N 1
ATOM 2535 C CA . ARG A 1 324 ? -14.727 25.547 6.926 1 92.62 324 ARG A CA 1
ATOM 2536 C C . ARG A 1 324 ? -15.492 26.859 7.07 1 92.62 324 ARG A C 1
ATOM 2538 O O . ARG A 1 324 ? -16.641 26.859 7.496 1 92.62 324 ARG A O 1
ATOM 2545 N N . THR A 1 325 ? -14.828 27.938 6.762 1 95.44 325 THR A N 1
ATOM 2546 C CA . THR A 1 325 ? -15.414 29.266 6.723 1 95.44 325 THR A CA 1
ATOM 2547 C C . THR A 1 325 ? -15.477 29.797 5.289 1 95.44 325 THR A C 1
ATOM 2549 O O . THR A 1 325 ? -14.945 29.172 4.371 1 95.44 325 THR A O 1
ATOM 2552 N N . PRO A 1 326 ? -16.062 30.906 5.074 1 95.94 326 PRO A N 1
ATOM 2553 C CA . PRO A 1 326 ? -16.188 31.438 3.711 1 95.94 326 PRO A CA 1
ATOM 2554 C C . PRO A 1 326 ? -14.867 32 3.182 1 95.94 326 PRO A C 1
ATOM 2556 O O . PRO A 1 326 ? -14.758 32.312 1.991 1 95.94 326 PRO A O 1
ATOM 2559 N N . HIS A 1 327 ? -13.938 32.219 4.035 1 98.06 327 HIS A N 1
ATOM 2560 C CA . HIS A 1 327 ? -12.672 32.75 3.557 1 98.06 327 HIS A CA 1
ATOM 2561 C C . HIS A 1 327 ? -12.055 31.859 2.488 1 98.06 327 HIS A C 1
ATOM 2563 O O . HIS A 1 327 ? -12.078 30.641 2.613 1 98.06 327 HIS A O 1
ATOM 2569 N N . PRO A 1 328 ? -11.445 32.438 1.481 1 97.88 328 PRO A N 1
ATOM 2570 C CA . PRO A 1 328 ? -10.898 31.594 0.407 1 97.88 328 PRO A CA 1
ATOM 2571 C C . PRO A 1 328 ? -9.766 30.688 0.88 1 97.88 328 PRO A C 1
ATOM 2573 O O . PRO A 1 328 ? -9.508 29.641 0.277 1 97.88 328 PRO A O 1
ATOM 2576 N N . ASN A 1 329 ? -9.07 31.062 1.904 1 98.5 329 ASN A N 1
ATOM 2577 C CA . ASN A 1 329 ? -7.98 30.266 2.465 1 98.5 329 ASN A CA 1
ATOM 2578 C C . ASN A 1 329 ? -8.406 29.562 3.756 1 98.5 329 ASN A C 1
ATOM 2580 O O . ASN A 1 329 ? -7.617 29.469 4.699 1 98.5 329 ASN A O 1
ATOM 2584 N N . SER A 1 330 ? -9.648 29.156 3.785 1 97.88 330 SER A N 1
ATOM 2585 C CA . SER A 1 330 ? -10.164 28.438 4.945 1 97.88 330 SER A CA 1
ATOM 2586 C C . SER A 1 330 ? -9.656 27 4.98 1 97.88 330 SER A C 1
ATOM 2588 O O . SER A 1 330 ? -9.688 26.312 3.965 1 97.88 330 SER A O 1
ATOM 2590 N N . VAL A 1 331 ? -9.117 26.562 6.125 1 97.44 331 VAL A N 1
ATOM 2591 C CA . VAL A 1 331 ? -8.734 25.188 6.375 1 97.44 331 VAL A CA 1
ATOM 2592 C C . VAL A 1 331 ? -9.406 24.688 7.652 1 97.44 331 VAL A C 1
ATOM 2594 O O . VAL A 1 331 ? -9.789 25.484 8.508 1 97.44 331 VAL A O 1
ATOM 2597 N N . THR A 1 332 ? -9.555 23.406 7.758 1 97.19 332 THR A N 1
ATOM 2598 C CA . THR A 1 332 ? -10.336 22.844 8.852 1 97.19 332 THR A CA 1
ATOM 2599 C C . THR A 1 332 ? -9.477 21.906 9.695 1 97.19 332 THR A C 1
ATOM 2601 O O . THR A 1 332 ? -8.547 21.266 9.188 1 97.19 332 THR A O 1
ATOM 2604 N N . THR A 1 333 ? -9.82 21.797 11.008 1 96.81 333 THR A N 1
ATOM 2605 C CA . THR A 1 333 ? -9.219 20.812 11.906 1 96.81 333 THR A CA 1
ATOM 2606 C C . THR A 1 333 ? -9.945 19.484 11.828 1 96.81 333 THR A C 1
ATOM 2608 O O . THR A 1 333 ? -9.578 18.531 12.516 1 96.81 333 THR A O 1
ATOM 2611 N N . LEU A 1 334 ? -11.031 19.406 11.031 1 95 334 LEU A N 1
ATOM 2612 C CA . LEU A 1 334 ? -11.891 18.234 10.898 1 95 334 LEU A CA 1
ATOM 2613 C C . LEU A 1 334 ? -12.492 17.844 12.242 1 95 334 LEU A C 1
ATOM 2615 O O . LEU A 1 334 ? -12.617 16.656 12.547 1 95 334 LEU A O 1
ATOM 2619 N N . GLY A 1 335 ? -12.719 18.875 13.047 1 94.12 335 GLY A N 1
ATOM 2620 C CA . GLY A 1 335 ? -13.398 18.656 14.312 1 94.12 335 GLY A CA 1
ATOM 2621 C C . GLY A 1 335 ? -12.445 18.328 15.445 1 94.12 335 GLY A C 1
ATOM 2622 O O . GLY A 1 335 ? -12.867 18.203 16.594 1 94.12 335 GLY A O 1
ATOM 2623 N N . TYR A 1 336 ? -11.164 18.172 15.203 1 95.75 336 TYR A N 1
ATOM 2624 C CA . TYR A 1 336 ? -10.219 18 16.297 1 95.75 336 TYR A CA 1
ATOM 2625 C C . TYR A 1 336 ? -10.102 19.25 17.141 1 95.75 336 TYR A C 1
ATOM 2627 O O . TYR A 1 336 ? -9.938 20.359 16.609 1 95.75 336 TYR A O 1
ATOM 2635 N N . PRO A 1 337 ? -10.164 19.125 18.422 1 95.44 337 PRO A N 1
ATOM 2636 C CA . PRO A 1 337 ? -10.047 20.297 19.266 1 95.44 337 PRO A CA 1
ATOM 2637 C C . PRO A 1 337 ? -8.602 20.766 19.438 1 95.44 337 PRO A C 1
ATOM 2639 O O . PRO A 1 337 ? -8.359 21.875 19.906 1 95.44 337 PRO A O 1
ATOM 2642 N N . ARG A 1 338 ? -7.676 19.922 19.188 1 96.12 338 ARG A N 1
ATOM 2643 C CA . ARG A 1 338 ? -6.25 20.219 19.297 1 96.12 338 ARG A CA 1
ATOM 2644 C C . ARG A 1 338 ? -5.441 19.422 18.297 1 96.12 338 ARG A C 1
ATOM 2646 O O . ARG A 1 338 ? -5.879 18.359 17.844 1 96.12 338 ARG A O 1
ATOM 2653 N N . GLY A 1 339 ? -4.273 19.844 17.953 1 96.56 339 GLY A N 1
ATOM 2654 C CA . GLY A 1 339 ? -3.369 19.234 17 1 96.56 339 GLY A CA 1
ATOM 2655 C C . GLY A 1 339 ? -2.156 20.094 16.688 1 96.56 339 GLY A C 1
ATOM 2656 O O . GLY A 1 339 ? -1.77 20.938 17.484 1 96.56 339 GLY A O 1
ATOM 2657 N N . ASN A 1 340 ? -1.561 19.75 15.586 1 96.62 340 ASN A N 1
ATOM 2658 C CA . ASN A 1 340 ? -0.31 20.422 15.242 1 96.62 340 ASN A CA 1
ATOM 2659 C C . ASN A 1 340 ? -0.381 21.062 13.859 1 96.62 340 ASN A C 1
ATOM 2661 O O . ASN A 1 340 ? -1.256 20.734 13.055 1 96.62 340 ASN A O 1
ATOM 2665 N N . LEU A 1 341 ? 0.448 22.031 13.68 1 97.56 341 LEU A N 1
ATOM 2666 C CA . LEU A 1 341 ? 0.561 22.797 12.438 1 97.56 341 LEU A CA 1
ATOM 2667 C C . LEU A 1 341 ? 1.992 22.766 11.914 1 97.56 341 LEU A C 1
ATOM 2669 O O . LEU A 1 341 ? 2.945 22.828 12.695 1 97.56 341 LEU A O 1
ATOM 2673 N N . ALA A 1 342 ? 2.098 22.656 10.602 1 96.5 342 ALA A N 1
ATOM 2674 C CA . ALA A 1 342 ? 3.441 22.625 10.031 1 96.5 342 ALA A CA 1
ATOM 2675 C C . ALA A 1 342 ? 3.5 23.438 8.734 1 96.5 342 ALA A C 1
ATOM 2677 O O . ALA A 1 342 ? 2.789 23.125 7.773 1 96.5 342 ALA A O 1
ATOM 2678 N N . PHE A 1 343 ? 4.352 24.469 8.758 1 96.94 343 PHE A N 1
ATOM 2679 C CA . PHE A 1 343 ? 4.758 25.125 7.52 1 96.94 343 PHE A CA 1
ATOM 2680 C C . PHE A 1 343 ? 6.02 24.484 6.953 1 96.94 343 PHE A C 1
ATOM 2682 O O . PHE A 1 343 ? 6.941 24.141 7.703 1 96.94 343 PHE A O 1
ATOM 2689 N N . ARG A 1 344 ? 6.062 24.344 5.691 1 96.31 344 ARG A N 1
ATOM 2690 C CA . ARG A 1 344 ? 7.25 23.953 4.941 1 96.31 344 ARG A CA 1
ATOM 2691 C C . ARG A 1 344 ? 7.504 24.891 3.775 1 96.31 344 ARG A C 1
ATOM 2693 O O . ARG A 1 344 ? 6.57 25.281 3.066 1 96.31 344 ARG A O 1
ATOM 2700 N N . TRP A 1 345 ? 8.727 25.312 3.635 1 97.12 345 TRP A N 1
ATOM 2701 C CA . TRP A 1 345 ? 9.172 26.094 2.49 1 97.12 345 TRP A CA 1
ATOM 2702 C C . TRP A 1 345 ? 10.367 25.438 1.811 1 97.12 345 TRP A C 1
ATOM 2704 O O . TRP A 1 345 ? 11.43 25.297 2.418 1 97.12 345 TRP A O 1
ATOM 2714 N N . PHE A 1 346 ? 10.195 25.047 0.596 1 96.19 346 PHE A N 1
ATOM 2715 C CA . PHE A 1 346 ? 11.273 24.391 -0.13 1 96.19 346 PHE A CA 1
ATOM 2716 C C . PHE A 1 346 ? 12.094 25.406 -0.915 1 96.19 346 PHE A C 1
ATOM 2718 O O . PHE A 1 346 ? 11.547 26.188 -1.688 1 96.19 346 PHE A O 1
ATOM 2725 N N . LEU A 1 347 ? 13.406 25.359 -0.698 1 95.81 347 LEU A N 1
ATOM 2726 C CA . LEU A 1 347 ? 14.375 26.203 -1.397 1 95.81 347 LEU A CA 1
ATOM 2727 C C . LEU A 1 347 ? 14.039 27.688 -1.22 1 95.81 347 LEU A C 1
ATOM 2729 O O . LEU A 1 347 ? 13.969 28.438 -2.197 1 95.81 347 LEU A O 1
ATOM 2733 N N . ALA A 1 348 ? 13.797 28.047 -0.031 1 96.12 348 ALA A N 1
ATOM 2734 C CA . ALA A 1 348 ? 13.562 29.453 0.3 1 96.12 348 ALA A CA 1
ATOM 2735 C C . ALA A 1 348 ? 14.859 30.25 0.226 1 96.12 348 ALA A C 1
ATOM 2737 O O . ALA A 1 348 ? 15.93 29.75 0.588 1 96.12 348 ALA A O 1
ATOM 2738 N N . ASP A 1 349 ? 14.797 31.422 -0.228 1 94.88 349 ASP A N 1
ATOM 2739 C CA . ASP A 1 349 ? 15.977 32.281 -0.33 1 94.88 349 ASP A CA 1
ATOM 2740 C C . ASP A 1 349 ? 16.516 32.625 1.053 1 94.88 349 ASP A C 1
ATOM 2742 O O . ASP A 1 349 ? 17.656 33.062 1.188 1 94.88 349 ASP A O 1
ATOM 2746 N N . GLY A 1 350 ? 15.781 32.5 2.059 1 93.38 350 GLY A N 1
ATOM 2747 C CA . GLY A 1 350 ? 16.109 32.719 3.457 1 93.38 350 GLY A CA 1
ATOM 2748 C C . GLY A 1 350 ? 15.078 32.156 4.41 1 93.38 350 GLY A C 1
ATOM 2749 O O . GLY A 1 350 ? 14 31.734 3.988 1 93.38 350 GLY A O 1
ATOM 2750 N N . VAL A 1 351 ? 15.508 32.125 5.648 1 95 351 VAL A N 1
ATOM 2751 C CA . VAL A 1 351 ? 14.562 31.625 6.648 1 95 351 VAL A CA 1
ATOM 2752 C C . VAL A 1 351 ? 13.359 32.562 6.734 1 95 351 VAL A C 1
ATOM 2754 O O . VAL A 1 351 ? 13.523 33.781 6.969 1 95 351 VAL A O 1
ATOM 2757 N N . PRO A 1 352 ? 12.219 32.094 6.547 1 96.44 352 PRO A N 1
ATOM 2758 C CA . PRO A 1 352 ? 11.031 32.938 6.539 1 96.44 352 PRO A CA 1
ATOM 2759 C C . PRO A 1 352 ? 10.734 33.562 7.906 1 96.44 352 PRO A C 1
ATOM 2761 O O . PRO A 1 352 ? 11.242 33.094 8.922 1 96.44 352 PRO A O 1
ATOM 2764 N N . ALA A 1 353 ? 9.93 34.656 7.844 1 96.06 353 ALA A N 1
ATOM 2765 C CA . ALA A 1 353 ? 9.43 35.219 9.094 1 96.06 353 ALA A CA 1
ATOM 2766 C C . ALA A 1 353 ? 8.414 34.281 9.758 1 96.06 353 ALA A C 1
ATOM 2768 O O . ALA A 1 353 ? 7.699 33.562 9.07 1 96.06 353 ALA A O 1
ATOM 2769 N N . ARG A 1 354 ? 8.414 34.344 11.039 1 97 354 ARG A N 1
ATOM 2770 C CA . ARG A 1 354 ? 7.449 33.562 11.805 1 97 354 ARG A CA 1
ATOM 2771 C C . ARG A 1 354 ? 6.02 33.969 11.461 1 97 354 ARG A C 1
ATOM 2773 O O . ARG A 1 354 ? 5.684 35.156 11.469 1 97 354 ARG A O 1
ATOM 2780 N N . PRO A 1 355 ? 5.141 33.062 11.109 1 97.31 355 PRO A N 1
ATOM 2781 C CA . PRO A 1 355 ? 3.734 33.406 10.891 1 97.31 355 PRO A CA 1
ATOM 2782 C C . PRO A 1 355 ? 3.078 34 12.133 1 97.31 355 PRO A C 1
ATOM 2784 O O . PRO A 1 355 ? 3.352 33.562 13.258 1 97.31 355 PRO A O 1
ATOM 2787 N N . GLU A 1 356 ? 2.27 35 11.922 1 97.12 356 GLU A N 1
ATOM 2788 C CA . GLU A 1 356 ? 1.521 35.625 13 1 97.12 356 GLU A CA 1
ATOM 2789 C C . GLU A 1 356 ? 0.151 35 13.18 1 97.12 356 GLU A C 1
ATOM 2791 O O . GLU A 1 356 ? -0.519 34.656 12.203 1 97.12 356 GLU A O 1
ATOM 2796 N N . VAL A 1 357 ? -0.194 34.844 14.461 1 97.56 357 VAL A N 1
ATOM 2797 C CA . VAL A 1 357 ? -1.447 34.125 14.719 1 97.56 357 VAL A CA 1
ATOM 2798 C C . VAL A 1 357 ? -2.314 34.969 15.672 1 97.56 357 VAL A C 1
ATOM 2800 O O . VAL A 1 357 ? -1.814 35.5 16.656 1 97.56 357 VAL A O 1
ATOM 2803 N N . GLU A 1 358 ? -3.576 35.062 15.375 1 97.44 358 GLU A N 1
ATOM 2804 C CA . GLU A 1 358 ? -4.586 35.656 16.25 1 97.44 358 GLU A CA 1
ATOM 2805 C C . GLU A 1 358 ? -5.711 34.656 16.531 1 97.44 358 GLU A C 1
ATOM 2807 O O . GLU A 1 358 ? -6.23 34.031 15.617 1 97.44 358 GLU A O 1
ATOM 2812 N N . LEU A 1 359 ? -6.02 34.469 17.812 1 97.38 359 LEU A N 1
ATOM 2813 C CA . LEU A 1 359 ? -7.191 33.688 18.203 1 97.38 359 LEU A CA 1
ATOM 2814 C C . LEU A 1 359 ? -8.445 34.562 18.219 1 97.38 359 LEU A C 1
ATOM 2816 O O . LEU A 1 359 ? -8.484 35.594 18.906 1 97.38 359 LEU A O 1
ATOM 2820 N N . VAL A 1 360 ? -9.477 34.156 17.516 1 97.69 360 VAL A N 1
ATOM 2821 C CA . VAL A 1 360 ? -10.711 34.938 17.453 1 97.69 360 VAL A CA 1
ATOM 2822 C C . VAL A 1 360 ? -11.914 34 17.578 1 97.69 360 VAL A C 1
ATOM 2824 O O . VAL A 1 360 ? -11.773 32.781 17.516 1 97.69 360 VAL A O 1
ATOM 2827 N N . LYS A 1 361 ? -13.07 34.625 17.828 1 97.44 361 LYS A N 1
ATOM 2828 C CA . LYS A 1 361 ? -14.297 33.844 17.578 1 97.44 361 LYS A CA 1
ATOM 2829 C C . LYS A 1 361 ? -14.477 33.594 16.078 1 97.44 361 LYS A C 1
ATOM 2831 O O . LYS A 1 361 ? -14.219 34.438 15.25 1 97.44 361 LYS A O 1
ATOM 2836 N N . ALA A 1 362 ? -14.922 32.406 15.766 1 97.12 362 ALA A N 1
ATOM 2837 C CA . ALA A 1 362 ? -15.086 32 14.367 1 97.12 362 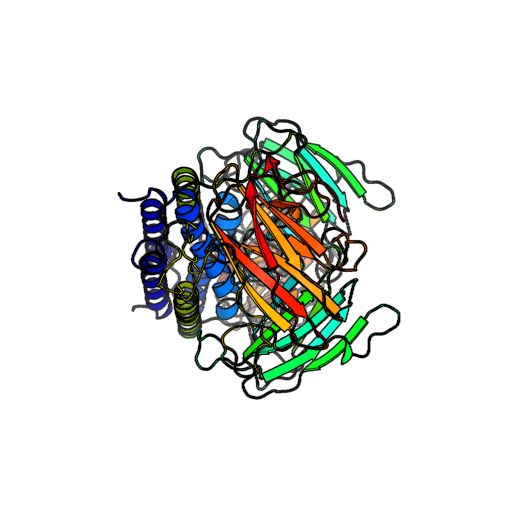ALA A CA 1
ATOM 2838 C C . ALA A 1 362 ? -15.992 32.969 13.625 1 97.12 362 ALA A C 1
ATOM 2840 O O . ALA A 1 362 ? -15.758 33.281 12.445 1 97.12 362 ALA A O 1
ATOM 2841 N N . ALA A 1 363 ? -16.969 33.469 14.281 1 96.38 363 ALA A N 1
ATOM 2842 C CA . ALA A 1 363 ? -17.922 34.406 13.68 1 96.38 363 ALA A CA 1
ATOM 2843 C C . ALA A 1 363 ? -17.234 35.75 13.32 1 96.38 363 ALA A C 1
ATOM 2845 O O . ALA A 1 363 ? -17.719 36.5 12.469 1 96.38 363 ALA A O 1
ATOM 2846 N N . ASP A 1 364 ? -16.125 36.031 13.953 1 97.38 364 ASP A N 1
ATOM 2847 C CA . ASP A 1 364 ? -15.422 37.281 13.75 1 97.38 364 ASP A CA 1
ATOM 2848 C C . ASP A 1 364 ? -14.25 37.094 12.781 1 97.38 364 ASP A C 1
ATOM 2850 O O . ASP A 1 364 ? -13.523 38.031 12.492 1 97.38 364 ASP A O 1
ATOM 2854 N N . ALA A 1 365 ? -14.023 35.875 12.328 1 97.88 365 ALA A N 1
ATOM 2855 C CA . ALA A 1 365 ? -12.922 35.625 11.406 1 97.88 365 ALA A CA 1
ATOM 2856 C C . ALA A 1 365 ? -13.172 36.312 10.062 1 97.88 365 ALA A C 1
ATOM 2858 O O . ALA A 1 365 ? -14.32 36.438 9.617 1 97.88 365 ALA A O 1
ATOM 2859 N N . PRO A 1 366 ? -12.078 36.75 9.422 1 97.94 366 PRO A N 1
ATOM 2860 C CA . PRO A 1 366 ? -12.266 37.344 8.094 1 97.94 366 PRO A CA 1
ATOM 2861 C C . PRO A 1 366 ? -12.914 36.406 7.098 1 97.94 366 PRO A C 1
ATOM 2863 O O . PRO A 1 366 ? -12.664 35.188 7.145 1 97.94 366 PRO A O 1
ATOM 2866 N N . THR A 1 367 ? -13.672 36.906 6.168 1 97.56 367 THR A N 1
ATOM 2867 C CA . THR A 1 367 ? -14.375 36.094 5.184 1 97.56 367 THR A CA 1
ATOM 2868 C C . THR A 1 367 ? -13.828 36.375 3.781 1 97.56 367 THR A C 1
ATOM 2870 O O . THR A 1 367 ? -14.273 35.75 2.812 1 97.56 367 THR A O 1
ATOM 2873 N N . ALA A 1 368 ? -12.914 37.344 3.699 1 96.69 368 ALA A N 1
ATOM 2874 C CA . ALA A 1 368 ? -12.281 37.719 2.432 1 96.69 368 ALA A CA 1
ATOM 2875 C C . ALA A 1 368 ? -10.82 38.094 2.637 1 96.69 368 ALA A C 1
ATOM 2877 O O . ALA A 1 368 ? -10.383 38.312 3.768 1 96.69 368 ALA A O 1
ATOM 2878 N N . VAL A 1 369 ? -10.141 38.156 1.566 1 95.5 369 VAL A N 1
ATOM 2879 C CA . VAL A 1 369 ? -8.758 38.625 1.633 1 95.5 369 VAL A CA 1
ATOM 2880 C C . VAL A 1 369 ? -8.75 40.125 1.857 1 95.5 369 VAL A C 1
ATOM 2882 O O . VAL A 1 369 ? -9.719 40.812 1.551 1 95.5 369 VAL A O 1
ATOM 2885 N N . ARG A 1 370 ? -7.605 40.594 2.301 1 91.19 370 ARG A N 1
ATOM 2886 C CA . ARG A 1 370 ? -7.477 42.031 2.566 1 91.19 370 ARG A CA 1
ATOM 2887 C C . ARG A 1 370 ? -6.793 42.75 1.403 1 91.19 370 ARG A C 1
ATOM 2889 O O . ARG A 1 370 ? -5.953 42.156 0.715 1 91.19 370 ARG A O 1
ATOM 2896 N N . MET B 1 1 ? -9.773 3.787 32.75 1 54.75 1 MET B N 1
ATOM 2897 C CA . MET B 1 1 ? -10.844 3.328 31.875 1 54.75 1 MET B CA 1
ATOM 2898 C C . MET B 1 1 ? -10.273 2.688 30.609 1 54.75 1 MET B C 1
ATOM 2900 O O . MET B 1 1 ? -9.391 3.258 29.969 1 54.75 1 MET B O 1
ATOM 2904 N N . THR B 1 2 ? -10.453 1.43 30.422 1 80.19 2 THR B N 1
ATOM 2905 C CA . THR B 1 2 ? -9.867 0.644 29.344 1 80.19 2 THR B CA 1
ATOM 2906 C C . THR B 1 2 ? -10.578 0.92 28.031 1 80.19 2 THR B C 1
ATOM 2908 O O . THR B 1 2 ? -11.805 0.783 27.938 1 80.19 2 THR B O 1
ATOM 2911 N N . HIS B 1 3 ? -10.039 1.61 27.078 1 93.88 3 HIS B N 1
ATOM 2912 C CA . HIS B 1 3 ? -10.578 1.898 25.75 1 93.88 3 HIS B CA 1
ATOM 2913 C C . HIS B 1 3 ? -10.852 0.614 24.969 1 93.88 3 HIS B C 1
ATOM 2915 O O . HIS B 1 3 ? -10.094 -0.354 25.078 1 93.88 3 HIS B O 1
ATOM 2921 N N . GLU B 1 4 ? -11.977 0.547 24.266 1 97.31 4 GLU B N 1
ATOM 2922 C CA . GLU B 1 4 ? -12.336 -0.625 23.484 1 97.31 4 GLU B CA 1
ATOM 2923 C C . GLU B 1 4 ? -11.273 -0.924 22.422 1 97.31 4 GLU B C 1
ATOM 2925 O O . GLU B 1 4 ? -11 -2.088 22.125 1 97.31 4 GLU B O 1
ATOM 2930 N N . SER B 1 5 ? -10.688 0.089 21.844 1 97.81 5 SER B N 1
ATOM 2931 C CA . SER B 1 5 ? -9.656 -0.101 20.828 1 97.81 5 SER B CA 1
ATOM 2932 C C . SER B 1 5 ? -8.398 -0.725 21.422 1 97.81 5 SER B C 1
ATOM 2934 O O . SER B 1 5 ? -7.707 -1.503 20.766 1 97.81 5 SER B O 1
ATOM 2936 N N . THR B 1 6 ? -8.086 -0.438 22.703 1 97.5 6 THR B N 1
ATOM 2937 C CA . THR B 1 6 ? -6.973 -1.079 23.391 1 97.5 6 THR B CA 1
ATOM 2938 C C . THR B 1 6 ? -7.195 -2.586 23.484 1 97.5 6 THR B C 1
ATOM 2940 O O . THR B 1 6 ? -6.309 -3.371 23.141 1 97.5 6 THR B O 1
ATOM 2943 N N . ALA B 1 7 ? -8.383 -2.885 23.953 1 98.19 7 ALA B N 1
ATOM 2944 C CA . ALA B 1 7 ? -8.727 -4.301 24.078 1 98.19 7 ALA B CA 1
ATOM 2945 C C . ALA B 1 7 ? -8.68 -4.996 22.719 1 98.19 7 ALA B C 1
ATOM 2947 O O . ALA B 1 7 ? -8.141 -6.098 22.594 1 98.19 7 ALA B O 1
ATOM 2948 N N . ALA B 1 8 ? -9.242 -4.371 21.703 1 98.69 8 ALA B N 1
ATOM 2949 C CA . ALA B 1 8 ? -9.289 -4.949 20.375 1 98.69 8 ALA B CA 1
ATOM 2950 C C . ALA B 1 8 ? -7.887 -5.121 19.797 1 98.69 8 ALA B C 1
ATOM 2952 O O . ALA B 1 8 ? -7.605 -6.105 19.109 1 98.69 8 ALA B O 1
ATOM 2953 N N . TRP B 1 9 ? -7.027 -4.164 20.047 1 98.69 9 TRP B N 1
ATOM 2954 C CA . TRP B 1 9 ? -5.645 -4.262 19.594 1 98.69 9 TRP B CA 1
ATOM 2955 C C . TRP B 1 9 ? -4.941 -5.449 20.234 1 98.69 9 TRP B C 1
ATOM 2957 O O . TRP B 1 9 ? -4.254 -6.215 19.562 1 98.69 9 TRP B O 1
ATOM 2967 N N . ARG B 1 10 ? -5.164 -5.672 21.516 1 98.31 10 ARG B N 1
ATOM 2968 C CA . ARG B 1 10 ? -4.59 -6.816 22.219 1 98.31 10 ARG B CA 1
ATOM 2969 C C . ARG B 1 10 ? -5.133 -8.133 21.656 1 98.31 10 ARG B C 1
ATOM 2971 O O . ARG B 1 10 ? -4.391 -9.102 21.516 1 98.31 10 ARG B O 1
ATOM 2978 N N . GLU B 1 11 ? -6.398 -8.117 21.375 1 98.62 11 GLU B N 1
ATOM 2979 C CA . GLU B 1 11 ? -7.012 -9.297 20.766 1 98.62 11 GLU B CA 1
ATOM 2980 C C . GLU B 1 11 ? -6.383 -9.602 19.422 1 98.62 11 GLU B C 1
ATOM 2982 O O . GLU B 1 11 ? -6.117 -10.766 19.094 1 98.62 11 GLU B O 1
ATOM 2987 N N . LEU B 1 12 ? -6.172 -8.602 18.641 1 98.88 12 LEU B N 1
ATOM 2988 C CA . LEU B 1 12 ? -5.531 -8.789 17.344 1 98.88 12 LEU B CA 1
ATOM 2989 C C . LEU B 1 12 ? -4.121 -9.344 17.5 1 98.88 12 LEU B C 1
ATOM 2991 O O . LEU B 1 12 ? -3.738 -10.289 16.812 1 98.88 12 LEU B O 1
ATOM 2995 N N . LEU B 1 13 ? -3.367 -8.773 18.422 1 98.88 13 LEU B N 1
ATOM 2996 C CA . LEU B 1 13 ? -2.002 -9.242 18.641 1 98.88 13 LEU B CA 1
ATOM 2997 C C . LEU B 1 13 ? -1.993 -10.688 19.125 1 98.88 13 LEU B C 1
ATOM 2999 O O . LEU B 1 13 ? -1.14 -11.477 18.719 1 98.88 13 LEU B O 1
ATOM 3003 N N . ALA B 1 14 ? -2.92 -10.992 19.984 1 98.69 14 ALA B N 1
ATOM 3004 C CA . ALA B 1 14 ? -3.039 -12.375 20.422 1 98.69 14 ALA B CA 1
ATOM 3005 C C . ALA B 1 14 ? -3.33 -13.312 19.266 1 98.69 14 ALA B C 1
ATOM 3007 O O . ALA B 1 14 ? -2.725 -14.383 19.141 1 98.69 14 ALA B O 1
ATOM 3008 N N . ALA B 1 15 ? -4.246 -12.914 18.422 1 98.62 15 ALA B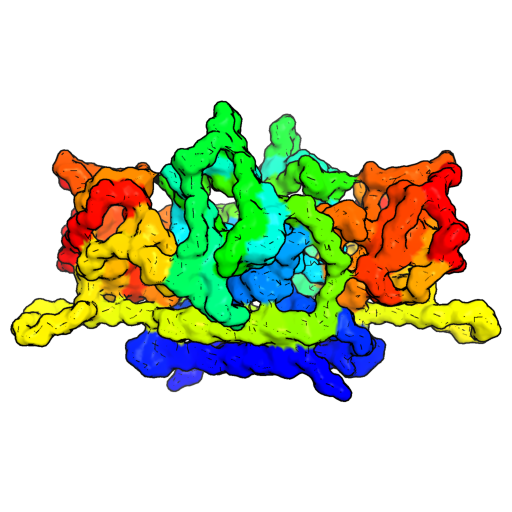 N 1
ATOM 3009 C CA . ALA B 1 15 ? -4.559 -13.703 17.234 1 98.62 15 ALA B CA 1
ATOM 3010 C C . ALA B 1 15 ? -3.322 -13.898 16.375 1 98.62 15 ALA B C 1
ATOM 3012 O O . ALA B 1 15 ? -3.012 -15.016 15.961 1 98.62 15 ALA B O 1
ATOM 3013 N N . LEU B 1 16 ? -2.619 -12.844 16.172 1 98.81 16 LEU B N 1
ATOM 3014 C CA . LEU B 1 16 ? -1.425 -12.883 15.336 1 98.81 16 LEU B CA 1
ATOM 3015 C C . LEU B 1 16 ? -0.371 -13.805 15.938 1 98.81 16 LEU B C 1
ATOM 3017 O O . LEU B 1 16 ? 0.421 -14.406 15.211 1 98.81 16 LEU B O 1
ATOM 3021 N N . GLY B 1 17 ? -0.357 -13.914 17.203 1 98.25 17 GLY B N 1
ATOM 3022 C CA . GLY B 1 17 ? 0.586 -14.789 17.891 1 98.25 17 GLY B CA 1
ATOM 3023 C C . GLY B 1 17 ? 0.251 -16.266 17.75 1 98.25 17 GLY B C 1
ATOM 3024 O O . GLY B 1 17 ? 1.122 -17.109 17.906 1 98.25 17 GLY B O 1
ATOM 3025 N N . GLU B 1 18 ? -0.969 -16.531 17.359 1 98.06 18 GLU B N 1
ATOM 3026 C CA . GLU B 1 18 ? -1.42 -17.906 17.328 1 98.06 18 GLU B CA 1
ATOM 3027 C C . GLU B 1 18 ? -1.526 -18.438 15.898 1 98.06 18 GLU B C 1
ATOM 3029 O O . GLU B 1 18 ? -1.539 -19.641 15.672 1 98.06 18 GLU B O 1
ATOM 3034 N N . LEU B 1 19 ? -1.573 -17.578 15.016 1 98.38 19 LEU B N 1
ATOM 3035 C CA . LEU B 1 19 ? -1.883 -17.969 13.641 1 98.38 19 LEU B CA 1
ATOM 3036 C C . LEU B 1 19 ? -0.741 -18.766 13.031 1 98.38 19 LEU B C 1
ATOM 3038 O O . LEU B 1 19 ? -0.945 -19.516 12.062 1 98.38 19 LEU B O 1
ATOM 3042 N N . ASP B 1 20 ? 0.467 -18.625 13.57 1 97.69 20 ASP B N 1
ATOM 3043 C CA . ASP B 1 20 ? 1.598 -19.359 12.992 1 97.69 20 ASP B CA 1
ATOM 3044 C C . ASP B 1 20 ? 1.5 -20.844 13.281 1 97.69 20 ASP B C 1
ATOM 3046 O O . ASP B 1 20 ? 2.195 -21.656 12.656 1 97.69 20 ASP B O 1
ATOM 3050 N N . ARG B 1 21 ? 0.602 -21.297 14.188 1 97 21 ARG B N 1
ATOM 3051 C CA . ARG B 1 21 ? 0.371 -22.719 14.422 1 97 21 ARG B CA 1
ATOM 3052 C C . ARG B 1 21 ? -0.066 -23.422 13.133 1 97 21 ARG B C 1
ATOM 3054 O O . ARG B 1 21 ? 0.222 -24.609 12.938 1 97 21 ARG B O 1
ATOM 3061 N N . SER B 1 22 ? -0.684 -22.656 12.273 1 96.5 22 SER B N 1
ATOM 3062 C CA . SER B 1 22 ? -1.207 -23.234 11.039 1 96.5 22 SER B CA 1
ATOM 3063 C C . SER B 1 22 ? -0.084 -23.797 10.172 1 96.5 22 SER B C 1
ATOM 3065 O O . SER B 1 22 ? -0.299 -24.734 9.398 1 96.5 22 SER B O 1
ATOM 3067 N N . PHE B 1 23 ? 1.13 -23.219 10.297 1 97.19 23 PHE B N 1
ATOM 3068 C CA . PHE B 1 23 ? 2.184 -23.703 9.414 1 97.19 23 PHE B CA 1
ATOM 3069 C C . PHE B 1 23 ? 3.361 -24.25 10.219 1 97.19 23 PHE B C 1
ATOM 3071 O O . PHE B 1 23 ? 4.348 -24.703 9.648 1 97.19 23 PHE B O 1
ATOM 3078 N N . LEU B 1 24 ? 3.281 -24.188 11.594 1 96.5 24 LEU B N 1
ATOM 3079 C CA . LEU B 1 24 ? 4.34 -24.766 12.422 1 96.5 24 LEU B CA 1
ATOM 3080 C C . LEU B 1 24 ? 3.928 -26.125 12.961 1 96.5 24 LEU B C 1
ATOM 3082 O O . LEU B 1 24 ? 4.781 -26.938 13.344 1 96.5 24 LEU B O 1
ATOM 3086 N N . GLU B 1 25 ? 2.623 -26.344 12.977 1 95 25 GLU B N 1
ATOM 3087 C CA . GLU B 1 25 ? 2.102 -27.562 13.586 1 95 25 GLU B CA 1
ATOM 3088 C C . GLU B 1 25 ? 1.064 -28.219 12.688 1 95 25 GLU B C 1
ATOM 3090 O O . GLU B 1 25 ? 0.5 -27.578 11.797 1 95 25 GLU B O 1
ATOM 3095 N N . GLY B 1 26 ? 0.906 -29.531 12.898 1 92.31 26 GLY B N 1
ATOM 3096 C CA . GLY B 1 26 ? -0.173 -30.25 12.234 1 92.31 26 GLY B CA 1
ATOM 3097 C C . GLY B 1 26 ? 0.188 -30.703 10.836 1 92.31 26 GLY B C 1
ATOM 3098 O O . GLY B 1 26 ? 1.357 -30.672 10.445 1 92.31 26 GLY B O 1
ATOM 3099 N N . ASP B 1 27 ? -0.844 -31.141 10.031 1 88.81 27 ASP B N 1
ATOM 3100 C CA . ASP B 1 27 ? -0.673 -31.828 8.758 1 88.81 27 ASP B CA 1
ATOM 3101 C C . ASP B 1 27 ? -0.194 -30.875 7.676 1 88.81 27 ASP B C 1
ATOM 3103 O O . ASP B 1 27 ? 0.444 -31.281 6.707 1 88.81 27 ASP B O 1
ATOM 3107 N N . ARG B 1 28 ? -0.396 -29.594 7.898 1 90.44 28 ARG B N 1
ATOM 3108 C CA . ARG B 1 28 ? -0.042 -28.625 6.867 1 90.44 28 ARG B CA 1
ATOM 3109 C C . ARG B 1 28 ? 1.262 -27.906 7.207 1 90.44 28 ARG B C 1
ATOM 3111 O O . ARG B 1 28 ? 1.671 -26.984 6.508 1 90.44 28 ARG B O 1
ATOM 3118 N N . ALA B 1 29 ? 1.864 -28.359 8.289 1 94.38 29 ALA B N 1
ATOM 3119 C CA . ALA B 1 29 ? 3.09 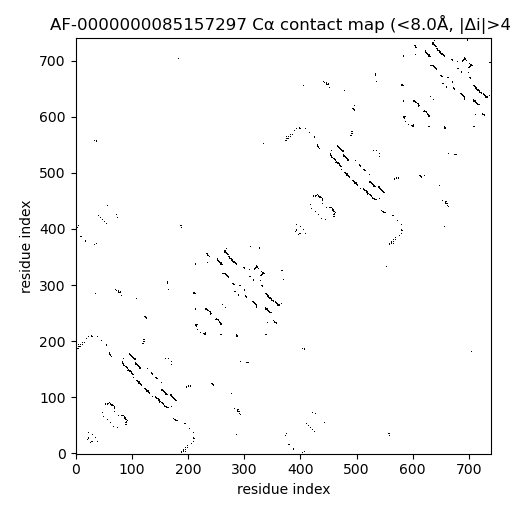-27.703 8.742 1 94.38 29 ALA B CA 1
ATOM 3120 C C . ALA B 1 29 ? 4.168 -27.766 7.664 1 94.38 29 ALA B C 1
ATOM 3122 O O . ALA B 1 29 ? 4.32 -28.781 6.977 1 94.38 29 ALA B O 1
ATOM 3123 N N . VAL B 1 30 ? 4.836 -26.688 7.531 1 94.44 30 VAL B N 1
ATOM 3124 C CA . VAL B 1 30 ? 5.992 -26.656 6.641 1 94.44 30 VAL B CA 1
ATOM 3125 C C . VAL B 1 30 ? 7.27 -26.859 7.449 1 94.44 30 VAL B C 1
ATOM 3127 O O . VAL B 1 30 ? 7.289 -26.641 8.664 1 94.44 30 VAL B O 1
ATOM 3130 N N . SER B 1 31 ? 8.352 -27.312 6.82 1 84.31 31 SER B N 1
ATOM 3131 C CA . SER B 1 31 ? 9.477 -27.719 7.648 1 84.31 31 SER B CA 1
ATOM 3132 C C . SER B 1 31 ? 10.766 -27.016 7.23 1 84.31 31 SER B C 1
ATOM 3134 O O . SER B 1 31 ? 11.695 -26.891 8.023 1 84.31 31 SER B O 1
ATOM 3136 N N . ASP B 1 32 ? 10.828 -26.594 6.004 1 89.75 32 ASP B N 1
ATOM 3137 C CA . ASP B 1 32 ? 12.086 -25.984 5.613 1 89.75 32 ASP B CA 1
ATOM 3138 C C . ASP B 1 32 ? 12.094 -24.484 5.953 1 89.75 32 ASP B C 1
ATOM 3140 O O . ASP B 1 32 ? 11.039 -23.859 6.035 1 89.75 32 ASP B O 1
ATOM 3144 N N . ASP B 1 33 ? 13.328 -23.906 6.137 1 93.94 33 ASP B N 1
ATOM 3145 C CA . ASP B 1 33 ? 13.555 -22.531 6.586 1 93.94 33 ASP B CA 1
ATOM 3146 C C . ASP B 1 33 ? 12.875 -21.531 5.656 1 93.94 33 ASP B C 1
ATOM 3148 O O . ASP B 1 33 ? 12.328 -20.516 6.117 1 93.94 33 ASP B O 1
ATOM 3152 N N . ARG B 1 34 ? 12.898 -21.781 4.414 1 95.06 34 ARG B N 1
ATOM 3153 C CA . ARG B 1 34 ? 12.336 -20.844 3.449 1 95.06 34 ARG B CA 1
ATOM 3154 C C . ARG B 1 34 ? 10.82 -20.766 3.578 1 95.06 34 ARG B C 1
ATOM 3156 O O . ARG B 1 34 ? 10.242 -19.672 3.594 1 95.06 34 ARG B O 1
ATOM 3163 N N . HIS B 1 35 ? 10.156 -21.875 3.713 1 95.38 35 HIS B N 1
ATOM 3164 C CA . HIS B 1 35 ? 8.703 -21.891 3.834 1 95.38 35 HIS B CA 1
ATOM 3165 C C . HIS B 1 35 ? 8.258 -21.312 5.176 1 95.38 35 HIS B C 1
ATOM 3167 O O . HIS B 1 35 ? 7.203 -20.688 5.273 1 95.38 35 HIS B O 1
ATOM 3173 N N . ILE B 1 36 ? 9.094 -21.594 6.18 1 96.5 36 ILE B N 1
ATOM 3174 C CA . ILE B 1 36 ? 8.789 -20.984 7.469 1 96.5 36 ILE B CA 1
ATOM 3175 C C . ILE B 1 36 ? 8.836 -19.469 7.348 1 96.5 36 ILE B C 1
ATOM 3177 O O . ILE B 1 36 ? 7.926 -18.766 7.801 1 96.5 36 ILE B O 1
ATOM 3181 N N . ALA B 1 37 ? 9.852 -18.969 6.695 1 97.31 37 ALA B N 1
ATOM 3182 C CA . ALA B 1 37 ? 9.961 -17.531 6.438 1 97.31 37 ALA B CA 1
ATOM 3183 C C . ALA B 1 37 ? 8.758 -17.031 5.641 1 97.31 37 ALA B C 1
ATOM 3185 O O . ALA B 1 37 ? 8.211 -15.969 5.945 1 97.31 37 ALA B O 1
ATOM 3186 N N . ASP B 1 38 ? 8.312 -17.828 4.676 1 97.06 38 ASP B N 1
ATOM 3187 C CA . ASP B 1 38 ? 7.148 -17.453 3.873 1 97.06 38 ASP B CA 1
ATOM 3188 C C . ASP B 1 38 ? 5.906 -17.297 4.746 1 97.06 38 ASP B C 1
ATOM 3190 O O . ASP B 1 38 ? 5.07 -16.422 4.488 1 97.06 38 ASP B O 1
ATOM 3194 N N . GLY B 1 39 ? 5.82 -18.156 5.723 1 97.94 39 GLY B N 1
ATOM 3195 C CA . GLY B 1 39 ? 4.68 -18.078 6.621 1 97.94 39 GLY B CA 1
ATOM 3196 C C . GLY B 1 39 ? 4.582 -16.734 7.34 1 97.94 39 GLY B C 1
ATOM 3197 O O . GLY B 1 39 ? 3.52 -16.109 7.367 1 97.94 39 GLY B O 1
ATOM 3198 N N . TYR B 1 40 ? 5.676 -16.297 7.879 1 98.5 40 TYR B N 1
ATOM 3199 C CA . TYR B 1 40 ? 5.672 -15.047 8.617 1 98.5 40 TYR B CA 1
ATOM 3200 C C . TYR B 1 40 ? 5.527 -13.859 7.672 1 98.5 40 TYR B C 1
ATOM 3202 O O . TYR B 1 40 ? 4.895 -12.859 8.016 1 98.5 40 TYR B O 1
ATOM 3210 N N . ARG B 1 41 ? 6.078 -13.969 6.504 1 98 41 ARG B N 1
ATOM 3211 C CA . ARG B 1 41 ? 5.863 -12.938 5.496 1 98 41 ARG B CA 1
ATOM 3212 C C . ARG B 1 41 ? 4.402 -12.891 5.059 1 98 41 ARG B C 1
ATOM 3214 O O . ARG B 1 41 ? 3.855 -11.812 4.812 1 98 41 ARG B O 1
ATOM 3221 N N . MET B 1 42 ? 3.795 -14.031 5.039 1 98.19 42 MET B N 1
ATOM 3222 C CA . MET B 1 42 ? 2.377 -14.086 4.691 1 98.19 42 MET B CA 1
ATOM 3223 C C . MET B 1 42 ? 1.521 -13.453 5.781 1 98.19 42 MET B C 1
ATOM 3225 O O . MET B 1 42 ? 0.523 -12.789 5.488 1 98.19 42 MET B O 1
ATOM 3229 N N . LEU B 1 43 ? 1.908 -13.664 7.062 1 98.81 43 LEU B N 1
ATOM 3230 C CA . LEU B 1 43 ? 1.218 -12.977 8.148 1 98.81 43 LEU B CA 1
ATOM 3231 C C . LEU B 1 43 ? 1.258 -11.461 7.949 1 98.81 43 LEU B C 1
ATOM 3233 O O . LEU B 1 43 ? 0.232 -10.789 8.062 1 98.81 43 LEU B O 1
ATOM 3237 N N . ALA B 1 44 ? 2.396 -10.969 7.582 1 98.75 44 ALA B N 1
ATOM 3238 C CA . ALA B 1 44 ? 2.561 -9.531 7.363 1 98.75 44 ALA B CA 1
ATOM 3239 C C . ALA B 1 44 ? 1.757 -9.062 6.156 1 98.75 44 ALA B C 1
ATOM 3241 O O . ALA B 1 44 ? 1.064 -8.047 6.219 1 98.75 44 ALA B O 1
ATOM 3242 N N . THR B 1 45 ? 1.839 -9.828 5.082 1 98.38 45 THR B N 1
ATOM 3243 C CA . THR B 1 45 ? 1.137 -9.492 3.848 1 98.38 45 THR B CA 1
ATOM 3244 C C . THR B 1 45 ? -0.369 -9.422 4.086 1 98.38 45 THR B C 1
ATOM 3246 O O . THR B 1 45 ? -1.01 -8.422 3.75 1 98.38 45 THR B O 1
ATOM 3249 N N . THR B 1 46 ? -0.895 -10.422 4.703 1 98.5 46 THR B N 1
ATOM 3250 C CA . THR B 1 46 ? -2.344 -10.508 4.848 1 98.5 46 THR B CA 1
ATOM 3251 C C . THR B 1 46 ? -2.842 -9.547 5.922 1 98.5 46 THR B C 1
ATOM 3253 O O . THR B 1 46 ? -3.967 -9.047 5.844 1 98.5 46 THR B O 1
ATOM 3256 N N . LEU B 1 47 ? -2.004 -9.273 6.887 1 98.88 47 LEU B N 1
ATOM 3257 C CA . LEU B 1 47 ? -2.348 -8.211 7.828 1 98.88 47 LEU B CA 1
ATOM 3258 C C . LEU B 1 47 ? -2.551 -6.887 7.102 1 98.88 47 LEU B C 1
ATOM 3260 O O . LEU B 1 47 ? -3.52 -6.168 7.367 1 98.88 47 LEU B O 1
ATOM 3264 N N . GLY B 1 48 ? -1.658 -6.555 6.176 1 98.44 48 GLY B N 1
ATOM 3265 C CA . GLY B 1 48 ? -1.818 -5.359 5.363 1 98.44 48 GLY B CA 1
ATOM 3266 C C . GLY B 1 48 ? -3.109 -5.348 4.57 1 98.44 48 GLY B C 1
ATOM 3267 O O . GLY B 1 48 ? -3.805 -4.328 4.52 1 98.44 48 GLY B O 1
ATOM 3268 N N . VAL B 1 49 ? -3.426 -6.453 3.98 1 98 49 VAL B N 1
ATOM 3269 C CA . VAL B 1 49 ? -4.656 -6.57 3.205 1 98 49 VAL B CA 1
ATOM 3270 C C . VAL B 1 49 ? -5.863 -6.352 4.113 1 98 49 VAL B C 1
ATOM 3272 O O . VAL B 1 49 ? -6.809 -5.652 3.742 1 98 49 VAL B O 1
ATOM 3275 N N . ALA B 1 50 ? -5.82 -6.945 5.285 1 98.69 50 ALA B N 1
ATOM 3276 C CA . ALA B 1 50 ? -6.926 -6.828 6.23 1 98.69 50 ALA B CA 1
ATOM 3277 C C . ALA B 1 50 ? -7.117 -5.383 6.672 1 98.69 50 ALA B C 1
ATOM 3279 O O . ALA B 1 50 ? -8.25 -4.906 6.785 1 98.69 50 ALA B O 1
ATOM 3280 N N . PHE B 1 51 ? -6.047 -4.707 6.914 1 98.75 51 PHE B N 1
ATOM 3281 C CA . PHE B 1 51 ? -6.148 -3.295 7.27 1 98.75 51 PHE B CA 1
ATOM 3282 C C . PHE B 1 51 ? -6.773 -2.492 6.137 1 98.75 51 PHE B C 1
ATOM 3284 O O . PHE B 1 51 ? -7.648 -1.659 6.367 1 98.75 51 PHE B O 1
ATOM 3291 N N . ASP B 1 52 ? -6.363 -2.748 4.938 1 97.62 52 ASP B N 1
ATOM 3292 C CA . ASP B 1 52 ? -6.887 -2.053 3.768 1 97.62 52 ASP B CA 1
ATOM 3293 C C . ASP B 1 52 ? -8.383 -2.316 3.596 1 97.62 52 ASP B C 1
ATOM 3295 O O . ASP B 1 52 ? -9.109 -1.47 3.076 1 97.62 52 ASP B O 1
ATOM 3299 N N . THR B 1 53 ? -8.781 -3.408 4.055 1 97.81 53 THR B N 1
ATOM 3300 C CA . THR B 1 53 ? -10.148 -3.842 3.822 1 97.81 53 THR B CA 1
ATOM 3301 C C . THR B 1 53 ? -11.062 -3.383 4.957 1 97.81 53 THR B C 1
ATOM 3303 O O . THR B 1 53 ? -12.234 -3.07 4.734 1 97.81 53 THR B O 1
ATOM 3306 N N . TYR B 1 54 ? -10.5 -3.318 6.156 1 98.44 54 TYR B N 1
ATOM 3307 C CA . TYR B 1 54 ? -11.43 -3.164 7.27 1 98.44 54 TYR B CA 1
ATOM 3308 C C . TYR B 1 54 ? -11.109 -1.915 8.086 1 98.44 54 TYR B C 1
ATOM 3310 O O . TYR B 1 54 ? -12.008 -1.257 8.609 1 98.44 54 TYR B O 1
ATOM 3318 N N . LEU B 1 55 ? -9.859 -1.561 8.164 1 98.56 55 LEU B N 1
ATOM 3319 C CA . LEU B 1 55 ? -9.492 -0.519 9.117 1 98.56 55 LEU B CA 1
ATOM 3320 C C . LEU B 1 55 ? -9.562 0.86 8.469 1 98.56 55 LEU B C 1
ATOM 3322 O O . LEU B 1 55 ? -10.031 1.817 9.086 1 98.56 55 LEU B O 1
ATOM 3326 N N . PHE B 1 56 ? -9.211 0.968 7.188 1 97.25 56 PHE B N 1
ATOM 3327 C CA . PHE B 1 56 ? -8.93 2.291 6.641 1 97.25 56 PHE B CA 1
ATOM 3328 C C . PHE B 1 56 ? -10.016 2.709 5.656 1 97.25 56 PHE B C 1
ATOM 3330 O O . PHE B 1 56 ? -10.055 3.859 5.215 1 97.25 56 PHE B O 1
ATOM 3337 N N . PRO B 1 57 ? -10.914 1.83 5.266 1 96.31 57 PRO B N 1
ATOM 3338 C CA . PRO B 1 57 ? -11.914 2.258 4.289 1 96.31 57 PRO B CA 1
ATOM 3339 C C . PRO B 1 57 ? -12.93 3.236 4.875 1 96.31 57 PRO B C 1
ATOM 3341 O O . PRO B 1 57 ? -13.18 3.223 6.082 1 96.31 57 PRO B O 1
ATOM 3344 N N . GLU B 1 58 ? -13.461 4.07 4.023 1 96 58 GLU B N 1
ATOM 3345 C CA . GLU B 1 58 ? -14.602 4.961 4.223 1 96 58 GLU B CA 1
ATOM 3346 C C . GLU B 1 58 ? -15.672 4.742 3.15 1 96 58 GLU B C 1
ATOM 3348 O O . GLU B 1 58 ? -15.633 5.371 2.094 1 96 58 GLU B O 1
ATOM 3353 N N . PRO B 1 59 ? -16.703 3.953 3.453 1 96.19 59 PRO B N 1
ATOM 3354 C CA . PRO B 1 59 ? -17.672 3.635 2.408 1 96.19 59 PRO B CA 1
ATOM 3355 C C . PRO B 1 59 ? -18.391 4.871 1.876 1 96.19 59 PRO B C 1
ATOM 3357 O O . PRO B 1 59 ? -18.953 4.844 0.774 1 96.19 59 PRO B O 1
ATOM 3360 N N . ASP B 1 60 ? -18.422 5.934 2.65 1 96.38 60 ASP B N 1
ATOM 3361 C CA . ASP B 1 60 ? -19.047 7.168 2.182 1 96.38 60 ASP B CA 1
ATOM 3362 C C . ASP B 1 60 ? -18.047 8.016 1.387 1 96.38 60 ASP B C 1
ATOM 3364 O O . ASP B 1 60 ? -18.438 9.016 0.776 1 96.38 60 ASP B O 1
ATOM 3368 N N . ARG B 1 61 ? -16.781 7.68 1.395 1 96.62 61 ARG B N 1
ATOM 3369 C CA . ARG B 1 61 ? -15.711 8.211 0.56 1 96.62 61 ARG B CA 1
ATOM 3370 C C . ARG B 1 61 ? -14.906 7.086 -0.085 1 96.62 61 ARG B C 1
ATOM 3372 O O . ARG B 1 61 ? -13.711 6.949 0.166 1 96.62 61 ARG B O 1
ATOM 3379 N N . PRO B 1 62 ? -15.578 6.379 -0.922 1 97.25 62 PRO B N 1
ATOM 3380 C CA . PRO B 1 62 ? -15.008 5.105 -1.369 1 97.25 62 PRO B CA 1
ATOM 3381 C C . PRO B 1 62 ? -13.766 5.289 -2.24 1 97.25 62 PRO B C 1
ATOM 3383 O O . PRO B 1 62 ? -13.648 6.289 -2.951 1 97.25 62 PRO B O 1
ATOM 3386 N N . GLN B 1 63 ? -12.867 4.383 -2.158 1 96.94 63 GLN B N 1
ATOM 3387 C CA . GLN B 1 63 ? -11.656 4.293 -2.969 1 96.94 63 GLN B CA 1
ATOM 3388 C C . GLN B 1 63 ? -11.312 2.842 -3.283 1 96.94 63 GLN B C 1
ATOM 3390 O O . GLN B 1 63 ? -11.43 1.969 -2.422 1 96.94 63 GLN B O 1
ATOM 3395 N N . PHE B 1 64 ? -10.93 2.629 -4.527 1 97.94 64 PHE B N 1
ATOM 3396 C CA . PHE B 1 64 ? -10.336 1.338 -4.852 1 97.94 64 PHE B CA 1
ATOM 3397 C C . PHE B 1 64 ? -8.891 1.274 -4.375 1 97.94 64 PHE B C 1
ATOM 3399 O O . PHE B 1 64 ? -8.094 2.168 -4.668 1 97.94 64 PHE B O 1
ATOM 3406 N N . VAL B 1 65 ? -8.586 0.193 -3.645 1 97.44 65 VAL B N 1
ATOM 3407 C CA . VAL B 1 65 ? -7.238 -0 -3.131 1 97.44 65 VAL B CA 1
ATOM 3408 C C . VAL B 1 65 ? -6.652 -1.296 -3.689 1 97.44 65 VAL B C 1
ATOM 3410 O O . VAL B 1 65 ? -7.305 -2.344 -3.654 1 97.44 65 VAL B O 1
ATOM 3413 N N . ALA B 1 66 ? -5.426 -1.17 -4.184 1 96.88 66 ALA B N 1
ATOM 3414 C CA . ALA B 1 66 ? -4.785 -2.348 -4.766 1 96.88 66 ALA B CA 1
ATOM 3415 C C . ALA B 1 66 ? -4.406 -3.355 -3.686 1 96.88 66 ALA B C 1
ATOM 3417 O O . ALA B 1 66 ? -3.668 -3.025 -2.752 1 96.88 66 ALA B O 1
ATOM 3418 N N . VAL B 1 67 ? -4.887 -4.543 -3.828 1 96.56 67 VAL B N 1
ATOM 3419 C CA . VAL B 1 67 ? -4.555 -5.566 -2.84 1 96.56 67 VAL B CA 1
ATOM 3420 C C . VAL B 1 67 ? -3.723 -6.668 -3.49 1 96.56 67 VAL B C 1
ATOM 3422 O O . VAL B 1 67 ? -3.215 -7.559 -2.807 1 96.56 67 VAL B O 1
ATOM 3425 N N . ASN B 1 68 ? -3.611 -6.621 -4.797 1 95.5 68 ASN B N 1
ATOM 3426 C CA . ASN B 1 68 ? -2.701 -7.477 -5.551 1 95.5 68 ASN B CA 1
ATOM 3427 C C . ASN B 1 68 ? -2.416 -6.906 -6.938 1 95.5 68 ASN B C 1
ATOM 3429 O O . ASN B 1 68 ? -3.34 -6.527 -7.656 1 95.5 68 ASN B O 1
ATOM 3433 N N . THR B 1 69 ? -1.192 -6.73 -7.305 1 95.75 69 THR B N 1
ATOM 3434 C CA . THR B 1 69 ? -0.753 -6.363 -8.641 1 95.75 69 THR B CA 1
ATOM 3435 C C . THR B 1 69 ? 0.468 -7.184 -9.055 1 95.75 69 THR B C 1
ATOM 3437 O O . THR B 1 69 ? 1.121 -7.801 -8.211 1 95.75 69 THR B O 1
ATOM 3440 N N . PRO B 1 70 ? 0.796 -7.156 -10.297 1 94.94 70 PRO B N 1
ATOM 3441 C CA . PRO B 1 70 ? 2.006 -7.855 -10.742 1 94.94 70 PRO B CA 1
ATOM 3442 C C . PRO B 1 70 ? 3.277 -7.285 -10.117 1 94.94 70 PRO B C 1
ATOM 3444 O O . PRO B 1 70 ? 4.34 -7.91 -10.195 1 94.94 70 PRO B O 1
ATOM 3447 N N . PHE B 1 71 ? 3.111 -6.164 -9.375 1 93.75 71 PHE B N 1
ATOM 3448 C CA . PHE B 1 71 ? 4.332 -5.465 -8.984 1 93.75 71 PHE B CA 1
ATOM 3449 C C . PHE B 1 71 ? 4.414 -5.316 -7.473 1 93.75 71 PHE B C 1
ATOM 3451 O O . PHE B 1 71 ? 5.473 -4.988 -6.93 1 93.75 71 PHE B O 1
ATOM 3458 N N . ARG B 1 72 ? 3.383 -5.559 -6.75 1 94.12 72 ARG B N 1
ATOM 3459 C CA . ARG B 1 72 ? 3.379 -5.355 -5.305 1 94.12 72 ARG B CA 1
ATOM 3460 C C . ARG B 1 72 ? 3.869 -6.598 -4.574 1 94.12 72 ARG B C 1
ATOM 3462 O O . ARG B 1 72 ? 3.115 -7.559 -4.398 1 94.12 72 ARG B O 1
ATOM 3469 N N . ARG B 1 73 ? 5.008 -6.484 -4.023 1 93.5 73 ARG B N 1
ATOM 3470 C CA . ARG B 1 73 ? 5.621 -7.586 -3.295 1 93.5 73 ARG B CA 1
ATOM 3471 C C . ARG B 1 73 ? 4.902 -7.836 -1.973 1 93.5 73 ARG B C 1
ATOM 3473 O O . ARG B 1 73 ? 4.801 -8.977 -1.524 1 93.5 73 ARG B O 1
ATOM 3480 N N . ASP B 1 74 ? 4.367 -6.828 -1.456 1 95.31 74 ASP B N 1
ATOM 3481 C CA . ASP B 1 74 ? 3.797 -6.902 -0.114 1 95.31 74 ASP B CA 1
ATOM 3482 C C . ASP B 1 74 ? 2.35 -7.391 -0.158 1 95.31 74 ASP B C 1
ATOM 3484 O O . ASP B 1 74 ? 1.683 -7.465 0.876 1 95.31 74 ASP B O 1
ATOM 3488 N N . ARG B 1 75 ? 1.855 -7.684 -1.357 1 96.56 75 ARG B N 1
ATOM 3489 C CA . ARG B 1 75 ? 0.449 -8.047 -1.494 1 96.56 75 ARG B CA 1
ATOM 3490 C C . ARG B 1 75 ? 0.29 -9.305 -2.338 1 96.56 75 ARG B C 1
ATOM 3492 O O . ARG B 1 75 ? -0.628 -9.398 -3.156 1 96.56 75 ARG B O 1
ATOM 3499 N N . ARG B 1 76 ? 1.177 -10.211 -2.174 1 94.5 76 ARG B N 1
ATOM 3500 C CA . ARG B 1 76 ? 1.075 -11.523 -2.812 1 94.5 76 ARG B CA 1
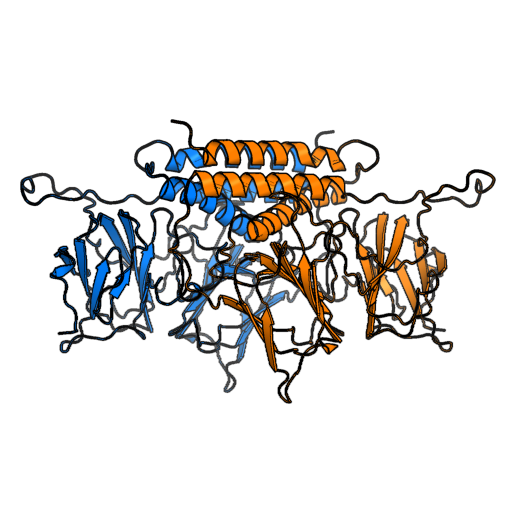ATOM 3501 C C . ARG B 1 76 ? 0.41 -12.531 -1.887 1 94.5 76 ARG B C 1
ATOM 3503 O O . ARG B 1 76 ? 1.051 -13.062 -0.976 1 94.5 76 ARG B O 1
ATOM 3510 N N . TRP B 1 77 ? -0.893 -12.75 -2.191 1 94.75 77 TRP B N 1
ATOM 3511 C CA . TRP B 1 77 ? -1.649 -13.562 -1.248 1 94.75 77 TRP B CA 1
ATOM 3512 C C . TRP B 1 77 ? -2.854 -14.211 -1.927 1 94.75 77 TRP B C 1
ATOM 3514 O O . TRP B 1 77 ? -3.23 -13.82 -3.035 1 94.75 77 TRP B O 1
ATOM 3524 N N . GLY B 1 78 ? -3.428 -15.234 -1.31 1 91.25 78 GLY B N 1
ATOM 3525 C CA . GLY B 1 78 ? -4.754 -15.766 -1.589 1 91.25 78 GLY B CA 1
ATOM 3526 C C . GLY B 1 78 ? -4.902 -16.297 -3.004 1 91.25 78 GLY B C 1
ATOM 3527 O O . GLY B 1 78 ? -5.961 -16.156 -3.619 1 91.25 78 GLY B O 1
ATOM 3528 N N . GLY B 1 79 ? -3.955 -16.812 -3.521 1 91 79 GLY B N 1
ATOM 3529 C CA . GLY B 1 79 ? -4.012 -17.234 -4.914 1 91 79 GLY B CA 1
ATOM 3530 C C . GLY B 1 79 ? -3.697 -16.109 -5.883 1 91 79 GLY B C 1
ATOM 3531 O O . GLY B 1 79 ? -4.469 -15.844 -6.809 1 91 79 GLY B O 1
ATOM 3532 N N . ASP B 1 80 ? -2.627 -15.547 -5.641 1 87.69 80 ASP B N 1
ATOM 3533 C CA . ASP B 1 80 ? -2.184 -14.391 -6.418 1 87.69 80 ASP B CA 1
ATOM 3534 C C . ASP B 1 80 ? -2.037 -14.75 -7.895 1 87.69 80 ASP B C 1
ATOM 3536 O O . ASP B 1 80 ? -1.938 -15.93 -8.25 1 87.69 80 ASP B O 1
ATOM 3540 N N . ASN B 1 81 ? -2.25 -13.805 -8.664 1 91.31 81 ASN B N 1
ATOM 3541 C CA . ASN B 1 81 ? -2.066 -13.93 -10.109 1 91.31 81 ASN B CA 1
ATOM 3542 C C . ASN B 1 81 ? -1.058 -12.914 -10.633 1 91.31 81 ASN B C 1
ATOM 3544 O O . ASN B 1 81 ? -1.255 -11.711 -10.5 1 91.31 81 ASN B O 1
ATOM 3548 N N . THR B 1 82 ? -0.036 -13.375 -11.211 1 94.31 82 THR B N 1
ATOM 3549 C CA . THR B 1 82 ? 1.062 -12.516 -11.641 1 94.31 82 THR B CA 1
ATOM 3550 C C . THR B 1 82 ? 0.662 -11.688 -12.859 1 94.31 82 THR B C 1
ATOM 3552 O O . THR B 1 82 ? 1.384 -10.773 -13.258 1 94.31 82 THR B O 1
ATOM 3555 N N . ASP B 1 83 ? -0.549 -11.977 -13.414 1 96.19 83 ASP B N 1
ATOM 3556 C CA . ASP B 1 83 ? -0.99 -11.297 -14.625 1 96.19 83 ASP B CA 1
ATOM 3557 C C . ASP B 1 83 ? -2.176 -10.375 -14.344 1 96.19 83 ASP B C 1
ATOM 3559 O O . ASP B 1 83 ? -2.77 -9.812 -15.266 1 96.19 83 ASP B O 1
ATOM 3563 N N . ALA B 1 84 ? -2.477 -10.234 -13.055 1 96.12 84 ALA B N 1
ATOM 3564 C CA . ALA B 1 84 ? -3.744 -9.562 -12.789 1 96.12 84 ALA B CA 1
ATOM 3565 C C . ALA B 1 84 ? -3.57 -8.469 -11.742 1 96.12 84 ALA B C 1
ATOM 3567 O O . ALA B 1 84 ? -2.656 -8.523 -10.914 1 96.12 84 ALA B O 1
ATOM 3568 N N . TYR B 1 85 ? -4.41 -7.449 -11.852 1 97.12 85 TYR B N 1
ATOM 3569 C CA . TYR B 1 85 ? -4.598 -6.414 -10.836 1 97.12 85 TYR B CA 1
ATOM 3570 C C . TYR B 1 85 ? -5.898 -6.625 -10.078 1 97.12 85 TYR B C 1
ATOM 3572 O O . TYR B 1 85 ? -6.957 -6.824 -10.68 1 97.12 85 TYR B O 1
ATOM 3580 N N . TYR B 1 86 ? -5.82 -6.613 -8.773 1 97.06 86 TYR B N 1
ATOM 3581 C CA . TYR B 1 86 ? -6.992 -6.715 -7.914 1 97.06 86 TYR B CA 1
ATOM 3582 C C . TYR B 1 86 ? -7.098 -5.504 -6.992 1 97.06 86 TYR B C 1
ATOM 3584 O O . TYR B 1 86 ? -6.152 -5.184 -6.27 1 97.06 86 TYR B O 1
ATOM 3592 N N . PHE B 1 87 ? -8.219 -4.863 -7.043 1 98 87 PHE B N 1
ATOM 3593 C CA . PHE B 1 87 ? -8.539 -3.783 -6.121 1 98 87 PHE B CA 1
ATOM 3594 C C . PHE B 1 87 ? -9.75 -4.137 -5.27 1 98 87 PHE B C 1
ATOM 3596 O O . PHE B 1 87 ? -10.617 -4.902 -5.703 1 98 87 PHE B O 1
ATOM 3603 N N . ILE B 1 88 ? -9.781 -3.57 -4.094 1 97.94 88 ILE B N 1
ATOM 3604 C CA . ILE B 1 88 ? -10.914 -3.777 -3.197 1 97.94 88 ILE B CA 1
ATOM 3605 C C . ILE B 1 88 ? -11.516 -2.43 -2.811 1 97.94 88 ILE B C 1
ATOM 3607 O O . ILE B 1 88 ? -10.805 -1.421 -2.744 1 97.94 88 ILE B O 1
ATOM 3611 N N . CYS B 1 89 ? -12.781 -2.428 -2.598 1 98.5 89 CYS B N 1
ATOM 3612 C CA . CYS B 1 89 ? -13.492 -1.245 -2.123 1 98.5 89 CYS B CA 1
ATOM 3613 C C . CYS B 1 89 ? -14.695 -1.635 -1.279 1 98.5 89 CYS B C 1
ATOM 3615 O O . CYS B 1 89 ? -15.734 -2.027 -1.817 1 98.5 89 CYS B O 1
ATOM 3617 N N . PRO B 1 90 ? -14.594 -1.585 0.002 1 98.38 90 PRO B N 1
ATOM 3618 C CA . PRO B 1 90 ? -15.797 -1.759 0.824 1 98.38 90 PRO B CA 1
ATOM 3619 C C . PRO B 1 90 ? -16.875 -0.708 0.535 1 98.38 90 PRO B C 1
ATOM 3621 O O . PRO B 1 90 ? -16.547 0.463 0.318 1 98.38 90 PRO B O 1
ATOM 3624 N N . VAL B 1 91 ? -18.078 -1.165 0.509 1 98.25 91 VAL B N 1
ATOM 3625 C CA . VAL B 1 91 ? -19.172 -0.273 0.151 1 98.25 91 VAL B CA 1
ATOM 3626 C C . VAL B 1 91 ? -20.312 -0.42 1.16 1 98.25 91 VAL B C 1
ATOM 3628 O O . VAL B 1 91 ? -20.297 -1.33 1.993 1 98.25 91 VAL B O 1
ATOM 3631 N N . ASP B 1 92 ? -21.203 0.549 1.191 1 97.75 92 ASP B N 1
ATOM 3632 C CA . ASP B 1 92 ? -22.453 0.561 1.949 1 97.75 92 ASP B CA 1
ATOM 3633 C C . ASP B 1 92 ? -23.625 0.107 1.082 1 97.75 92 ASP B C 1
ATOM 3635 O O . ASP B 1 92 ? -23.938 0.734 0.067 1 97.75 92 ASP B O 1
ATOM 3639 N N . PRO B 1 93 ? -24.297 -0.99 1.46 1 97.62 93 PRO B N 1
ATOM 3640 C CA . PRO B 1 93 ? -25.375 -1.539 0.627 1 97.62 93 PRO B CA 1
ATOM 3641 C C . PRO B 1 93 ? -26.531 -0.562 0.434 1 97.62 93 PRO B C 1
ATOM 3643 O O . PRO B 1 93 ? -27.391 -0.775 -0.43 1 97.62 93 PRO B O 1
ATOM 3646 N N . LYS B 1 94 ? -26.547 0.507 1.203 1 97.56 94 LYS B N 1
ATOM 3647 C CA . LYS B 1 94 ? -27.656 1.463 1.133 1 97.56 94 LYS B CA 1
ATOM 3648 C C . LYS B 1 94 ? -27.297 2.648 0.24 1 97.56 94 LYS B C 1
ATOM 3650 O O . LYS B 1 94 ? -28.156 3.486 -0.06 1 97.56 94 LYS B O 1
ATOM 3655 N N . ARG B 1 95 ? -26.078 2.734 -0.188 1 97.56 95 ARG B N 1
ATOM 3656 C CA . ARG B 1 95 ? -25.625 3.908 -0.929 1 97.56 95 ARG B CA 1
ATOM 3657 C C . ARG B 1 95 ? -25.547 3.615 -2.424 1 97.56 95 ARG B C 1
ATOM 3659 O O . ARG B 1 95 ? -25.438 2.457 -2.828 1 97.56 95 ARG B O 1
ATOM 3666 N N . ARG B 1 96 ? -25.656 4.707 -3.17 1 97.75 96 ARG B N 1
ATOM 3667 C CA . ARG B 1 96 ? -25.438 4.668 -4.609 1 97.75 96 ARG B CA 1
ATOM 3668 C C . ARG B 1 96 ? -24.031 5.141 -4.961 1 97.75 96 ARG B C 1
ATOM 3670 O O . ARG B 1 96 ? -23.531 6.105 -4.379 1 97.75 96 ARG B O 1
ATOM 3677 N N . TYR B 1 97 ? -23.375 4.406 -5.863 1 98.56 97 TYR B N 1
ATOM 3678 C CA . TYR B 1 97 ? -22.031 4.77 -6.301 1 98.56 97 TYR B CA 1
ATOM 3679 C C . TYR B 1 97 ? -21.969 4.934 -7.812 1 98.56 97 TYR B C 1
ATOM 3681 O O . TYR B 1 97 ? -22.812 4.395 -8.531 1 98.56 97 TYR B O 1
ATOM 3689 N N . ARG B 1 98 ? -21.109 5.719 -8.242 1 98.75 98 ARG B N 1
ATOM 3690 C CA . ARG B 1 98 ? -20.703 5.766 -9.641 1 98.75 98 ARG B CA 1
ATOM 3691 C C . ARG B 1 98 ? -19.281 5.242 -9.805 1 98.75 98 ARG B C 1
ATOM 3693 O O . ARG B 1 98 ? -18.359 5.688 -9.102 1 98.75 98 ARG B O 1
ATOM 3700 N N . ILE B 1 99 ? -19.094 4.258 -10.625 1 98.69 99 ILE B N 1
ATOM 3701 C CA . ILE B 1 99 ? -17.781 3.697 -10.945 1 98.69 99 ILE B CA 1
ATOM 3702 C C . ILE B 1 99 ? -17.391 4.074 -12.375 1 98.69 99 ILE B C 1
ATOM 3704 O O . ILE B 1 99 ? -18.219 4 -13.289 1 98.69 99 ILE B O 1
ATOM 3708 N N . SER B 1 100 ? -16.25 4.531 -12.555 1 98.75 100 SER B N 1
ATOM 3709 C CA . SER B 1 100 ? -15.742 4.902 -13.875 1 98.75 100 SER B CA 1
ATOM 3710 C C . SER B 1 100 ? -14.273 4.539 -14.023 1 98.75 100 SER B C 1
ATOM 3712 O O . SER B 1 100 ? -13.609 4.184 -13.047 1 98.75 100 SER B O 1
ATOM 3714 N N . GLY B 1 101 ? -13.828 4.566 -15.266 1 98.38 101 GLY B N 1
ATOM 3715 C CA . GLY B 1 101 ? -12.422 4.262 -15.516 1 98.38 101 GLY B CA 1
ATOM 3716 C C . GLY B 1 101 ? -12.109 4.082 -16.984 1 98.38 101 GLY B C 1
ATOM 3717 O O . GLY B 1 101 ? -12.859 4.551 -17.844 1 98.38 101 GLY B O 1
ATOM 3718 N N . ASN B 1 102 ? -11.055 3.572 -17.25 1 98.88 102 ASN B N 1
ATOM 3719 C CA . ASN B 1 102 ? -10.578 3.223 -18.594 1 98.88 102 ASN B CA 1
ATOM 3720 C C . ASN B 1 102 ? -10.117 1.768 -18.656 1 98.88 102 ASN B C 1
ATOM 3722 O O . ASN B 1 102 ? -9.445 1.281 -17.734 1 98.88 102 ASN B O 1
ATOM 3726 N N . LYS B 1 103 ? -10.383 1.102 -19.719 1 98.69 103 LYS B N 1
ATOM 3727 C CA . LYS B 1 103 ? -10.164 -0.34 -19.812 1 98.69 103 LYS B CA 1
ATOM 3728 C C . LYS B 1 103 ? -8.688 -0.666 -20 1 98.69 103 LYS B C 1
ATOM 3730 O O . LYS B 1 103 ? -8.281 -1.819 -19.859 1 98.69 103 LYS B O 1
ATOM 3735 N N . GLY B 1 104 ? -7.895 0.348 -20.422 1 98.56 104 GLY B N 1
ATOM 3736 C CA . GLY B 1 104 ? -6.504 0.065 -20.75 1 98.56 104 GLY B CA 1
ATOM 3737 C C . GLY B 1 104 ? -6.348 -1.041 -21.781 1 98.56 104 GLY B C 1
ATOM 3738 O O . GLY B 1 104 ? -7.012 -1.029 -22.812 1 98.56 104 GLY B O 1
ATOM 3739 N N . ASP B 1 105 ? -5.438 -1.926 -21.469 1 98.38 105 ASP B N 1
ATOM 3740 C CA . ASP B 1 105 ? -5.164 -3.027 -22.375 1 98.38 105 ASP B CA 1
ATOM 3741 C C . ASP B 1 105 ? -5.648 -4.355 -21.797 1 98.38 105 ASP B C 1
ATOM 3743 O O . ASP B 1 105 ? -5.129 -5.418 -22.156 1 98.38 105 ASP B O 1
ATOM 3747 N N . SER B 1 106 ? -6.527 -4.262 -20.938 1 98.31 106 SER B N 1
ATOM 3748 C CA . SER B 1 106 ? -7.035 -5.445 -20.25 1 98.31 106 SER B CA 1
ATOM 3749 C C . SER B 1 106 ? -7.637 -6.441 -21.234 1 98.31 106 SER B C 1
ATOM 3751 O O . SER B 1 106 ? -8.328 -6.051 -22.172 1 98.31 106 SER B O 1
ATOM 3753 N N . VAL B 1 107 ? -7.383 -7.688 -20.969 1 97.69 107 VAL B N 1
ATOM 3754 C CA . VAL B 1 107 ? -7.977 -8.766 -21.766 1 97.69 107 VAL B CA 1
ATOM 3755 C C . VAL B 1 107 ? -9.344 -9.125 -21.188 1 97.69 107 VAL B C 1
ATOM 3757 O O . VAL B 1 107 ? -10.234 -9.578 -21.906 1 97.69 107 VAL B O 1
ATOM 3760 N N . TYR B 1 108 ? -9.453 -8.977 -20 1 96.94 108 TYR B N 1
ATOM 3761 C CA . TYR B 1 108 ? -10.672 -9.219 -19.234 1 96.94 108 TYR B CA 1
ATOM 3762 C C . TYR B 1 108 ? -10.672 -8.414 -17.938 1 96.94 108 TYR B C 1
ATOM 3764 O O . TYR B 1 108 ? -9.688 -8.414 -17.203 1 96.94 108 TYR B O 1
ATOM 3772 N N . PHE B 1 109 ? -11.75 -7.715 -17.672 1 97.88 109 PHE B N 1
ATOM 3773 C CA . PHE B 1 109 ? -11.859 -7.086 -16.359 1 97.88 109 PHE B CA 1
ATOM 3774 C C . PHE B 1 109 ? -13.297 -7.137 -15.852 1 97.88 109 PHE B C 1
ATOM 3776 O O . PHE B 1 109 ? -14.227 -7.309 -16.641 1 97.88 109 PHE B O 1
ATOM 3783 N N . SER B 1 110 ? -13.43 -7.031 -14.547 1 96.88 110 SER B N 1
ATOM 3784 C CA . SER B 1 110 ? -14.742 -7.086 -13.898 1 96.88 110 SER B CA 1
ATOM 3785 C C . SER B 1 110 ? -14.719 -6.379 -12.547 1 96.88 110 SER B C 1
ATOM 3787 O O . SER B 1 110 ? -13.656 -6.059 -12.023 1 96.88 110 SER B O 1
ATOM 3789 N N . VAL B 1 111 ? -15.867 -6.086 -12.086 1 97.25 111 VAL B N 1
ATOM 3790 C CA . VAL B 1 111 ? -16.141 -5.727 -10.695 1 97.25 111 VAL B CA 1
ATOM 3791 C C . VAL B 1 111 ? -17.156 -6.703 -10.102 1 97.25 111 VAL B C 1
ATOM 3793 O O . VAL B 1 111 ? -18.25 -6.875 -10.641 1 97.25 111 VAL B O 1
ATOM 3796 N N . THR B 1 112 ? -16.75 -7.332 -9.062 1 95.5 112 THR B N 1
ATOM 3797 C CA . THR B 1 112 ? -17.609 -8.281 -8.383 1 95.5 112 THR B CA 1
ATOM 3798 C C . THR B 1 112 ? -17.984 -7.777 -6.984 1 95.5 112 THR B C 1
ATOM 3800 O O . THR B 1 112 ? -17.109 -7.328 -6.238 1 95.5 112 THR B O 1
ATOM 3803 N N . ALA B 1 113 ? -19.234 -7.82 -6.691 1 96 113 ALA B N 1
ATOM 3804 C CA . ALA B 1 113 ? -19.719 -7.5 -5.352 1 96 113 ALA B CA 1
ATOM 3805 C C . ALA B 1 113 ? -19.891 -8.758 -4.508 1 96 113 ALA B C 1
ATOM 3807 O O . ALA B 1 113 ? -20.516 -9.727 -4.949 1 96 113 ALA B O 1
ATOM 3808 N N . TYR B 1 114 ? -19.344 -8.719 -3.322 1 95.5 114 TYR B N 1
ATOM 3809 C CA . TYR B 1 114 ? -19.438 -9.836 -2.393 1 95.5 114 TYR B CA 1
ATOM 3810 C C . TYR B 1 114 ? -20.188 -9.438 -1.125 1 95.5 114 TYR B C 1
ATOM 3812 O O . TYR B 1 114 ? -20.172 -8.273 -0.732 1 95.5 114 TYR B O 1
ATOM 3820 N N . ASN B 1 115 ? -20.828 -10.469 -0.526 1 95.62 115 ASN B N 1
ATOM 3821 C CA . ASN B 1 115 ? -21.422 -10.227 0.781 1 95.62 115 ASN B CA 1
ATOM 3822 C C . ASN B 1 115 ? -20.406 -10.406 1.907 1 95.62 115 ASN B C 1
ATOM 3824 O O . ASN B 1 115 ? -19.25 -10.711 1.655 1 95.62 115 ASN B O 1
ATOM 3828 N N . GLU B 1 116 ? -20.781 -10.055 3.029 1 95.62 116 GLU B N 1
ATOM 3829 C CA . GLU B 1 116 ? -20.078 -10.289 4.289 1 95.62 116 GLU B CA 1
ATOM 3830 C C . GLU B 1 116 ? -21.031 -10.805 5.363 1 95.62 116 GLU B C 1
ATOM 3832 O O . GLU B 1 116 ? -21.703 -10.008 6.039 1 95.62 116 GLU B O 1
ATOM 3837 N N . PRO B 1 117 ? -21.094 -12.109 5.613 1 94.31 117 PRO B N 1
ATOM 3838 C CA . PRO B 1 117 ? -22.078 -12.68 6.535 1 94.31 117 PRO B CA 1
ATOM 3839 C C . PRO B 1 117 ? -22.031 -12.039 7.922 1 94.31 117 PRO B C 1
ATOM 3841 O O . PRO B 1 117 ? -23.062 -11.836 8.555 1 94.31 117 PRO B O 1
ATOM 3844 N N . SER B 1 118 ? -20.828 -11.812 8.375 1 95.12 118 SER B N 1
ATOM 3845 C CA . SER B 1 118 ? -20.547 -11.055 9.586 1 95.12 118 SER B CA 1
ATOM 3846 C C . SER B 1 118 ? -19.25 -10.242 9.445 1 95.12 118 SER B C 1
ATOM 3848 O O . SER B 1 118 ? -18.438 -10.516 8.562 1 95.12 118 SER B O 1
ATOM 3850 N N . LEU B 1 119 ? -19.125 -9.289 10.242 1 94.75 119 LEU B N 1
ATOM 3851 C CA . LEU B 1 119 ? -17.984 -8.391 10.109 1 94.75 119 LEU B CA 1
ATOM 3852 C C . LEU B 1 119 ? -16.672 -9.164 10.172 1 94.75 119 LEU B C 1
ATOM 3854 O O . LEU B 1 119 ? -16.406 -9.875 11.148 1 94.75 119 LEU B O 1
ATOM 3858 N N . GLY B 1 120 ? -15.914 -9.078 9.133 1 95.94 120 GLY B N 1
ATOM 3859 C CA . GLY B 1 120 ? -14.633 -9.75 9.055 1 95.94 120 GLY B CA 1
ATOM 3860 C C . GLY B 1 120 ? -14.711 -11.133 8.43 1 95.94 120 GLY B C 1
ATOM 3861 O O . GLY B 1 120 ? -13.695 -11.703 8.039 1 95.94 120 GLY B O 1
ATOM 3862 N N . ALA B 1 121 ? -15.93 -11.648 8.289 1 95.25 121 ALA B N 1
ATOM 3863 C CA . ALA B 1 121 ? -16.094 -12.984 7.711 1 95.25 121 ALA B CA 1
ATOM 3864 C C . ALA B 1 121 ? -15.82 -12.961 6.207 1 95.25 121 ALA B C 1
ATOM 3866 O O . ALA B 1 121 ? -16.172 -12 5.523 1 95.25 121 ALA B O 1
ATOM 3867 N N . TRP B 1 122 ? -15.258 -13.992 5.75 1 94.06 122 TRP B N 1
ATOM 3868 C CA . TRP B 1 122 ? -15.109 -14.133 4.305 1 94.06 122 TRP B CA 1
ATOM 3869 C C . TRP B 1 122 ? -16.469 -14.281 3.629 1 94.06 122 TRP B C 1
ATOM 3871 O O . TRP B 1 122 ? -17.406 -14.812 4.219 1 94.06 122 TRP B O 1
ATOM 3881 N N . SER B 1 123 ? -16.5 -13.82 2.479 1 93.25 123 SER B N 1
ATOM 3882 C CA . SER B 1 123 ? -17.734 -13.883 1.706 1 93.25 123 SER B CA 1
ATOM 3883 C C . SER B 1 123 ? -18.094 -15.328 1.37 1 93.25 123 SER B C 1
ATOM 3885 O O . SER B 1 123 ? -17.219 -16.156 1.145 1 93.25 123 SER B O 1
ATOM 3887 N N . ASP B 1 124 ? -19.375 -15.594 1.257 1 90.94 124 ASP B N 1
ATOM 3888 C CA . ASP B 1 124 ? -19.844 -16.906 0.811 1 90.94 124 ASP B CA 1
ATOM 3889 C C . ASP B 1 124 ? -20.828 -16.766 -0.361 1 90.94 124 ASP B C 1
ATOM 3891 O O . ASP B 1 124 ? -21.5 -17.734 -0.722 1 90.94 124 ASP B O 1
ATOM 3895 N N . ARG B 1 125 ? -20.859 -15.508 -0.885 1 90.44 125 ARG B N 1
ATOM 3896 C CA . ARG B 1 125 ? -21.812 -15.312 -1.968 1 90.44 125 ARG B CA 1
ATOM 3897 C C . ARG B 1 125 ? -21.406 -14.133 -2.846 1 90.44 125 ARG B C 1
ATOM 3899 O O . ARG B 1 125 ? -21.062 -13.062 -2.336 1 90.44 125 ARG B O 1
ATOM 3906 N N . VAL B 1 126 ? -21.453 -14.359 -4.125 1 91.5 126 VAL B N 1
ATOM 3907 C CA . VAL B 1 126 ? -21.375 -13.266 -5.086 1 91.5 126 VAL B CA 1
ATOM 3908 C C . VAL B 1 126 ? -22.734 -12.586 -5.203 1 91.5 126 VAL B C 1
ATOM 3910 O O . VAL B 1 126 ? -23.75 -13.234 -5.492 1 91.5 126 VAL B O 1
ATOM 3913 N N . VAL B 1 127 ? -22.75 -11.305 -5.012 1 93.12 127 VAL B N 1
ATOM 3914 C CA . VAL B 1 127 ? -24 -10.539 -5.004 1 93.12 127 VAL B CA 1
ATOM 3915 C C . VAL B 1 127 ? -24.281 -10 -6.402 1 93.12 127 VAL B C 1
ATOM 3917 O O . VAL B 1 127 ? -25.438 -9.984 -6.844 1 93.12 127 VAL B O 1
ATOM 3920 N N . ALA B 1 128 ? -23.25 -9.578 -7.031 1 93.19 128 ALA B N 1
ATOM 3921 C CA . ALA B 1 128 ? -23.359 -9.016 -8.375 1 93.19 128 ALA B CA 1
ATOM 3922 C C . ALA B 1 128 ? -22.016 -9.047 -9.094 1 93.19 128 ALA B C 1
ATOM 3924 O O . ALA B 1 128 ? -20.953 -9.07 -8.453 1 93.19 128 ALA B O 1
ATOM 3925 N N . ILE B 1 129 ? -22.078 -9.078 -10.422 1 94.06 129 ILE B N 1
ATOM 3926 C CA . ILE B 1 129 ? -20.875 -9.008 -11.234 1 94.06 129 ILE B CA 1
ATOM 3927 C C . ILE B 1 129 ? -21.125 -8.117 -12.453 1 94.06 129 ILE B C 1
ATOM 3929 O O . ILE B 1 129 ? -22.172 -8.211 -13.086 1 94.06 129 ILE B O 1
ATOM 3933 N N . VAL B 1 130 ? -20.281 -7.199 -12.648 1 96.31 130 VAL B N 1
ATOM 3934 C CA . VAL B 1 130 ? -20.219 -6.406 -13.875 1 96.31 130 VAL B CA 1
ATOM 3935 C C . VAL B 1 130 ? -18.922 -6.707 -14.617 1 96.31 130 VAL B C 1
ATOM 3937 O O . VAL B 1 130 ? -17.828 -6.5 -14.086 1 96.31 130 VAL B O 1
ATOM 3940 N N . ARG B 1 131 ? -19.016 -7.141 -15.891 1 95.44 131 ARG B N 1
ATOM 3941 C CA . ARG B 1 131 ? -17.859 -7.453 -16.719 1 95.44 131 ARG B CA 1
ATOM 3942 C C . ARG B 1 131 ? -17.672 -6.402 -17.812 1 95.44 131 ARG B C 1
ATOM 3944 O O . ARG B 1 131 ? -18.562 -5.605 -18.078 1 95.44 131 ARG B O 1
ATOM 3951 N N . ASP B 1 132 ? -16.531 -6.48 -18.344 1 96.88 132 ASP B N 1
ATOM 3952 C CA . ASP B 1 132 ? -16.234 -5.566 -19.438 1 96.88 132 ASP B CA 1
ATOM 3953 C C . ASP B 1 132 ? -17.281 -5.68 -20.547 1 96.88 132 ASP B C 1
ATOM 3955 O O . ASP B 1 132 ? -17.688 -4.668 -21.125 1 96.88 132 ASP B O 1
ATOM 3959 N N . SER B 1 133 ? -17.766 -6.879 -20.797 1 96.38 133 SER B N 1
ATOM 3960 C CA . SER B 1 133 ? -18.75 -7.098 -21.859 1 96.38 133 SER B CA 1
ATOM 3961 C C . SER B 1 133 ? -20.078 -6.453 -21.516 1 96.38 133 SER B C 1
ATOM 3963 O O . SER B 1 133 ? -20.938 -6.273 -22.391 1 96.38 133 SER B O 1
ATOM 3965 N N . ASP B 1 134 ? -20.344 -6.133 -20.297 1 97.19 134 ASP B N 1
ATOM 3966 C CA . ASP B 1 134 ? -21.594 -5.527 -19.844 1 97.19 134 ASP B CA 1
ATOM 3967 C C . ASP B 1 134 ? -21.547 -4.004 -19.969 1 97.19 134 ASP B C 1
ATOM 3969 O O . ASP B 1 134 ? -22.547 -3.324 -19.766 1 97.19 134 ASP B O 1
ATOM 3973 N N . LEU B 1 135 ? -20.391 -3.461 -20.266 1 98 135 LEU B N 1
ATOM 3974 C CA . LEU B 1 135 ? -20.172 -2.02 -20.188 1 98 135 LEU B CA 1
ATOM 3975 C C . LEU B 1 135 ? -20.156 -1.396 -21.578 1 98 135 LEU B C 1
ATOM 3977 O O . LEU B 1 135 ? -19.703 -2.023 -22.531 1 98 135 LEU B O 1
ATOM 3981 N N . ASP B 1 136 ? -20.703 -0.227 -21.641 1 97.81 136 ASP B N 1
ATOM 3982 C CA . ASP B 1 136 ? -20.469 0.613 -22.812 1 97.81 136 ASP B CA 1
ATOM 3983 C C . ASP B 1 136 ? -19.125 1.339 -22.703 1 97.81 136 ASP B C 1
ATOM 3985 O O . ASP B 1 136 ? -18.984 2.268 -21.906 1 97.81 136 ASP B O 1
ATOM 3989 N N . VAL B 1 137 ? -18.188 0.898 -23.453 1 98 137 VAL B N 1
ATOM 3990 C CA . VAL B 1 137 ? -16.859 1.495 -23.484 1 98 137 VAL B CA 1
ATOM 3991 C C . VAL B 1 137 ? -16.719 2.377 -24.719 1 98 137 VAL B C 1
ATOM 3993 O O . VAL B 1 137 ? -16.953 1.926 -25.844 1 98 137 VAL B O 1
ATOM 3996 N N . ASP B 1 138 ? -16.359 3.58 -24.578 1 98.38 138 ASP B N 1
ATOM 3997 C CA . ASP B 1 138 ? -16.297 4.492 -25.719 1 98.38 138 ASP B CA 1
ATOM 3998 C C . ASP B 1 138 ? -15 4.277 -26.516 1 98.38 138 ASP B C 1
ATOM 4000 O O . ASP B 1 138 ? -14.227 3.373 -26.203 1 98.38 138 ASP B O 1
ATOM 4004 N N . ALA B 1 139 ? -14.75 5.086 -27.516 1 98.06 139 ALA B N 1
ATOM 4005 C CA . ALA B 1 139 ? -13.641 4.898 -28.453 1 98.06 139 ALA B CA 1
ATOM 4006 C C . ALA B 1 139 ? -12.297 5.109 -27.766 1 98.06 139 ALA B C 1
ATOM 4008 O O . ALA B 1 139 ? -11.289 4.527 -28.172 1 98.06 139 ALA B O 1
ATOM 4009 N N . ASP B 1 140 ? -12.32 5.875 -26.703 1 98.31 140 ASP B N 1
ATOM 4010 C CA . ASP B 1 140 ? -11.086 6.152 -25.984 1 98.31 140 ASP B CA 1
ATOM 4011 C C . ASP B 1 140 ? -10.875 5.141 -24.859 1 98.31 140 ASP B C 1
ATOM 4013 O O . ASP B 1 140 ? -9.906 5.238 -24.094 1 98.31 140 ASP B O 1
ATOM 4017 N N . GLY B 1 141 ? -11.789 4.203 -24.656 1 98.56 141 GLY B N 1
ATOM 4018 C CA . GLY B 1 141 ? -11.664 3.135 -23.672 1 98.56 141 GLY B CA 1
ATOM 4019 C C . GLY B 1 141 ? -12.328 3.463 -22.344 1 98.56 141 GLY B C 1
ATOM 4020 O O . GLY B 1 141 ? -12.195 2.709 -21.375 1 98.56 141 GLY B O 1
ATOM 4021 N N . ASN B 1 142 ? -12.969 4.59 -22.281 1 98.75 142 ASN B N 1
ATOM 4022 C CA . ASN B 1 142 ? -13.578 5.02 -21.016 1 98.75 142 ASN B CA 1
ATOM 4023 C C . ASN B 1 142 ? -14.93 4.355 -20.797 1 98.75 142 ASN B C 1
ATOM 4025 O O . ASN B 1 142 ? -15.672 4.109 -21.75 1 98.75 142 ASN B O 1
ATOM 4029 N N . PHE B 1 143 ? -15.25 4.074 -19.609 1 98.75 143 PHE B N 1
ATOM 4030 C CA . PHE B 1 143 ? -16.547 3.543 -19.203 1 98.75 143 PHE B CA 1
ATOM 4031 C C . PHE B 1 143 ? -17.047 4.219 -17.938 1 98.75 143 PHE B C 1
ATOM 4033 O O . PHE B 1 143 ? -16.266 4.824 -17.203 1 98.75 143 PHE B O 1
ATOM 4040 N N . SER B 1 144 ? -18.266 4.199 -17.688 1 98.62 144 SER B N 1
ATOM 4041 C CA . SER B 1 144 ? -18.922 4.68 -16.484 1 98.62 144 SER B CA 1
ATOM 4042 C C . SER B 1 144 ? -20.25 3.975 -16.25 1 98.62 144 SER B C 1
ATOM 4044 O O . SER B 1 144 ? -21.016 3.754 -17.203 1 98.62 144 SER B O 1
ATOM 4046 N N . PHE B 1 145 ? -20.516 3.623 -15.055 1 98.56 145 PHE B N 1
ATOM 4047 C CA . PHE B 1 145 ? -21.812 3.035 -14.719 1 98.56 145 PHE B CA 1
ATOM 4048 C C . PHE B 1 145 ? -22.172 3.293 -13.258 1 98.56 145 PHE B C 1
ATOM 4050 O O . PHE B 1 145 ? -21.297 3.596 -12.445 1 98.56 145 PHE B O 1
ATOM 4057 N N . GLU B 1 146 ? -23.391 3.223 -12.969 1 98 146 GLU B N 1
ATOM 4058 C CA . GLU B 1 146 ? -23.859 3.373 -11.594 1 98 146 GLU B CA 1
ATOM 4059 C C . GLU B 1 146 ? -23.984 2.018 -10.898 1 98 146 GLU B C 1
ATOM 4061 O O . GLU B 1 146 ? -24.422 1.044 -11.508 1 98 146 GLU B O 1
ATOM 4066 N N . PHE B 1 147 ? -23.531 1.946 -9.742 1 98.19 147 PHE B N 1
ATOM 4067 C CA . PHE B 1 147 ? -23.75 0.821 -8.836 1 98.19 147 PHE B CA 1
ATOM 4068 C C . PHE B 1 147 ? -24.812 1.162 -7.801 1 98.19 147 PHE B C 1
ATOM 4070 O O . PHE B 1 147 ? -24.531 1.85 -6.816 1 98.19 147 PHE B O 1
ATOM 4077 N N . PRO B 1 148 ? -26.031 0.688 -7.984 1 97.56 148 PRO B N 1
ATOM 4078 C CA . PRO B 1 148 ? -27.141 1.076 -7.113 1 97.56 148 PRO B CA 1
ATOM 4079 C C . PRO B 1 148 ? -27.047 0.446 -5.727 1 97.56 148 PRO B C 1
ATOM 4081 O O . PRO B 1 148 ? -26.203 -0.431 -5.496 1 97.56 148 PRO B O 1
ATOM 4084 N N . PRO B 1 149 ? -27.891 1.021 -4.84 1 97.5 149 PRO B N 1
ATOM 4085 C CA . PRO B 1 149 ? -27.984 0.271 -3.586 1 97.5 149 PRO B CA 1
ATOM 4086 C C . PRO B 1 149 ? -28.234 -1.22 -3.805 1 97.5 149 PRO B C 1
ATOM 4088 O O . PRO B 1 149 ? -29.172 -1.594 -4.52 1 97.5 149 PRO B O 1
ATOM 4091 N N . THR B 1 150 ? -27.359 -2.051 -3.389 1 97.56 150 THR B N 1
ATOM 4092 C CA . THR B 1 150 ? -27.391 -3.494 -3.604 1 97.56 150 THR B CA 1
ATOM 4093 C C . THR B 1 150 ? -27.359 -4.238 -2.271 1 97.56 150 THR B C 1
ATOM 4095 O O . THR B 1 150 ? -26.328 -4.316 -1.616 1 97.56 150 THR B O 1
ATOM 4098 N N . PRO B 1 151 ? -28.516 -4.816 -1.92 1 97.12 151 PRO B N 1
ATOM 4099 C CA . PRO B 1 151 ? -28.578 -5.523 -0.639 1 97.12 151 PRO B CA 1
ATOM 4100 C C . PRO B 1 151 ? -27.469 -6.559 -0.482 1 97.12 151 PRO B C 1
ATOM 4102 O O . PRO B 1 151 ? -27.141 -7.277 -1.435 1 97.12 151 PRO B O 1
ATOM 4105 N N . ASP B 1 152 ? -26.797 -6.543 0.641 1 95.81 152 ASP B N 1
ATOM 4106 C CA . ASP B 1 152 ? -25.797 -7.512 1.092 1 95.81 152 ASP B CA 1
ATOM 4107 C C . ASP B 1 152 ? -24.438 -7.234 0.456 1 95.81 152 ASP B C 1
ATOM 4109 O O . ASP B 1 152 ? -23.438 -7.891 0.787 1 95.81 152 ASP B O 1
ATOM 4113 N N . ALA B 1 153 ? -24.359 -6.305 -0.495 1 97.12 153 ALA B N 1
ATOM 4114 C CA . ALA B 1 153 ? -23.047 -5.957 -1.032 1 97.12 153 ALA B CA 1
ATOM 4115 C C . ALA B 1 153 ? -22.172 -5.301 0.033 1 97.12 153 ALA B C 1
ATOM 4117 O O . ALA B 1 153 ? -22.516 -4.234 0.554 1 97.12 153 ALA B O 1
ATOM 4118 N N . ALA B 1 154 ? -21.125 -5.934 0.334 1 97.19 154 ALA B N 1
ATOM 4119 C CA . ALA B 1 154 ? -20.25 -5.422 1.389 1 97.19 154 ALA B CA 1
ATOM 4120 C C . ALA B 1 154 ? -18.922 -4.926 0.813 1 97.19 154 ALA B C 1
ATOM 4122 O O . ALA B 1 154 ? -18.312 -4.004 1.357 1 97.19 154 ALA B O 1
ATOM 4123 N N . VAL B 1 155 ? -18.484 -5.574 -0.255 1 97.44 155 VAL B N 1
ATOM 4124 C CA . VAL B 1 155 ? -17.172 -5.258 -0.816 1 97.44 155 VAL B CA 1
ATOM 4125 C C . VAL B 1 155 ? -17.203 -5.449 -2.33 1 97.44 155 VAL B C 1
ATOM 4127 O O . VAL B 1 155 ? -17.781 -6.414 -2.83 1 97.44 155 VAL B O 1
ATOM 4130 N N . LEU B 1 156 ? -16.609 -4.539 -3.029 1 97.81 156 LEU B N 1
ATOM 4131 C CA . LEU B 1 156 ? -16.328 -4.684 -4.457 1 97.81 156 LEU B CA 1
ATOM 4132 C C . LEU B 1 156 ? -14.898 -5.137 -4.684 1 97.81 156 LEU B C 1
ATOM 4134 O O . LEU B 1 156 ? -13.969 -4.629 -4.051 1 97.81 156 LEU B O 1
ATOM 4138 N N . MET B 1 157 ? -14.703 -6.117 -5.496 1 96.56 157 MET B N 1
ATOM 4139 C CA . MET B 1 157 ? -13.383 -6.562 -5.945 1 96.56 157 MET B CA 1
ATOM 4140 C C . MET B 1 157 ? -13.266 -6.473 -7.465 1 96.56 157 MET B C 1
ATOM 4142 O O . MET B 1 157 ? -14.109 -7.012 -8.188 1 96.56 157 MET B O 1
ATOM 4146 N N . THR B 1 158 ? -12.25 -5.738 -7.891 1 97.69 158 THR B N 1
ATOM 4147 C CA . THR B 1 158 ? -12.016 -5.664 -9.328 1 97.69 158 THR B CA 1
ATOM 4148 C C . THR B 1 158 ? -11 -6.711 -9.766 1 97.69 158 THR B C 1
ATOM 4150 O O . THR B 1 158 ? -10.195 -7.176 -8.961 1 97.69 158 THR B O 1
ATOM 4153 N N . ARG B 1 159 ? -11.109 -7.117 -10.953 1 96.81 159 ARG B N 1
ATOM 4154 C CA . ARG B 1 159 ? -10.117 -7.938 -11.648 1 96.81 159 ARG B CA 1
ATOM 4155 C C . ARG B 1 159 ? -9.719 -7.301 -12.969 1 96.81 159 ARG B C 1
ATOM 4157 O O . ARG B 1 159 ? -10.555 -6.73 -13.672 1 96.81 159 ARG B O 1
ATOM 4164 N N . ASP B 1 160 ? -8.508 -7.367 -13.227 1 98.19 160 ASP B N 1
ATOM 4165 C CA . ASP B 1 160 ? -7.922 -6.902 -14.484 1 98.19 160 ASP B CA 1
ATOM 4166 C C . ASP B 1 160 ? -6.793 -7.824 -14.938 1 98.19 160 ASP B C 1
ATOM 4168 O O . ASP B 1 160 ? -5.684 -7.762 -14.398 1 98.19 160 ASP B O 1
ATOM 4172 N N . TYR B 1 161 ? -7.121 -8.609 -15.938 1 97.62 161 TYR B N 1
ATOM 4173 C CA . TYR B 1 161 ? -6.125 -9.539 -16.469 1 97.62 161 TYR B CA 1
ATOM 4174 C C . TYR B 1 161 ? -5.43 -8.945 -17.688 1 97.62 161 TYR B C 1
ATOM 4176 O O . TYR B 1 161 ? -6.09 -8.516 -18.641 1 97.62 161 TYR B O 1
ATOM 4184 N N . GLN B 1 162 ? -4.137 -8.992 -17.641 1 97.81 162 GLN B N 1
ATOM 4185 C CA . GLN B 1 162 ? -3.293 -8.445 -18.703 1 97.81 162 GLN B CA 1
ATOM 4186 C C . GLN B 1 162 ? -2.613 -9.555 -19.5 1 97.81 162 GLN B C 1
ATOM 4188 O O . GLN B 1 162 ? -2.117 -10.523 -18.922 1 97.81 162 GLN B O 1
ATOM 4193 N N . ALA B 1 163 ? -2.555 -9.391 -20.812 1 97.5 163 ALA B N 1
ATOM 4194 C CA . ALA B 1 163 ? -1.755 -10.297 -21.641 1 97.5 163 ALA B CA 1
ATOM 4195 C C . ALA B 1 163 ? -0.274 -10.195 -21.281 1 97.5 163 ALA B C 1
ATOM 4197 O O . ALA B 1 163 ? 0.413 -11.211 -21.172 1 97.5 163 ALA B O 1
ATOM 4198 N N . ASP B 1 164 ? 0.158 -9 -21.125 1 96.25 164 ASP B N 1
ATOM 4199 C CA . ASP B 1 164 ? 1.517 -8.695 -20.703 1 96.25 164 ASP B CA 1
ATOM 4200 C C . ASP B 1 164 ? 1.521 -7.59 -19.641 1 96.25 164 ASP B C 1
ATOM 4202 O O . ASP B 1 164 ? 1.519 -6.406 -19.984 1 96.25 164 ASP B O 1
ATOM 4206 N N . PRO B 1 165 ? 1.66 -7.961 -18.406 1 94.81 165 PRO B N 1
ATOM 4207 C CA . PRO B 1 165 ? 1.58 -6.957 -17.344 1 94.81 165 PRO B CA 1
ATOM 4208 C C . PRO B 1 165 ? 2.744 -5.969 -17.375 1 94.81 165 PRO B C 1
ATOM 4210 O O . PRO B 1 165 ? 2.658 -4.887 -16.781 1 94.81 165 PRO B O 1
ATOM 4213 N N . LEU B 1 166 ? 3.848 -6.301 -18 1 94.06 166 LEU B N 1
ATOM 4214 C CA . LEU B 1 166 ? 5.012 -5.418 -18.031 1 94.06 166 LEU B CA 1
ATOM 4215 C C . LEU B 1 166 ? 4.773 -4.242 -18.969 1 94.06 166 LEU B C 1
ATOM 4217 O O . LEU B 1 166 ? 5.348 -3.166 -18.781 1 94.06 166 LEU B O 1
ATOM 4221 N N . THR B 1 167 ? 3.893 -4.434 -19.938 1 94.94 167 THR B N 1
ATOM 4222 C CA . THR B 1 167 ? 3.748 -3.389 -20.953 1 94.94 167 THR B CA 1
ATOM 4223 C C . THR B 1 167 ? 2.301 -2.914 -21.031 1 94.94 167 THR B C 1
ATOM 4225 O O . THR B 1 167 ? 2.029 -1.821 -21.531 1 94.94 167 THR B O 1
ATOM 4228 N N . GLY B 1 168 ? 1.436 -3.748 -20.609 1 97.12 168 GLY B N 1
ATOM 4229 C CA . GLY B 1 168 ? 0.028 -3.395 -20.703 1 97.12 168 GLY B CA 1
ATOM 4230 C C . GLY B 1 168 ? -0.378 -2.309 -19.719 1 97.12 168 GLY B C 1
ATOM 4231 O O . GLY B 1 168 ? 0.096 -2.283 -18.594 1 97.12 168 GLY B O 1
ATOM 4232 N N . ARG B 1 169 ? -1.228 -1.343 -20.203 1 97.25 169 ARG B N 1
ATOM 4233 C CA . ARG B 1 169 ? -1.84 -0.362 -19.312 1 97.25 169 ARG B CA 1
ATOM 4234 C C . ARG B 1 169 ? -2.955 -0.993 -18.484 1 97.25 169 ARG B C 1
ATOM 4236 O O . ARG B 1 169 ? -3.924 -1.519 -19.031 1 97.25 169 ARG B O 1
ATOM 4243 N N . PRO B 1 170 ? -2.836 -0.926 -17.188 1 98.19 170 PRO B N 1
ATOM 4244 C CA . PRO B 1 170 ? -3.918 -1.495 -16.375 1 98.19 170 PRO B CA 1
ATOM 4245 C C . PRO B 1 170 ? -5.211 -0.684 -16.469 1 98.19 170 PRO B C 1
ATOM 4247 O O . PRO B 1 170 ? -5.184 0.487 -16.859 1 98.19 170 PRO B O 1
ATOM 4250 N N . VAL B 1 171 ? -6.277 -1.344 -16.094 1 98.75 171 VAL B N 1
ATOM 4251 C CA . VAL B 1 171 ? -7.547 -0.643 -15.93 1 98.75 171 VAL B CA 1
ATOM 4252 C C . VAL B 1 171 ? -7.418 0.42 -14.844 1 98.75 171 VAL B C 1
ATOM 4254 O O . VAL B 1 171 ? -6.824 0.172 -13.789 1 98.75 171 VAL B O 1
ATOM 4257 N N . THR B 1 172 ? -7.918 1.584 -15.141 1 98.06 172 THR B N 1
ATOM 4258 C CA . THR B 1 172 ? -8.062 2.58 -14.078 1 98.06 172 THR B CA 1
ATOM 4259 C C . THR B 1 172 ? -9.461 2.529 -13.477 1 98.06 172 THR B C 1
ATOM 4261 O O . THR B 1 172 ? -10.445 2.346 -14.188 1 98.06 172 THR B O 1
ATOM 4264 N N . TRP B 1 173 ? -9.523 2.6 -12.156 1 98.31 173 TRP B N 1
ATOM 4265 C CA . TRP B 1 173 ? -10.797 2.543 -11.438 1 98.31 173 TRP B CA 1
ATOM 4266 C C . TRP B 1 173 ? -11 3.801 -10.602 1 98.31 173 TRP B C 1
ATOM 4268 O O . TRP B 1 173 ? -10.109 4.207 -9.852 1 98.31 173 TRP B O 1
ATOM 4278 N N . ARG B 1 174 ? -12.094 4.371 -10.766 1 97.5 174 ARG B N 1
ATOM 4279 C CA . ARG B 1 174 ? -12.555 5.449 -9.898 1 97.5 174 ARG B CA 1
ATOM 4280 C C . ARG B 1 174 ? -13.945 5.141 -9.336 1 97.5 174 ARG B C 1
ATOM 4282 O O . ARG B 1 174 ? -14.758 4.508 -10.008 1 97.5 174 ARG B O 1
ATOM 4289 N N . ILE B 1 175 ? -14.172 5.535 -8.117 1 98.31 175 ILE B N 1
ATOM 4290 C CA . ILE B 1 175 ? -15.484 5.344 -7.508 1 98.31 175 ILE B CA 1
ATOM 4291 C C . ILE B 1 175 ? -15.852 6.57 -6.676 1 98.31 175 ILE B C 1
ATOM 4293 O O . ILE B 1 175 ? -15 7.133 -5.98 1 98.31 175 ILE B O 1
ATOM 4297 N N . GLU B 1 176 ? -17.078 7.02 -6.785 1 97.38 176 GLU B N 1
ATOM 4298 C CA . GLU B 1 176 ? -17.609 8.102 -5.953 1 97.38 176 GLU B CA 1
ATOM 4299 C C . GLU B 1 176 ? -18.984 7.754 -5.398 1 97.38 176 GLU B C 1
ATOM 4301 O O . GLU B 1 176 ? -19.797 7.117 -6.074 1 97.38 176 GLU B O 1
ATOM 4306 N N . ALA B 1 177 ? -19.172 8.094 -4.164 1 97.56 177 ALA B N 1
ATOM 4307 C CA . ALA B 1 177 ? -20.516 8.016 -3.592 1 97.56 177 ALA B CA 1
ATOM 4308 C C . ALA B 1 177 ? -21.375 9.172 -4.074 1 97.56 177 ALA B C 1
ATOM 4310 O O . ALA B 1 177 ? -20.938 10.32 -4.113 1 97.56 177 ALA B O 1
ATOM 4311 N N . LEU B 1 178 ? -22.547 8.852 -4.434 1 97.38 178 LEU B N 1
ATOM 4312 C CA . LEU B 1 178 ? -23.438 9.883 -4.98 1 97.38 178 LEU B CA 1
ATOM 4313 C C . LEU B 1 178 ? -24.188 10.609 -3.867 1 97.38 178 LEU B C 1
ATOM 4315 O O . LEU B 1 178 ? -24.719 11.695 -4.078 1 97.38 178 LEU B O 1
ATOM 4319 N N . ASP B 1 179 ? -24.266 10.023 -2.713 1 94.62 179 ASP B N 1
ATOM 4320 C CA . ASP B 1 179 ? -24.797 10.688 -1.529 1 94.62 179 ASP B CA 1
ATOM 4321 C C . ASP B 1 179 ? -23.703 11.422 -0.763 1 94.62 179 ASP B C 1
ATOM 4323 O O . ASP B 1 179 ? -22.531 11.039 -0.825 1 94.62 179 ASP B O 1
ATOM 4327 N N . GLU B 1 180 ? -24.078 12.477 -0.03 1 93.56 180 GLU B N 1
ATOM 4328 C CA . GLU B 1 180 ? -23.125 13.25 0.765 1 93.56 180 GLU B CA 1
ATOM 4329 C C . GLU B 1 180 ? -22.484 12.391 1.854 1 93.56 180 GLU B C 1
ATOM 4331 O O . GLU B 1 180 ? -23.172 11.594 2.506 1 93.56 180 GLU B O 1
ATOM 4336 N N . PRO B 1 181 ? -21.234 12.562 1.979 1 94.25 181 PRO B N 1
ATOM 4337 C CA . PRO B 1 181 ? -20.547 11.773 3.02 1 94.25 181 PRO B CA 1
ATOM 4338 C C . PRO B 1 181 ? -20.781 12.336 4.422 1 94.25 181 PRO B C 1
ATOM 4340 O O . PRO B 1 181 ? -21.094 13.523 4.574 1 94.25 181 PRO B O 1
ATOM 4343 N N . ALA B 1 182 ? -20.719 11.477 5.414 1 92.44 182 ALA B N 1
ATOM 4344 C CA . ALA B 1 182 ? -20.656 11.914 6.805 1 92.44 182 ALA B CA 1
ATOM 4345 C C . ALA B 1 182 ? -19.297 12.547 7.125 1 92.44 182 ALA B C 1
ATOM 4347 O O . ALA B 1 182 ? -18.328 12.352 6.395 1 92.44 182 ALA B O 1
ATOM 4348 N N . PRO B 1 183 ? -19.25 13.383 8.211 1 91.38 183 PRO B N 1
ATOM 4349 C CA . PRO B 1 183 ? -17.953 13.898 8.633 1 91.38 183 PRO B CA 1
ATOM 4350 C C . PRO B 1 183 ? -16.969 12.789 8.984 1 91.38 183 PRO B C 1
ATOM 4352 O O . PRO B 1 183 ? -17.375 11.734 9.484 1 91.38 183 PRO B O 1
ATOM 4355 N N . ILE B 1 184 ? -15.766 13.008 8.703 1 92 184 ILE B N 1
ATOM 4356 C CA . ILE B 1 184 ? -14.719 12.055 9.055 1 92 184 ILE B CA 1
ATOM 4357 C C . ILE B 1 184 ? -14.508 12.062 10.57 1 92 184 ILE B C 1
ATOM 4359 O O . ILE B 1 184 ? -14.031 13.055 11.133 1 92 184 ILE B O 1
ATOM 4363 N N . ARG B 1 185 ? -14.891 11.008 11.227 1 90.56 185 ARG B N 1
ATOM 4364 C CA . ARG B 1 185 ? -14.734 10.883 12.672 1 90.56 185 ARG B CA 1
ATOM 4365 C C . ARG B 1 185 ? -14.594 9.422 13.086 1 90.56 185 ARG B C 1
ATOM 4367 O O . ARG B 1 185 ? -15.578 8.688 13.125 1 90.56 185 ARG B O 1
ATOM 4374 N N . HIS B 1 186 ? -13.391 9.102 13.367 1 93.19 186 HIS B N 1
ATOM 4375 C CA . HIS B 1 186 ? -13.133 7.746 13.852 1 93.19 186 HIS B CA 1
ATOM 4376 C C . HIS B 1 186 ? -13.109 7.699 15.375 1 93.19 186 HIS B C 1
ATOM 4378 O O . HIS B 1 186 ? -12.414 8.492 16.016 1 93.19 186 HIS B O 1
ATOM 4384 N N . GLY B 1 187 ? -13.875 6.773 15.93 1 94.81 187 GLY B N 1
ATOM 4385 C CA . GLY B 1 187 ? -13.938 6.684 17.391 1 94.81 187 GLY B CA 1
ATOM 4386 C C . GLY B 1 187 ? -13.359 5.387 17.922 1 94.81 187 GLY B C 1
ATOM 4387 O O . GLY B 1 187 ? -12.875 4.551 17.172 1 94.81 187 GLY B O 1
ATOM 4388 N N . ASP B 1 188 ? -13.375 5.336 19.188 1 96.25 188 ASP B N 1
ATOM 4389 C CA . ASP B 1 188 ? -12.82 4.199 19.922 1 96.25 188 ASP B CA 1
ATOM 4390 C C . ASP B 1 188 ? -13.578 2.914 19.594 1 96.25 188 ASP B C 1
ATOM 4392 O O . ASP B 1 188 ? -12.977 1.932 19.156 1 96.25 188 ASP B O 1
ATOM 4396 N N . ALA B 1 189 ? -14.883 2.971 19.656 1 96.69 189 ALA B N 1
ATOM 4397 C CA . ALA B 1 189 ? -15.711 1.788 19.422 1 96.69 189 ALA B CA 1
ATOM 4398 C C . ALA B 1 189 ? -15.633 1.332 17.969 1 96.69 189 ALA B C 1
ATOM 4400 O O . ALA B 1 189 ? -15.539 0.135 17.703 1 96.69 189 ALA B O 1
ATOM 4401 N N . GLU B 1 190 ? -15.734 2.264 17.109 1 97.06 190 GLU B N 1
ATOM 4402 C CA . GLU B 1 190 ? -15.656 1.953 15.688 1 97.06 190 GLU B CA 1
ATOM 4403 C C . GLU B 1 190 ? -14.312 1.33 15.328 1 97.06 190 GLU B C 1
ATOM 4405 O O . GLU B 1 190 ? -14.258 0.321 14.617 1 97.06 190 GLU B O 1
ATOM 4410 N N . THR B 1 191 ? -13.234 1.898 15.797 1 98.12 191 THR B N 1
ATOM 4411 C CA . THR B 1 191 ? -11.906 1.363 15.539 1 98.12 191 THR B CA 1
ATOM 4412 C C . THR B 1 191 ? -11.758 -0.034 16.125 1 98.12 191 THR B C 1
ATOM 4414 O O . THR B 1 191 ? -11.18 -0.925 15.5 1 98.12 191 THR B O 1
ATOM 4417 N N . ALA B 1 192 ? -12.305 -0.229 17.297 1 98.56 192 ALA B N 1
ATOM 4418 C CA . ALA B 1 192 ? -12.258 -1.54 17.938 1 98.56 192 ALA B CA 1
ATOM 4419 C C . ALA B 1 192 ? -12.953 -2.596 17.078 1 98.56 192 ALA B C 1
ATOM 4421 O O . ALA B 1 192 ? -12.414 -3.684 16.859 1 98.56 192 ALA B O 1
ATOM 4422 N N . ALA B 1 193 ? -14.133 -2.277 16.609 1 98.38 193 ALA B N 1
ATOM 4423 C CA . ALA B 1 193 ? -14.883 -3.211 15.773 1 98.38 193 ALA B CA 1
ATOM 4424 C C . ALA B 1 193 ? -14.102 -3.564 14.508 1 98.38 193 ALA B C 1
ATOM 4426 O O . ALA B 1 193 ? -14.07 -4.723 14.094 1 98.38 193 ALA B O 1
ATOM 4427 N N . ARG B 1 194 ? -13.484 -2.607 13.953 1 98.5 194 ARG B N 1
ATOM 4428 C CA . ARG B 1 194 ? -12.719 -2.805 12.727 1 98.5 194 ARG B CA 1
ATOM 4429 C C . ARG B 1 194 ? -11.477 -3.654 12.984 1 98.5 194 ARG B C 1
ATOM 4431 O O . ARG B 1 194 ? -11.125 -4.512 12.172 1 98.5 194 ARG B O 1
ATOM 4438 N N . LEU B 1 195 ? -10.797 -3.439 14.094 1 98.88 195 LEU B N 1
ATOM 4439 C CA . LEU B 1 195 ? -9.641 -4.254 14.461 1 98.88 195 LEU B CA 1
ATOM 4440 C C . LEU B 1 195 ? -10.047 -5.707 14.695 1 98.88 195 LEU B C 1
ATOM 4442 O O . LEU B 1 195 ? -9.328 -6.629 14.312 1 98.88 195 LEU B O 1
ATOM 4446 N N . ARG B 1 196 ? -11.211 -5.879 15.281 1 98.81 196 ARG B N 1
ATOM 4447 C CA . ARG B 1 196 ? -11.703 -7.234 15.492 1 98.81 196 ARG B CA 1
ATOM 4448 C C . ARG B 1 196 ? -12.055 -7.902 14.164 1 98.81 196 ARG B C 1
ATOM 4450 O O . ARG B 1 196 ? -11.867 -9.109 14 1 98.81 196 ARG B O 1
ATOM 4457 N N . ALA B 1 197 ? -12.578 -7.133 13.242 1 98.75 197 ALA B N 1
ATOM 4458 C CA . ALA B 1 197 ? -12.836 -7.648 11.906 1 98.75 197 ALA B CA 1
ATOM 4459 C C . ALA B 1 197 ? -11.547 -8.117 11.234 1 98.75 197 ALA B C 1
ATOM 4461 O O . ALA B 1 197 ? -11.531 -9.156 10.57 1 98.75 197 ALA B O 1
ATOM 4462 N N . VAL B 1 198 ? -10.484 -7.398 11.438 1 98.81 198 VAL B N 1
ATOM 4463 C CA . VAL B 1 198 ? -9.172 -7.758 10.906 1 98.81 198 VAL B CA 1
ATOM 4464 C C . VAL B 1 198 ? -8.766 -9.133 11.438 1 98.81 198 VAL B C 1
ATOM 4466 O O . VAL B 1 198 ? -8.375 -10.008 10.664 1 98.81 198 VAL B O 1
ATOM 4469 N N . ALA B 1 199 ? -8.891 -9.289 12.719 1 98.81 199 ALA B N 1
ATOM 4470 C CA . ALA B 1 199 ? -8.516 -10.555 13.344 1 98.81 199 ALA B CA 1
ATOM 4471 C C . ALA B 1 199 ? -9.352 -11.703 12.797 1 98.81 199 ALA B C 1
ATOM 4473 O O . ALA B 1 199 ? -8.82 -12.781 12.508 1 98.81 199 ALA B O 1
ATOM 4474 N N . THR B 1 200 ? -10.648 -11.43 12.625 1 98.5 200 THR B N 1
ATOM 4475 C CA . THR B 1 200 ? -11.555 -12.445 12.109 1 98.5 200 THR B CA 1
ATOM 4476 C C . THR B 1 200 ? -11.148 -12.867 10.695 1 98.5 200 THR B C 1
ATOM 4478 O O . THR B 1 200 ? -11.07 -14.055 10.398 1 98.5 200 THR B O 1
ATOM 4481 N N . TRP B 1 201 ? -10.883 -11.961 9.93 1 98.06 201 TRP B N 1
ATOM 4482 C CA . TRP B 1 201 ? -10.508 -12.203 8.539 1 98.06 201 TRP B CA 1
ATOM 4483 C C . TRP B 1 201 ? -9.203 -12.992 8.461 1 98.06 201 TRP B C 1
ATOM 4485 O O . TRP B 1 201 ? -9.086 -13.93 7.664 1 98.06 201 TRP B O 1
ATOM 4495 N N . LEU B 1 202 ? -8.25 -12.672 9.312 1 98.69 202 LEU B N 1
ATOM 4496 C CA . LEU B 1 202 ? -6.949 -13.328 9.32 1 98.69 202 LEU B CA 1
ATOM 4497 C C . LEU B 1 202 ? -7.078 -14.789 9.758 1 98.69 202 LEU B C 1
ATOM 4499 O O . LEU B 1 202 ? -6.398 -15.664 9.219 1 98.69 202 LEU B O 1
ATOM 4503 N N . ARG B 1 203 ? -7.934 -15 10.703 1 98.19 203 ARG B N 1
ATOM 4504 C CA . ARG B 1 203 ? -8.141 -16.375 11.156 1 98.19 203 ARG B CA 1
ATOM 4505 C C . ARG B 1 203 ? -8.633 -17.25 10.016 1 98.19 203 ARG B C 1
ATOM 4507 O O . ARG B 1 203 ? -8.164 -18.391 9.859 1 98.19 203 ARG B O 1
ATOM 4514 N N . THR B 1 204 ? -9.5 -16.688 9.242 1 95.75 204 THR B N 1
ATOM 4515 C CA . THR B 1 204 ? -10.008 -17.453 8.109 1 95.75 204 THR B CA 1
ATOM 4516 C C . THR B 1 204 ? -8.914 -17.656 7.059 1 95.75 204 THR B C 1
ATOM 4518 O O . THR B 1 204 ? -8.773 -18.734 6.5 1 95.75 204 THR B O 1
ATOM 4521 N N . MET B 1 205 ? -8.141 -16.656 6.789 1 95.88 205 MET B N 1
ATOM 4522 C CA . MET B 1 205 ? -7.031 -16.75 5.84 1 95.88 205 MET B CA 1
ATOM 4523 C C . MET B 1 205 ? -6.086 -17.891 6.234 1 95.88 205 MET B C 1
ATOM 4525 O O . MET B 1 205 ? -5.711 -18.703 5.395 1 95.88 205 MET B O 1
ATOM 4529 N N . PHE B 1 206 ? -5.758 -18.047 7.457 1 97 206 PHE B N 1
ATOM 4530 C CA . PHE B 1 206 ? -4.742 -19 7.883 1 97 206 PHE B CA 1
ATOM 4531 C C . PHE B 1 206 ? -5.375 -20.359 8.227 1 97 206 PHE B C 1
ATOM 4533 O O . PHE B 1 206 ? -4.672 -21.297 8.594 1 97 206 PHE B O 1
ATOM 4540 N N . ALA B 1 207 ? -6.715 -20.406 8.094 1 94.69 207 ALA B N 1
ATOM 4541 C CA . ALA B 1 207 ? -7.363 -21.703 8.039 1 94.69 207 ALA B CA 1
ATOM 4542 C C . ALA B 1 207 ? -7.191 -22.344 6.664 1 94.69 207 ALA B C 1
ATOM 4544 O O . ALA B 1 207 ? -7.355 -23.562 6.508 1 94.69 207 ALA B O 1
ATOM 4545 N N . ILE B 1 208 ? -6.812 -21.531 5.734 1 92.69 208 ILE B N 1
ATOM 4546 C CA . ILE B 1 208 ? -6.695 -21.984 4.355 1 92.69 208 ILE B CA 1
ATOM 4547 C C . ILE B 1 208 ? -5.234 -22.281 4.031 1 92.69 208 ILE B C 1
ATOM 4549 O O . ILE B 1 208 ? -4.922 -23.297 3.395 1 92.69 208 ILE B O 1
ATOM 4553 N N . VAL B 1 209 ? -4.332 -21.5 4.449 1 94.19 209 VAL B N 1
ATOM 4554 C CA . VAL B 1 209 ? -2.928 -21.688 4.109 1 94.19 209 VAL B CA 1
ATOM 4555 C C . VAL B 1 209 ? -2.172 -22.234 5.312 1 94.19 209 VAL B C 1
ATOM 4557 O O . VAL B 1 209 ? -2.551 -21.984 6.461 1 94.19 209 VAL B O 1
ATOM 4560 N N . PRO B 1 210 ? -1.066 -22.875 5.133 1 97 210 PRO B N 1
ATOM 4561 C CA . PRO B 1 210 ? -0.547 -23.297 3.828 1 97 210 PRO B CA 1
ATOM 4562 C C . PRO B 1 210 ? -1.418 -24.344 3.152 1 97 210 PRO B C 1
ATOM 4564 O O . PRO B 1 210 ? -2.1 -25.125 3.834 1 97 210 PRO B O 1
ATOM 4567 N N . LEU B 1 211 ? -1.386 -24.344 1.855 1 94.56 211 LEU B N 1
ATOM 4568 C CA . LEU B 1 211 ? -2.066 -25.375 1.091 1 94.56 211 LEU B CA 1
ATOM 4569 C C . LEU B 1 211 ? -1.354 -26.719 1.24 1 94.56 211 LEU B C 1
ATOM 4571 O O . LEU B 1 211 ? -0.123 -26.766 1.292 1 94.56 211 LEU B O 1
ATOM 4575 N N . ALA B 1 212 ? -2.162 -27.734 1.179 1 89.31 212 ALA B N 1
ATOM 4576 C CA . ALA B 1 212 ? -1.611 -29.094 1.194 1 89.31 212 ALA B CA 1
ATOM 4577 C C . ALA B 1 212 ? -0.895 -29.406 -0.115 1 89.31 212 ALA B C 1
ATOM 4579 O O . ALA B 1 212 ? -1.305 -28.938 -1.182 1 89.31 212 ALA B O 1
ATOM 4580 N N . VAL B 1 213 ? 0.132 -30.062 0.064 1 89.19 213 VAL B N 1
ATOM 4581 C CA . VAL B 1 213 ? 0.848 -30.625 -1.07 1 89.19 213 VAL B CA 1
ATOM 4582 C C . VAL B 1 213 ? 0.609 -32.125 -1.124 1 89.19 213 VAL B C 1
ATOM 4584 O O . VAL B 1 213 ? 0.684 -32.812 -0.1 1 89.19 213 VAL B O 1
ATOM 4587 N N . GLY B 1 214 ? 0.278 -32.594 -2.328 1 86.19 214 GLY B N 1
ATOM 4588 C CA . GLY B 1 214 ? 0.077 -34.031 -2.482 1 86.19 214 GLY B CA 1
ATOM 4589 C C . GLY B 1 214 ? 1.314 -34.844 -2.158 1 86.19 214 GLY B C 1
ATOM 4590 O O . GLY B 1 214 ? 2.41 -34.281 -2.029 1 86.19 214 GLY B O 1
ATOM 4591 N N . ASN B 1 215 ? 1.069 -36.125 -2.002 1 83.25 215 ASN B N 1
ATOM 4592 C CA . ASN B 1 215 ? 2.18 -37.031 -1.747 1 83.25 215 ASN B CA 1
ATOM 4593 C C . ASN B 1 215 ? 2.814 -37.531 -3.047 1 83.25 215 ASN B C 1
ATOM 4595 O O . ASN B 1 215 ? 2.111 -37.812 -4.012 1 83.25 215 ASN B O 1
ATOM 4599 N N . ARG B 1 216 ? 4.18 -37.469 -3.041 1 79 216 ARG B N 1
ATOM 4600 C CA . ARG B 1 216 ? 4.879 -38.062 -4.18 1 79 216 ARG B CA 1
ATOM 4601 C C . ARG B 1 216 ? 4.637 -39.562 -4.266 1 79 216 ARG B C 1
ATOM 4603 O O . ARG B 1 216 ? 4.738 -40.281 -3.262 1 79 216 ARG B O 1
ATOM 4610 N N . VAL B 1 217 ? 4.016 -40.094 -5.359 1 59.5 217 VAL B N 1
ATOM 4611 C CA . VAL B 1 217 ? 3.775 -41.531 -5.535 1 59.5 217 VAL B CA 1
ATOM 4612 C C . VAL B 1 217 ? 4.98 -42.156 -6.223 1 59.5 217 VAL B C 1
ATOM 4614 O O . VAL B 1 217 ? 5.355 -41.781 -7.328 1 59.5 217 VAL B O 1
ATOM 4617 N N . ASP B 1 218 ? 5.953 -42.75 -5.605 1 52.75 218 ASP B N 1
ATOM 4618 C CA . ASP B 1 218 ? 7.012 -43.531 -6.234 1 52.75 218 ASP B CA 1
ATOM 4619 C C . ASP B 1 218 ? 6.441 -44.75 -6.953 1 52.75 218 ASP B C 1
ATOM 4621 O O . ASP B 1 218 ? 5.422 -45.281 -6.535 1 52.75 218 ASP B O 1
ATOM 4625 N N . ASP B 1 219 ? 6.621 -44.875 -8.32 1 45.03 219 ASP B N 1
ATOM 4626 C CA . ASP B 1 219 ? 6.195 -46 -9.117 1 45.03 219 ASP B CA 1
ATOM 4627 C C . ASP B 1 219 ? 6.23 -47.312 -8.305 1 45.03 219 ASP B C 1
ATOM 4629 O O . ASP B 1 219 ? 5.438 -48.219 -8.539 1 45.03 219 ASP B O 1
ATOM 4633 N N . GLN B 1 220 ? 7.387 -47.625 -7.656 1 43.41 220 GLN B N 1
ATOM 4634 C CA . GLN B 1 220 ? 7.508 -49 -7.184 1 43.41 220 GLN B CA 1
ATOM 4635 C C . GLN B 1 220 ? 6.312 -49.375 -6.328 1 43.41 220 GLN B C 1
ATOM 4637 O O . GLN B 1 220 ? 5.984 -50.562 -6.215 1 43.41 220 GLN B O 1
ATOM 4642 N N . HIS B 1 221 ? 5.824 -48.594 -5.422 1 38.81 221 HIS B N 1
ATOM 4643 C CA . HIS B 1 221 ? 4.773 -49.125 -4.555 1 38.81 221 HIS B CA 1
ATOM 4644 C C . HIS B 1 221 ? 3.398 -48.625 -5.012 1 38.81 221 HIS B C 1
ATOM 4646 O O . HIS B 1 221 ? 2.449 -48.625 -4.227 1 38.81 221 HIS B O 1
ATOM 4652 N N . ALA B 1 222 ? 3.176 -48.344 -6.262 1 41.97 222 ALA B N 1
ATOM 4653 C CA . ALA B 1 222 ? 1.927 -47.938 -6.887 1 41.97 222 ALA B CA 1
ATOM 4654 C C . ALA B 1 222 ? 0.825 -48.969 -6.672 1 41.97 222 ALA B C 1
ATOM 4656 O O . ALA B 1 222 ? -0.225 -48.906 -7.316 1 41.97 222 ALA B O 1
ATOM 4657 N N . LEU B 1 223 ? 1.074 -50.031 -6.141 1 39.72 223 LEU B N 1
ATOM 4658 C CA . LEU B 1 223 ? -0.03 -51 -6.289 1 39.72 223 LEU B CA 1
ATOM 4659 C C . LEU B 1 223 ? -1.349 -50.344 -5.863 1 39.72 223 LEU B C 1
ATOM 4661 O O . LEU B 1 223 ? -2.355 -50.469 -6.562 1 39.72 223 LEU B O 1
ATOM 4665 N N . GLY B 1 224 ? -1.81 -50.406 -4.469 1 35.91 224 GLY B N 1
ATOM 4666 C CA . GLY B 1 224 ? -3.154 -50.469 -3.916 1 35.91 224 GLY B CA 1
ATOM 4667 C C . GLY B 1 224 ? -3.725 -49.094 -3.629 1 35.91 224 GLY B C 1
ATOM 4668 O O . GLY B 1 224 ? -4.926 -48.938 -3.4 1 35.91 224 GLY B O 1
ATOM 4669 N N . HIS B 1 225 ? -3.07 -48.188 -2.9 1 34.28 225 HIS B N 1
ATOM 4670 C CA . HIS B 1 225 ? -3.865 -47.125 -2.295 1 34.28 225 HIS B CA 1
ATOM 4671 C C . HIS B 1 225 ? -3.938 -45.906 -3.205 1 34.28 225 HIS B C 1
ATOM 4673 O O . HIS B 1 225 ? -2.908 -45.312 -3.541 1 34.28 225 HIS B O 1
ATOM 4679 N N . GLU B 1 226 ? -4.781 -45.75 -4.188 1 38.94 226 GLU B N 1
ATOM 4680 C CA . GLU B 1 226 ? -5.227 -44.531 -4.836 1 38.94 226 GLU B CA 1
ATOM 4681 C C . GLU B 1 226 ? -5.148 -43.344 -3.881 1 38.94 226 GLU B C 1
ATOM 4683 O O . GLU B 1 226 ? -5.898 -43.281 -2.906 1 38.94 226 GLU B O 1
ATOM 4688 N N . THR B 1 227 ? -4.02 -42.875 -3.529 1 43.06 227 THR B N 1
ATOM 4689 C CA . THR B 1 227 ? -3.984 -41.75 -2.625 1 43.06 227 THR B CA 1
ATOM 4690 C C . THR B 1 227 ? -4.707 -40.531 -3.24 1 43.06 227 THR B C 1
ATOM 4692 O O . THR B 1 227 ? -4.547 -40.25 -4.43 1 43.06 227 THR B O 1
ATOM 4695 N N . ALA B 1 228 ? -5.805 -40.062 -2.822 1 50.12 228 ALA B N 1
ATOM 4696 C CA . ALA B 1 228 ? -6.762 -39.031 -3.189 1 50.12 228 ALA B CA 1
ATOM 4697 C C . ALA B 1 228 ? -6.047 -37.75 -3.645 1 50.12 228 ALA B C 1
ATOM 4699 O O . ALA B 1 228 ? -6.578 -36.969 -4.453 1 50.12 228 ALA B O 1
ATOM 4700 N N . HIS B 1 229 ? -4.762 -37.406 -3.191 1 62.69 229 HIS B N 1
ATOM 4701 C CA . HIS B 1 229 ? -4.156 -36.125 -3.59 1 62.69 229 HIS B CA 1
ATOM 4702 C C . HIS B 1 229 ? -2.684 -36.312 -3.947 1 62.69 229 HIS B C 1
ATOM 4704 O O . HIS B 1 229 ? -1.809 -36.156 -3.094 1 62.69 229 HIS B O 1
ATOM 4710 N N . ALA B 1 230 ? -2.422 -36.781 -5.191 1 82.62 230 ALA B N 1
ATOM 4711 C CA . ALA B 1 230 ? -1.069 -37.031 -5.676 1 82.62 230 ALA B CA 1
ATOM 4712 C C . ALA B 1 230 ? -0.359 -35.75 -6.055 1 82.62 230 ALA B C 1
ATOM 4714 O O . ALA B 1 230 ? -0.967 -34.844 -6.637 1 82.62 230 ALA B O 1
ATOM 4715 N N . ALA B 1 231 ? 0.893 -35.688 -5.613 1 92.44 231 ALA B N 1
ATOM 4716 C CA . ALA B 1 231 ? 1.741 -34.594 -6.105 1 92.44 231 ALA B CA 1
ATOM 4717 C C . ALA B 1 231 ? 2.07 -34.781 -7.586 1 92.44 231 ALA B C 1
ATOM 4719 O O . ALA B 1 231 ? 1.939 -35.875 -8.117 1 92.44 231 ALA B O 1
ATOM 4720 N N . ASN B 1 232 ? 2.389 -33.719 -8.227 1 96.5 232 ASN B N 1
ATOM 4721 C CA . ASN B 1 232 ? 2.826 -33.719 -9.617 1 96.5 232 ASN B CA 1
ATOM 4722 C C . ASN B 1 232 ? 1.702 -34.156 -10.555 1 96.5 232 ASN B C 1
ATOM 4724 O O . ASN B 1 232 ? 1.921 -34.938 -11.484 1 96.5 232 ASN B O 1
ATOM 4728 N N . ALA B 1 233 ? 0.598 -33.781 -10.203 1 94.81 233 ALA B N 1
ATOM 4729 C CA . ALA B 1 233 ? -0.614 -33.969 -11 1 94.81 233 ALA B CA 1
ATOM 4730 C C . ALA B 1 233 ? -1.619 -32.844 -10.734 1 94.81 233 ALA B C 1
ATOM 4732 O O . ALA B 1 233 ? -1.492 -32.094 -9.75 1 94.81 233 ALA B O 1
ATOM 4733 N N . PHE B 1 234 ? -2.539 -32.719 -11.633 1 96.25 234 PHE B N 1
ATOM 4734 C CA . PHE B 1 234 ? -3.633 -31.781 -11.445 1 96.25 234 PHE B CA 1
ATOM 4735 C C . PHE B 1 234 ? -4.926 -32.5 -11.102 1 96.25 234 PHE B C 1
ATOM 4737 O O . PHE B 1 234 ? -5.16 -33.625 -11.57 1 96.25 234 PHE B O 1
ATOM 4744 N N . ALA B 1 235 ? -5.758 -31.844 -10.289 1 94.38 235 ALA B N 1
ATOM 4745 C CA . ALA B 1 235 ? -7.133 -32.312 -10.094 1 94.38 235 ALA B CA 1
ATOM 4746 C C . ALA B 1 235 ? -8 -31.953 -11.305 1 94.38 235 ALA B C 1
ATOM 4748 O O . ALA B 1 235 ? -7.598 -31.156 -12.156 1 94.38 235 ALA B O 1
ATOM 4749 N N . ASP B 1 236 ? -9.133 -32.594 -11.344 1 94.94 236 ASP B N 1
ATOM 4750 C CA . ASP B 1 236 ? -10.062 -32.312 -12.43 1 94.94 236 ASP B CA 1
ATOM 4751 C C . ASP B 1 236 ? -10.492 -30.844 -12.398 1 94.94 236 ASP B C 1
ATOM 4753 O O . ASP B 1 236 ? -10.789 -30.297 -11.328 1 94.94 236 ASP B O 1
ATOM 4757 N N . PRO B 1 237 ? -10.469 -30.203 -13.578 1 95.44 237 PRO B N 1
ATOM 4758 C CA . PRO B 1 237 ? -10.969 -28.828 -13.633 1 95.44 237 PRO B CA 1
ATOM 4759 C C . PRO B 1 237 ? -12.438 -28.703 -13.234 1 95.44 237 PRO B C 1
ATOM 4761 O O . PRO B 1 237 ? -13.188 -29.672 -13.344 1 95.44 237 PRO B O 1
ATOM 4764 N N . TYR B 1 238 ? -12.836 -27.531 -12.766 1 92.38 238 TYR B N 1
ATOM 4765 C CA . TYR B 1 238 ? -14.219 -27.266 -12.398 1 92.38 238 TYR B CA 1
ATOM 4766 C C . TYR B 1 238 ? -14.57 -25.812 -12.625 1 92.38 238 TYR B C 1
ATOM 4768 O O . TYR B 1 238 ? -13.688 -24.953 -12.648 1 92.38 238 TYR B O 1
ATOM 4776 N N . GLN B 1 239 ? -15.836 -25.547 -12.82 1 89.31 239 GLN B N 1
ATOM 4777 C CA . GLN B 1 239 ? -16.375 -24.203 -12.852 1 89.31 239 GLN B CA 1
ATOM 4778 C C . GLN B 1 239 ? -16.719 -23.703 -11.445 1 89.31 239 GLN B C 1
ATOM 4780 O O . GLN B 1 239 ? -17.344 -24.438 -10.664 1 89.31 239 GLN B O 1
ATOM 4785 N N . VAL B 1 240 ? -16.266 -22.5 -11.125 1 81.94 240 VAL B N 1
ATOM 4786 C CA . VAL B 1 240 ? -16.594 -21.953 -9.812 1 81.94 240 VAL B CA 1
ATOM 4787 C C . VAL B 1 240 ? -18.109 -21.75 -9.703 1 81.94 240 VAL B C 1
ATOM 4789 O O . VAL B 1 240 ? -18.719 -21.109 -10.562 1 81.94 240 VAL B O 1
ATOM 4792 N N . PRO B 1 241 ? -18.625 -22.266 -8.656 1 77.44 241 PRO B N 1
ATOM 4793 C CA . PRO B 1 241 ? -20.062 -22.062 -8.477 1 77.44 241 PRO B CA 1
ATOM 4794 C C . PRO B 1 241 ? -20.406 -20.688 -7.902 1 77.44 241 PRO B C 1
ATOM 4796 O O . PRO B 1 241 ? -19.5 -19.953 -7.473 1 77.44 241 PRO B O 1
ATOM 4799 N N . ASP B 1 242 ? -21.656 -20.359 -7.941 1 69.5 242 ASP B N 1
ATOM 4800 C CA . ASP B 1 242 ? -22.109 -19.094 -7.375 1 69.5 242 ASP B CA 1
ATOM 4801 C C . ASP B 1 242 ? -21.875 -19.047 -5.867 1 69.5 242 ASP B C 1
ATOM 4803 O O . ASP B 1 242 ? -21.469 -18.016 -5.328 1 69.5 242 ASP B O 1
ATOM 4807 N N . ALA B 1 243 ? -22.281 -20.234 -5.262 1 64.81 243 ALA B N 1
ATOM 4808 C CA . ALA B 1 243 ? -22.016 -20.359 -3.828 1 64.81 243 ALA B CA 1
ATOM 4809 C C . ALA B 1 243 ? -20.562 -20.688 -3.555 1 64.81 243 ALA B C 1
ATOM 4811 O O . ALA B 1 243 ? -20.094 -21.797 -3.857 1 64.81 243 ALA B O 1
ATOM 4812 N N . ASN B 1 244 ? -19.781 -19.562 -3.58 1 68.12 244 ASN B N 1
ATOM 4813 C CA . ASN B 1 244 ? -18.359 -19.844 -3.404 1 68.12 244 ASN B CA 1
ATOM 4814 C C . ASN B 1 244 ? -17.781 -19.062 -2.225 1 68.12 244 ASN B C 1
ATOM 4816 O O . ASN B 1 244 ? -18.219 -17.953 -1.925 1 68.12 244 ASN B O 1
ATOM 4820 N N . PHE B 1 245 ? -16.953 -19.781 -1.626 1 69.69 245 PHE B N 1
ATOM 4821 C CA . PHE B 1 245 ? -16.234 -19.25 -0.479 1 69.69 245 PHE B CA 1
ATOM 4822 C C . PHE B 1 245 ? -15.023 -18.438 -0.93 1 69.69 245 PHE B C 1
ATOM 4824 O O . PHE B 1 245 ? -14.227 -18.906 -1.746 1 69.69 245 PHE B O 1
ATOM 4831 N N . GLY B 1 246 ? -15.039 -17.25 -0.44 1 69.94 246 GLY B N 1
ATOM 4832 C CA . GLY B 1 246 ? -13.898 -16.391 -0.739 1 69.94 246 GLY B CA 1
ATOM 4833 C C . GLY B 1 246 ? -14.102 -15.555 -1.986 1 69.94 246 GLY B C 1
ATOM 4834 O O . GLY B 1 246 ? -15.211 -15.109 -2.271 1 69.94 246 GLY B O 1
ATOM 4835 N N . TRP B 1 247 ? -13.023 -15.234 -2.617 1 78.81 247 TRP B N 1
ATOM 4836 C CA . TRP B 1 247 ? -13.055 -14.211 -3.656 1 78.81 247 TRP B CA 1
ATOM 4837 C C . TRP B 1 247 ? -12.797 -14.82 -5.027 1 78.81 247 TRP B C 1
ATOM 4839 O O . TRP B 1 247 ? -12.289 -14.141 -5.93 1 78.81 247 TRP B O 1
ATOM 4849 N N . SER B 1 248 ? -13.195 -16.094 -5.184 1 77.19 248 SER B N 1
ATOM 4850 C CA . SER B 1 248 ? -13.031 -16.75 -6.48 1 77.19 248 SER B CA 1
ATOM 4851 C C . SER B 1 248 ? -13.977 -16.141 -7.52 1 77.19 248 SER B C 1
ATOM 4853 O O . SER B 1 248 ? -15.047 -15.648 -7.176 1 77.19 248 SER B O 1
ATOM 4855 N N . ALA B 1 249 ? -13.523 -16.219 -8.719 1 77.56 249 ALA B N 1
ATOM 4856 C CA . ALA B 1 249 ? -14.297 -15.633 -9.812 1 77.56 249 ALA B CA 1
ATOM 4857 C C . ALA B 1 249 ? -15.273 -16.656 -10.391 1 77.56 249 ALA B C 1
ATOM 4859 O O . ALA B 1 249 ? -14.859 -17.672 -10.945 1 77.56 249 ALA B O 1
ATOM 4860 N N . ARG B 1 250 ? -16.516 -16.328 -10.359 1 80.38 250 ARG B N 1
ATOM 4861 C CA . ARG B 1 250 ? -17.562 -17.188 -10.922 1 80.38 250 ARG B CA 1
ATOM 4862 C C . ARG B 1 250 ? -17.344 -17.406 -12.414 1 80.38 250 ARG B C 1
ATOM 4864 O O . ARG B 1 250 ? -17.766 -18.422 -12.969 1 80.38 250 ARG B O 1
ATOM 4871 N N . ASP B 1 251 ? -16.625 -16.578 -12.961 1 86.81 251 ASP B N 1
ATOM 4872 C CA . ASP B 1 251 ? -16.438 -16.594 -14.414 1 86.81 251 ASP B CA 1
ATOM 4873 C C . ASP B 1 251 ? -15.234 -17.438 -14.812 1 86.81 251 ASP B C 1
ATOM 4875 O O . ASP B 1 251 ? -14.867 -17.484 -15.984 1 86.81 251 ASP B O 1
ATOM 4879 N N . ALA B 1 252 ? -14.695 -18.156 -13.875 1 91.5 252 ALA B N 1
ATOM 4880 C CA . ALA B 1 252 ? -13.469 -18.891 -14.18 1 91.5 252 ALA B CA 1
ATOM 4881 C C . ALA B 1 252 ? -13.641 -20.391 -13.898 1 91.5 252 ALA B C 1
ATOM 4883 O O . ALA B 1 252 ? -14.438 -20.781 -13.047 1 91.5 252 ALA B O 1
ATOM 4884 N N . CYS B 1 253 ? -12.961 -21.172 -14.695 1 94.62 253 CYS B N 1
ATOM 4885 C CA . CYS B 1 253 ? -12.656 -22.562 -14.328 1 94.62 253 CYS B CA 1
ATOM 4886 C C . CYS B 1 253 ? -11.281 -22.672 -13.688 1 94.62 253 CYS B C 1
ATOM 4888 O O . CYS B 1 253 ? -10.375 -21.906 -14.023 1 94.62 253 CYS B O 1
ATOM 4890 N N . TYR B 1 254 ? -11.172 -23.594 -12.781 1 94 254 TYR B N 1
ATOM 4891 C CA . TYR B 1 254 ? -9.906 -23.781 -12.078 1 94 254 TYR B CA 1
ATOM 4892 C C . TYR B 1 254 ? -9.469 -25.25 -12.141 1 94 254 TYR B C 1
ATOM 4894 O O . TYR B 1 254 ? -10.297 -26.156 -12.258 1 94 254 TYR B O 1
ATOM 4902 N N . SER B 1 255 ? -8.273 -25.484 -12.164 1 95.56 255 SER B N 1
ATOM 4903 C CA . SER B 1 255 ? -7.641 -26.766 -11.859 1 95.56 255 SER B CA 1
ATOM 4904 C C . SER B 1 255 ? -6.402 -26.578 -10.984 1 95.56 255 SER B C 1
ATOM 4906 O O . SER B 1 255 ? -5.48 -25.844 -11.359 1 95.56 255 SER B O 1
ATOM 4908 N N . TYR B 1 256 ? -6.418 -27.219 -9.852 1 94.69 256 TYR B N 1
ATOM 4909 C CA . TYR B 1 256 ? -5.316 -27.078 -8.906 1 94.69 256 TYR B CA 1
ATOM 4910 C C . TYR B 1 256 ? -4.441 -28.328 -8.898 1 94.69 256 TYR B C 1
ATOM 4912 O O . TYR B 1 256 ? -4.926 -29.438 -9.164 1 94.69 256 TYR B O 1
ATOM 4920 N N . GLY B 1 257 ? -3.232 -28.141 -8.695 1 95.81 257 GLY B N 1
ATOM 4921 C CA . GLY B 1 257 ? -2.26 -29.219 -8.508 1 95.81 257 GLY B CA 1
ATOM 4922 C C . GLY B 1 257 ? -1.166 -28.859 -7.523 1 95.81 257 GLY B C 1
ATOM 4923 O O . GLY B 1 257 ? -1.251 -27.828 -6.84 1 95.81 257 GLY B O 1
ATOM 4924 N N . SER B 1 258 ? -0.25 -29.734 -7.336 1 96.75 258 SER B N 1
ATOM 4925 C CA . SER B 1 258 ? 0.931 -29.516 -6.508 1 96.75 258 SER B CA 1
ATOM 4926 C C . SER B 1 258 ? 2.166 -30.172 -7.117 1 96.75 258 SER B C 1
ATOM 4928 O O . SER B 1 258 ? 2.053 -31 -8.023 1 96.75 258 SER B O 1
ATOM 4930 N N . PHE B 1 259 ? 3.289 -29.75 -6.707 1 97.12 259 PHE B N 1
ATOM 4931 C CA . PHE B 1 259 ? 4.527 -30.359 -7.184 1 97.12 259 PHE B CA 1
ATOM 4932 C C . PHE B 1 259 ? 5.449 -30.688 -6.016 1 97.12 259 PHE B C 1
ATOM 4934 O O . PHE B 1 259 ? 5.465 -29.984 -5.008 1 97.12 259 PHE B O 1
ATOM 4941 N N . VAL B 1 260 ? 6.117 -31.734 -6.086 1 96.75 260 VAL B N 1
ATOM 4942 C CA . VAL B 1 260 ? 7.285 -32.125 -5.309 1 96.75 260 VAL B CA 1
ATOM 4943 C C . VAL B 1 260 ? 8.406 -32.562 -6.25 1 96.75 260 VAL B C 1
ATOM 4945 O O . VAL B 1 260 ? 8.281 -33.562 -6.965 1 96.75 260 VAL B O 1
ATOM 4948 N N . LEU B 1 261 ? 9.477 -31.781 -6.254 1 96.69 261 LEU B N 1
ATOM 4949 C CA . LEU B 1 261 ? 10.531 -32 -7.238 1 96.69 261 LEU B CA 1
ATOM 4950 C C . LEU B 1 261 ? 11.898 -32.062 -6.566 1 96.69 261 LEU B C 1
ATOM 4952 O O . LEU B 1 261 ? 12.227 -31.234 -5.73 1 96.69 261 LEU B O 1
ATOM 4956 N N . ASP B 1 262 ? 12.641 -33.062 -6.969 1 96.25 262 ASP B N 1
ATOM 4957 C CA . ASP B 1 262 ? 14.07 -33.031 -6.684 1 96.25 262 ASP B CA 1
ATOM 4958 C C . ASP B 1 262 ? 14.789 -32.031 -7.57 1 96.25 262 ASP B C 1
ATOM 4960 O O . ASP B 1 262 ? 14.227 -31.562 -8.562 1 96.25 262 ASP B O 1
ATOM 4964 N N . ASP B 1 263 ? 16.031 -31.766 -7.258 1 95.62 263 ASP B N 1
ATOM 4965 C CA . ASP B 1 263 ? 16.781 -30.719 -7.93 1 95.62 263 ASP B CA 1
ATOM 4966 C C . ASP B 1 263 ? 16.938 -31.016 -9.414 1 95.62 263 ASP B C 1
ATOM 4968 O O . ASP B 1 263 ? 17.031 -30.094 -10.234 1 95.62 263 ASP B O 1
ATOM 4972 N N . ASP B 1 264 ? 16.953 -32.281 -9.766 1 97 264 ASP B N 1
ATOM 4973 C CA . ASP B 1 264 ? 17.25 -32.656 -11.141 1 97 264 ASP B CA 1
ATOM 4974 C C . ASP B 1 264 ? 15.984 -33.094 -11.867 1 97 264 ASP B C 1
ATOM 4976 O O . ASP B 1 264 ? 16.047 -33.781 -12.891 1 97 264 ASP B O 1
ATOM 4980 N N . GLU B 1 265 ? 14.875 -32.75 -11.344 1 97.81 265 GLU B N 1
ATOM 4981 C CA . GLU B 1 265 ? 13.609 -33.188 -11.93 1 97.81 265 GLU B CA 1
ATOM 4982 C C . GLU B 1 265 ? 12.828 -32 -12.508 1 97.81 265 GLU B C 1
ATOM 4984 O O . GLU B 1 265 ? 13.07 -30.859 -12.156 1 97.81 265 GLU B O 1
ATOM 4989 N N . ALA B 1 266 ? 11.93 -32.344 -13.43 1 98.44 266 ALA B N 1
ATOM 4990 C CA . ALA B 1 266 ? 11.031 -31.391 -14.07 1 98.44 266 ALA B CA 1
ATOM 4991 C C . ALA B 1 266 ? 9.656 -32 -14.305 1 98.44 266 ALA B C 1
ATOM 4993 O O . ALA B 1 266 ? 9.531 -33.219 -14.469 1 98.44 266 ALA B O 1
ATOM 4994 N N . LEU B 1 267 ? 8.68 -31.219 -14.25 1 98.44 267 LEU B N 1
ATOM 4995 C CA . LEU B 1 267 ? 7.363 -31.594 -14.742 1 98.44 267 LEU B CA 1
ATOM 4996 C C . LEU B 1 267 ? 7.156 -31.125 -16.172 1 98.44 267 LEU B C 1
ATOM 4998 O O . LEU B 1 267 ? 7.402 -29.953 -16.484 1 98.44 267 LEU B O 1
ATOM 5002 N N . VAL B 1 268 ? 6.742 -32.031 -17.016 1 98.69 268 VAL B N 1
ATOM 5003 C CA . VAL B 1 268 ? 6.266 -31.703 -18.359 1 98.69 268 VAL B CA 1
ATOM 5004 C C . VAL B 1 268 ? 4.738 -31.719 -18.375 1 98.69 268 VAL B C 1
ATOM 5006 O O . VAL B 1 268 ? 4.121 -32.781 -18.297 1 98.69 268 VAL B O 1
ATOM 5009 N N . ILE B 1 269 ? 4.145 -30.531 -18.469 1 98.5 269 ILE B N 1
ATOM 5010 C CA . ILE B 1 269 ? 2.699 -30.359 -18.391 1 98.5 269 ILE B CA 1
ATOM 5011 C C . ILE B 1 269 ? 2.135 -30.047 -19.766 1 98.5 269 ILE B C 1
ATOM 5013 O O . ILE B 1 269 ? 2.537 -29.078 -20.406 1 98.5 269 ILE B O 1
ATOM 5017 N N . THR B 1 270 ? 1.243 -30.844 -20.219 1 97.81 270 THR B N 1
ATOM 5018 C CA . THR B 1 270 ? 0.599 -30.625 -21.5 1 97.81 270 THR B CA 1
ATOM 5019 C C . THR B 1 270 ? -0.888 -30.344 -21.328 1 97.81 270 THR B C 1
ATOM 5021 O O . THR B 1 270 ? -1.597 -31.094 -20.656 1 97.81 270 THR B O 1
ATOM 5024 N N . HIS B 1 271 ? -1.262 -29.25 -21.812 1 95.75 271 HIS B N 1
ATOM 5025 C CA . HIS B 1 271 ? -2.635 -28.781 -21.672 1 95.75 271 HIS B CA 1
ATOM 5026 C C . HIS B 1 271 ? -3.195 -28.312 -23.016 1 95.75 271 HIS B C 1
ATOM 5028 O O . HIS B 1 271 ? -2.471 -27.75 -23.828 1 95.75 271 HIS B O 1
ATOM 5034 N N . ARG B 1 272 ? -4.449 -28.703 -23.359 1 96.62 272 ARG B N 1
ATOM 5035 C CA . ARG B 1 272 ? -5.148 -28.156 -24.516 1 96.62 272 ARG B CA 1
ATOM 5036 C C . ARG B 1 272 ? -6.016 -26.969 -24.125 1 96.62 272 ARG B C 1
ATOM 5038 O O . ARG B 1 272 ? -7.086 -27.141 -23.531 1 96.62 272 ARG B O 1
ATOM 5045 N N . PRO B 1 273 ? -5.578 -25.781 -24.469 1 97 273 PRO B N 1
ATOM 5046 C CA . PRO B 1 273 ? -6.383 -24.625 -24.078 1 97 273 PRO B CA 1
ATOM 5047 C C . PRO B 1 273 ? -7.781 -24.641 -24.688 1 97 273 PRO B C 1
ATOM 5049 O O . PRO B 1 273 ? -7.926 -24.859 -25.891 1 97 273 PRO B O 1
ATOM 5052 N N . PRO B 1 274 ? -8.758 -24.375 -23.875 1 96.69 274 PRO B N 1
ATOM 5053 C CA . PRO B 1 274 ? -10.094 -24.172 -24.438 1 96.69 274 PRO B CA 1
ATOM 5054 C C . PRO B 1 274 ? -10.25 -22.812 -25.109 1 96.69 274 PRO B C 1
ATOM 5056 O O . PRO B 1 274 ? -9.352 -21.969 -25.016 1 96.69 274 PRO B O 1
ATOM 5059 N N . SER B 1 275 ? -11.336 -22.766 -25.875 1 95.88 275 SER B N 1
ATOM 5060 C CA . SER B 1 275 ? -11.719 -21.406 -26.234 1 95.88 275 SER B CA 1
ATOM 5061 C C . SER B 1 275 ? -12.102 -20.594 -25 1 95.88 275 SER B C 1
ATOM 5063 O O . SER B 1 275 ? -13.008 -20.984 -24.25 1 95.88 275 SER B O 1
ATOM 5065 N N . CYS B 1 276 ? -11.359 -19.547 -24.703 1 96.81 276 CYS B N 1
ATOM 5066 C CA . CYS B 1 276 ? -11.625 -18.703 -23.547 1 96.81 276 CYS B CA 1
ATOM 5067 C C . CYS B 1 276 ? -11.016 -17.312 -23.719 1 96.81 276 CYS B C 1
ATOM 5069 O O . CYS B 1 276 ? -10.219 -17.094 -24.641 1 96.81 276 CYS B O 1
ATOM 5071 N N . ARG B 1 277 ? -11.367 -16.453 -22.922 1 96.06 277 ARG B N 1
ATOM 5072 C CA . ARG B 1 277 ? -10.906 -15.07 -23 1 96.06 277 ARG B CA 1
ATOM 5073 C C . ARG B 1 277 ? -9.453 -14.953 -22.547 1 96.06 277 ARG B C 1
ATOM 5075 O O . ARG B 1 277 ? -8.688 -14.164 -23.078 1 96.06 277 ARG B O 1
ATOM 5082 N N . PHE B 1 278 ? -9.156 -15.672 -21.531 1 97.44 278 PHE B N 1
ATOM 5083 C CA . PHE B 1 278 ? -7.836 -15.656 -20.906 1 97.44 278 PHE B CA 1
ATOM 5084 C C . PHE B 1 278 ? -7.59 -16.938 -20.141 1 97.44 278 PHE B C 1
ATOM 5086 O O . PHE B 1 278 ? -8.508 -17.5 -19.531 1 97.44 278 PHE B O 1
ATOM 5093 N N . TRP B 1 279 ? -6.367 -17.375 -20.109 1 97.81 279 TRP B N 1
ATOM 5094 C CA . TRP B 1 279 ? -5.973 -18.438 -19.188 1 97.81 279 TRP B CA 1
ATOM 5095 C C . TRP B 1 279 ? -4.527 -18.25 -18.734 1 97.81 279 TRP B C 1
ATOM 5097 O O . TRP B 1 279 ? -3.732 -17.609 -19.422 1 97.81 279 TRP B O 1
ATOM 5107 N N . ASN B 1 280 ? -4.191 -18.797 -17.609 1 97.5 280 ASN B N 1
ATOM 5108 C CA . ASN B 1 280 ? -2.799 -18.891 -17.188 1 97.5 280 ASN B CA 1
ATOM 5109 C C . ASN B 1 280 ? -2.58 -20.031 -16.203 1 97.5 280 ASN B C 1
ATOM 5111 O O . ASN B 1 280 ? -3.541 -20.641 -15.734 1 97.5 280 ASN B O 1
ATOM 5115 N N . MET B 1 281 ? -1.372 -20.422 -16.062 1 98 281 MET B N 1
ATOM 5116 C CA . MET B 1 281 ? -0.899 -21.297 -14.992 1 98 281 MET B CA 1
ATOM 5117 C C . MET B 1 281 ? 0.09 -20.562 -14.086 1 98 281 MET B C 1
ATOM 5119 O O . MET B 1 281 ? 1.04 -19.953 -14.57 1 98 281 MET B O 1
ATOM 5123 N N . VAL B 1 282 ? -0.139 -20.625 -12.797 1 97.5 282 VAL B N 1
ATOM 5124 C CA . VAL B 1 282 ? 0.717 -19.953 -11.828 1 97.5 282 VAL B CA 1
ATOM 5125 C C . VAL B 1 282 ? 1.332 -20.984 -10.883 1 97.5 282 VAL B C 1
ATOM 5127 O O . VAL B 1 282 ? 0.656 -21.922 -10.445 1 97.5 282 VAL B O 1
ATOM 5130 N N . VAL B 1 283 ? 2.602 -20.812 -10.602 1 97.5 283 VAL B N 1
ATOM 5131 C CA . VAL B 1 283 ? 3.338 -21.625 -9.648 1 97.5 283 VAL B CA 1
ATOM 5132 C C . VAL B 1 283 ? 3.389 -20.938 -8.289 1 97.5 283 VAL B C 1
ATOM 5134 O O . VAL B 1 283 ? 3.932 -19.828 -8.172 1 97.5 283 VAL B O 1
ATOM 5137 N N . TRP B 1 284 ? 2.838 -21.578 -7.25 1 97.12 284 TRP B N 1
ATOM 5138 C CA . TRP B 1 284 ? 2.783 -20.969 -5.926 1 97.12 284 TRP B CA 1
ATOM 5139 C C . TRP B 1 284 ? 3.689 -21.703 -4.949 1 97.12 284 TRP B C 1
ATOM 5141 O O . TRP B 1 284 ? 3.896 -22.922 -5.078 1 97.12 284 TRP B O 1
ATOM 5151 N N . ASN B 1 285 ? 4.242 -20.969 -4.023 1 96.19 285 ASN B N 1
ATOM 5152 C CA . ASN B 1 285 ? 4.645 -21.641 -2.793 1 96.19 285 ASN B CA 1
ATOM 5153 C C . ASN B 1 285 ? 3.434 -22.125 -2 1 96.19 285 ASN B C 1
ATOM 5155 O O . ASN B 1 285 ? 2.295 -21.984 -2.443 1 96.19 285 ASN B O 1
ATOM 5159 N N . GLN B 1 286 ? 3.598 -22.703 -0.901 1 96.5 286 GLN B N 1
ATOM 5160 C CA . GLN B 1 286 ? 2.502 -23.328 -0.175 1 96.5 286 GLN B CA 1
ATOM 5161 C C . GLN B 1 286 ? 1.586 -22.297 0.461 1 96.5 286 GLN B C 1
ATOM 5163 O O . GLN B 1 286 ? 0.529 -22.641 0.997 1 96.5 286 GLN B O 1
ATOM 5168 N N . PHE B 1 287 ? 1.92 -21.062 0.365 1 96.94 287 PHE B N 1
ATOM 5169 C CA . PHE B 1 287 ? 1.083 -20 0.914 1 96.94 287 PHE B CA 1
ATOM 5170 C C . PHE B 1 287 ? 0.347 -19.266 -0.198 1 96.94 287 PHE B C 1
ATOM 5172 O O . PHE B 1 287 ? -0.064 -18.109 -0.02 1 96.94 287 PHE B O 1
ATOM 5179 N N . MET B 1 288 ? 0.236 -19.844 -1.35 1 95.62 288 MET B N 1
ATOM 5180 C CA . MET B 1 288 ? -0.534 -19.344 -2.484 1 95.62 288 MET B CA 1
ATOM 5181 C C . MET B 1 288 ? 0.004 -17.984 -2.953 1 95.62 288 MET B C 1
ATOM 5183 O O . MET B 1 288 ? -0.768 -17.062 -3.211 1 95.62 288 MET B O 1
ATOM 5187 N N . ALA B 1 289 ? 1.267 -17.906 -2.943 1 95.75 289 ALA B N 1
ATOM 5188 C CA . ALA B 1 289 ? 1.93 -16.672 -3.34 1 95.75 289 ALA B CA 1
ATOM 5189 C C . ALA B 1 289 ? 3.152 -16.953 -4.207 1 95.75 289 ALA B C 1
ATOM 5191 O O . ALA B 1 289 ? 3.797 -18 -4.062 1 95.75 289 ALA B O 1
ATOM 5192 N N . THR B 1 290 ? 3.404 -16.078 -5.086 1 94.69 290 THR B N 1
ATOM 5193 C CA . THR B 1 290 ? 4.59 -16.219 -5.922 1 94.69 290 THR B CA 1
ATOM 5194 C C . THR B 1 290 ? 5.113 -14.852 -6.344 1 94.69 290 THR B C 1
ATOM 5196 O O . THR B 1 290 ? 4.672 -13.82 -5.82 1 94.69 290 THR B O 1
ATOM 5199 N N . TYR B 1 291 ? 6.176 -14.828 -7.105 1 90.69 291 TYR B N 1
ATOM 5200 C CA . TYR B 1 291 ? 6.785 -13.617 -7.652 1 90.69 291 TYR B CA 1
ATOM 5201 C C . TYR B 1 291 ? 6.348 -13.391 -9.094 1 90.69 291 TYR B C 1
ATOM 5203 O O . TYR B 1 291 ? 5.977 -14.336 -9.789 1 90.69 291 TYR B O 1
ATOM 5211 N N . GLY B 1 292 ? 6.344 -12.164 -9.445 1 81.12 292 GLY B N 1
ATOM 5212 C CA . GLY B 1 292 ? 5.859 -11.836 -10.773 1 81.12 292 GLY B CA 1
ATOM 5213 C C . GLY B 1 292 ? 6.926 -11.219 -11.664 1 81.12 292 GLY B C 1
ATOM 5214 O O . GLY B 1 292 ? 8.117 -11.289 -11.352 1 81.12 292 GLY B O 1
ATOM 5215 N N . ALA B 1 293 ? 6.41 -10.734 -12.797 1 79.38 293 ALA B N 1
ATOM 5216 C CA . ALA B 1 293 ? 7.234 -10.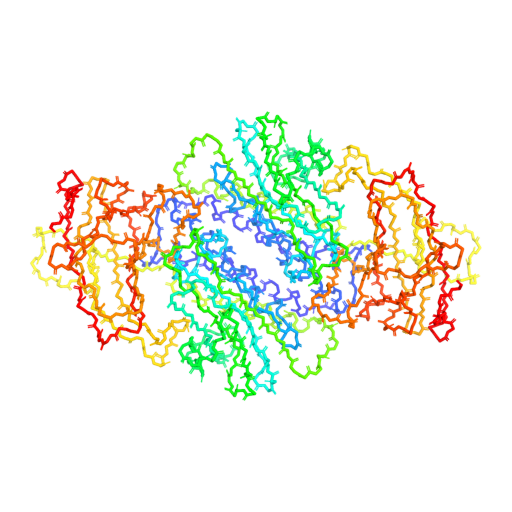289 -13.914 1 79.38 293 ALA B CA 1
ATOM 5217 C C . ALA B 1 293 ? 8.125 -9.125 -13.508 1 79.38 293 ALA B C 1
ATOM 5219 O O . ALA B 1 293 ? 9.203 -8.93 -14.078 1 79.38 293 ALA B O 1
ATOM 5220 N N . ALA B 1 294 ? 7.77 -8.5 -12.43 1 83.38 294 ALA B N 1
ATOM 5221 C CA . ALA B 1 294 ? 8.531 -7.328 -12.008 1 83.38 294 ALA B CA 1
ATOM 5222 C C . ALA B 1 294 ? 9.883 -7.734 -11.422 1 83.38 294 ALA B C 1
ATOM 5224 O O . ALA B 1 294 ? 10.789 -6.91 -11.305 1 83.38 294 ALA B O 1
ATOM 5225 N N . GLU B 1 295 ? 9.992 -9.023 -11.117 1 92.69 295 GLU B N 1
ATOM 5226 C CA . GLU B 1 295 ? 11.195 -9.477 -10.43 1 92.69 295 GLU B CA 1
ATOM 5227 C C . GLU B 1 295 ? 12.297 -9.836 -11.43 1 92.69 295 GLU B C 1
ATOM 5229 O O . GLU B 1 295 ? 13.453 -10.016 -11.055 1 92.69 295 GLU B O 1
ATOM 5234 N N . GLY B 1 296 ? 12.008 -9.984 -12.656 1 90.94 296 GLY B N 1
ATOM 5235 C CA . GLY B 1 296 ? 12.977 -10.312 -13.688 1 90.94 296 GLY B CA 1
ATOM 5236 C C . GLY B 1 296 ? 12.648 -11.586 -14.438 1 90.94 296 GLY B C 1
ATOM 5237 O O . GLY B 1 296 ? 11.797 -12.367 -14.008 1 90.94 296 GLY B O 1
ATOM 5238 N N . PRO B 1 297 ? 13.32 -11.773 -15.539 1 88.62 297 PRO B N 1
ATOM 5239 C CA . PRO B 1 297 ? 13.016 -12.922 -16.391 1 88.62 297 PRO B CA 1
ATOM 5240 C C . PRO B 1 297 ? 13.336 -14.258 -15.719 1 88.62 297 PRO B C 1
ATOM 5242 O O . PRO B 1 297 ? 12.766 -15.289 -16.094 1 88.62 297 PRO B O 1
ATOM 5245 N N . ASP B 1 298 ? 14.203 -14.203 -14.75 1 90.88 298 ASP B N 1
ATOM 5246 C CA . ASP B 1 298 ? 14.578 -15.438 -14.07 1 90.88 298 ASP B CA 1
ATOM 5247 C C . ASP B 1 298 ? 13.484 -15.891 -13.109 1 90.88 298 ASP B C 1
ATOM 5249 O O . ASP B 1 298 ? 13.5 -17.031 -12.633 1 90.88 298 ASP B O 1
ATOM 5253 N N . ALA B 1 299 ? 12.578 -15.016 -12.875 1 93.5 299 ALA B N 1
ATOM 5254 C CA . ALA B 1 299 ? 11.508 -15.344 -11.938 1 93.5 299 ALA B CA 1
ATOM 5255 C C . ALA B 1 299 ? 10.203 -15.609 -12.672 1 93.5 299 ALA B C 1
ATOM 5257 O O . ALA B 1 299 ? 9.133 -15.156 -12.25 1 93.5 299 ALA B O 1
ATOM 5258 N N . ARG B 1 300 ? 10.289 -16.359 -13.766 1 95.06 300 ARG B N 1
ATOM 5259 C CA . ARG B 1 300 ? 9.078 -16.688 -14.508 1 95.06 300 ARG B CA 1
ATOM 5260 C C . ARG B 1 300 ? 8.297 -17.797 -13.828 1 95.06 300 ARG B C 1
ATOM 5262 O O . ARG B 1 300 ? 8.539 -18.984 -14.086 1 95.06 300 ARG B O 1
ATOM 5269 N N . CYS B 1 301 ? 7.277 -17.406 -13.039 1 96.31 301 CYS B N 1
ATOM 5270 C CA . CYS B 1 301 ? 6.512 -18.344 -12.234 1 96.31 301 CYS B CA 1
ATOM 5271 C C . CYS B 1 301 ? 5.098 -18.5 -12.773 1 96.31 301 CYS B C 1
ATOM 5273 O O . CYS B 1 301 ? 4.219 -19.016 -12.086 1 96.31 301 CYS B O 1
ATOM 5275 N N . SER B 1 302 ? 4.898 -18 -13.922 1 96.5 302 SER B N 1
ATOM 5276 C CA . SER B 1 302 ? 3.598 -18.156 -14.562 1 96.5 302 SER B CA 1
ATOM 5277 C C . SER B 1 302 ? 3.717 -18.078 -16.078 1 96.5 302 SER B C 1
ATOM 5279 O O . SER B 1 302 ? 4.742 -17.641 -16.609 1 96.5 302 SER B O 1
ATOM 5281 N N . ILE B 1 303 ? 2.705 -18.578 -16.719 1 96.81 303 ILE B N 1
ATOM 5282 C CA . ILE B 1 303 ? 2.57 -18.516 -18.172 1 96.81 303 ILE B CA 1
ATOM 5283 C C . ILE B 1 303 ? 1.097 -18.359 -18.547 1 96.81 303 ILE B C 1
ATOM 5285 O O . ILE B 1 303 ? 0.22 -18.906 -17.891 1 96.81 303 ILE B O 1
ATOM 5289 N N . ASN B 1 304 ? 0.831 -17.531 -19.547 1 97.56 304 ASN B N 1
ATOM 5290 C CA . ASN B 1 304 ? -0.56 -17.359 -19.938 1 97.56 304 ASN B CA 1
ATOM 5291 C C . ASN B 1 304 ? -0.738 -17.547 -21.438 1 97.56 304 ASN B C 1
ATOM 5293 O O . ASN B 1 304 ? 0.228 -17.828 -22.156 1 97.56 304 ASN B O 1
ATOM 5297 N N . GLY B 1 305 ? -1.936 -17.469 -21.922 1 97.56 305 GLY B N 1
ATOM 5298 C CA . GLY B 1 305 ? -2.289 -17.797 -23.297 1 97.56 305 GLY B CA 1
ATOM 5299 C C . GLY B 1 305 ? -1.666 -16.859 -24.312 1 97.56 305 GLY B C 1
ATOM 5300 O O . GLY B 1 305 ? -1.627 -17.156 -25.5 1 97.56 305 GLY B O 1
ATOM 5301 N N . HIS B 1 306 ? -1.211 -15.766 -23.938 1 96.56 306 HIS B N 1
ATOM 5302 C CA . HIS B 1 306 ? -0.638 -14.781 -24.859 1 96.56 306 HIS B CA 1
ATOM 5303 C C . HIS B 1 306 ? 0.878 -14.922 -24.938 1 96.56 306 HIS B C 1
ATOM 5305 O O . HIS B 1 306 ? 1.491 -14.516 -25.922 1 96.56 306 HIS B O 1
ATOM 5311 N N . SER B 1 307 ? 1.445 -15.539 -23.938 1 94.62 307 SER B N 1
ATOM 5312 C CA . SER B 1 307 ? 2.898 -15.68 -23.922 1 94.62 307 SER B CA 1
ATOM 5313 C C . SER B 1 307 ? 3.312 -17.109 -24.266 1 94.62 307 SER B C 1
ATOM 5315 O O . SER B 1 307 ? 4.465 -17.359 -24.625 1 94.62 307 SER B O 1
ATOM 5317 N N . ALA B 1 308 ? 2.443 -18.016 -24.172 1 97.94 308 ALA B N 1
ATOM 5318 C CA . ALA B 1 308 ? 2.756 -19.422 -24.422 1 97.94 308 ALA B CA 1
ATOM 5319 C C . ALA B 1 308 ? 2.93 -19.688 -25.922 1 97.94 308 ALA B C 1
ATOM 5321 O O . ALA B 1 308 ? 2.23 -19.094 -26.75 1 97.94 308 ALA B O 1
ATOM 5322 N N . VAL B 1 309 ? 3.83 -20.516 -26.234 1 98.31 309 VAL B N 1
ATOM 5323 C CA . VAL B 1 309 ? 4.012 -21 -27.594 1 98.31 309 VAL B CA 1
ATOM 5324 C C . VAL B 1 309 ? 3.369 -22.375 -27.75 1 98.31 309 VAL B C 1
ATOM 5326 O O . VAL B 1 309 ? 3.703 -23.312 -27 1 98.31 309 VAL B O 1
ATOM 5329 N N . ALA B 1 310 ? 2.496 -22.516 -28.703 1 98.25 310 ALA B N 1
ATOM 5330 C CA . ALA B 1 310 ? 1.736 -23.75 -28.875 1 98.25 310 ALA B CA 1
ATOM 5331 C C . ALA B 1 310 ? 2.531 -24.781 -29.688 1 98.25 310 ALA B C 1
ATOM 5333 O O . ALA B 1 310 ? 3.354 -24.406 -30.516 1 98.25 310 ALA B O 1
ATOM 5334 N N . ASN B 1 311 ? 2.209 -26.031 -29.359 1 98.25 311 ASN B N 1
ATOM 5335 C CA . ASN B 1 311 ? 2.639 -27.125 -30.234 1 98.25 311 ASN B CA 1
ATOM 5336 C C . ASN B 1 311 ? 1.889 -27.094 -31.562 1 98.25 311 ASN B C 1
ATOM 5338 O O . ASN B 1 311 ? 0.897 -26.375 -31.703 1 98.25 311 ASN B O 1
ATOM 5342 N N . SER B 1 312 ? 2.336 -27.922 -32.5 1 97.88 312 SER B N 1
ATOM 5343 C CA . SER B 1 312 ? 1.727 -27.953 -33.844 1 97.88 312 SER B CA 1
ATOM 5344 C C . SER B 1 312 ? 0.278 -28.422 -33.781 1 97.88 312 SER B C 1
ATOM 5346 O O . SER B 1 312 ? -0.546 -28.031 -34.594 1 97.88 312 SER B O 1
ATOM 5348 N N . ASP B 1 313 ? -0.041 -29.203 -32.781 1 97.38 313 ASP B N 1
ATOM 5349 C CA . ASP B 1 313 ? -1.399 -29.734 -32.688 1 97.38 313 ASP B CA 1
ATOM 5350 C C . ASP B 1 313 ? -2.289 -28.812 -31.859 1 97.38 313 ASP B C 1
ATOM 5352 O O . ASP B 1 313 ? -3.422 -29.156 -31.531 1 97.38 313 ASP B O 1
ATOM 5356 N N . GLY B 1 314 ? -1.719 -27.703 -31.422 1 96.88 314 GLY B N 1
ATOM 5357 C CA . GLY B 1 314 ? -2.504 -26.719 -30.703 1 96.88 314 GLY B CA 1
ATOM 5358 C C . GLY B 1 314 ? -2.387 -26.844 -29.188 1 96.88 314 GLY B C 1
ATOM 5359 O O . GLY B 1 314 ? -2.805 -25.953 -28.453 1 96.88 314 GLY B O 1
ATOM 5360 N N . THR B 1 315 ? -1.853 -27.969 -28.703 1 98.06 315 THR B N 1
ATOM 5361 C CA . THR B 1 315 ? -1.607 -28.094 -27.281 1 98.06 315 THR B CA 1
ATOM 5362 C C . THR B 1 315 ? -0.435 -27.219 -26.844 1 98.06 315 THR B C 1
ATOM 5364 O O . THR B 1 315 ? 0.324 -26.734 -27.688 1 98.06 315 THR B O 1
ATOM 5367 N N . VAL B 1 316 ? -0.377 -26.953 -25.594 1 98.5 316 VAL B N 1
ATOM 5368 C CA . VAL B 1 316 ? 0.731 -26.203 -25 1 98.5 316 VAL B CA 1
ATOM 5369 C C . VAL B 1 316 ? 1.486 -27.094 -24.016 1 98.5 316 VAL B C 1
ATOM 5371 O O . VAL B 1 316 ? 0.876 -27.75 -23.172 1 98.5 316 VAL B O 1
ATOM 5374 N N . THR B 1 317 ? 2.768 -27.156 -24.219 1 98.69 317 THR B N 1
ATOM 5375 C CA . THR B 1 317 ? 3.631 -27.859 -23.281 1 98.69 317 THR B CA 1
ATOM 5376 C C . THR B 1 317 ? 4.363 -26.859 -22.375 1 98.69 317 THR B C 1
ATOM 5378 O O . THR B 1 317 ? 5.023 -25.938 -22.875 1 98.69 317 THR B O 1
ATOM 5381 N N . ILE B 1 318 ? 4.203 -26.984 -21.078 1 98.69 318 ILE B N 1
ATOM 5382 C CA . ILE B 1 318 ? 4.895 -26.172 -20.078 1 98.69 318 ILE B CA 1
ATOM 5383 C C . ILE B 1 318 ? 5.922 -27.031 -19.344 1 98.69 318 ILE B C 1
ATOM 5385 O O . ILE B 1 318 ? 5.621 -28.156 -18.938 1 98.69 318 ILE B O 1
ATOM 5389 N N . VAL B 1 319 ? 7.141 -26.547 -19.203 1 98.75 319 VAL B N 1
ATOM 5390 C CA . VAL B 1 319 ? 8.18 -27.25 -18.469 1 98.75 319 VAL B CA 1
ATOM 5391 C C . VAL B 1 319 ? 8.445 -26.547 -17.141 1 98.75 319 VAL B C 1
ATOM 5393 O O . VAL B 1 319 ? 8.922 -25.406 -17.125 1 98.75 319 VAL B O 1
ATOM 5396 N N . LEU B 1 320 ? 8.117 -27.188 -16.047 1 98.62 320 LEU B N 1
ATOM 5397 C CA . LEU B 1 320 ? 8.328 -26.656 -14.703 1 98.62 320 LEU B CA 1
ATOM 5398 C C . LEU B 1 320 ? 9.516 -27.328 -14.031 1 98.62 320 LEU B C 1
ATOM 5400 O O . LEU B 1 320 ? 9.57 -28.562 -13.945 1 98.62 320 LEU B O 1
ATOM 5404 N N . SER B 1 321 ? 10.445 -26.594 -13.562 1 98.19 321 SER B N 1
ATOM 5405 C CA . SER B 1 321 ? 11.602 -27.109 -12.836 1 98.19 321 SER B CA 1
ATOM 5406 C C . SER B 1 321 ? 12.164 -26.062 -11.883 1 98.19 321 SER B C 1
ATOM 5408 O O . SER B 1 321 ? 11.617 -24.953 -11.766 1 98.19 321 SER B O 1
ATOM 5410 N N . ARG B 1 322 ? 13.156 -26.516 -11.164 1 96 322 ARG B N 1
ATOM 5411 C CA . ARG B 1 322 ? 13.773 -25.625 -10.188 1 96 322 ARG B CA 1
ATOM 5412 C C . ARG B 1 322 ? 14.312 -24.359 -10.852 1 96 322 ARG B C 1
ATOM 5414 O O . ARG B 1 322 ? 14.031 -23.25 -10.398 1 96 322 ARG B O 1
ATOM 5421 N N . ASP B 1 323 ? 15.055 -24.531 -11.891 1 92 323 ASP B N 1
ATOM 5422 C CA . ASP B 1 323 ? 15.586 -23.438 -12.695 1 92 323 ASP B CA 1
ATOM 5423 C C . ASP B 1 323 ? 14.977 -23.438 -14.094 1 92 323 ASP B C 1
ATOM 5425 O O . ASP B 1 323 ? 14.43 -24.438 -14.539 1 92 323 ASP B O 1
ATOM 5429 N N . ARG B 1 324 ? 15.141 -22.344 -14.742 1 92.44 324 ARG B N 1
ATOM 5430 C CA . ARG B 1 324 ? 14.617 -22.234 -16.109 1 92.44 324 ARG B CA 1
ATOM 5431 C C . ARG B 1 324 ? 15.336 -23.188 -17.047 1 92.44 324 ARG B C 1
ATOM 5433 O O . ARG B 1 324 ? 16.516 -23.484 -16.859 1 92.44 324 ARG B O 1
ATOM 5440 N N . THR B 1 325 ? 14.602 -23.688 -18.016 1 95.31 325 THR B N 1
ATOM 5441 C CA . THR B 1 325 ? 15.133 -24.531 -19.078 1 95.31 325 THR B CA 1
ATOM 5442 C C . THR B 1 325 ? 15.07 -23.797 -20.422 1 95.31 325 THR B C 1
ATOM 5444 O O . THR B 1 325 ? 14.484 -22.719 -20.516 1 95.31 325 THR B O 1
ATOM 5447 N N . PRO B 1 326 ? 15.594 -24.359 -21.438 1 95.94 326 PRO B N 1
ATOM 5448 C CA . PRO B 1 326 ? 15.586 -23.688 -22.75 1 95.94 326 PRO B CA 1
ATOM 5449 C C . PRO B 1 326 ? 14.211 -23.719 -23.406 1 95.94 326 PRO B C 1
ATOM 5451 O O . PRO B 1 326 ? 14 -23.031 -24.422 1 95.94 326 PRO B O 1
ATOM 5454 N N . HIS B 1 327 ? 13.352 -24.531 -22.953 1 98 327 HIS B N 1
ATOM 5455 C CA . HIS B 1 327 ? 12.031 -24.578 -23.562 1 98 327 HIS B CA 1
ATOM 5456 C C . HIS B 1 327 ? 11.367 -23.203 -23.547 1 98 327 HIS B C 1
ATOM 5458 O O . HIS B 1 327 ? 11.445 -22.484 -22.547 1 98 327 HIS B O 1
ATOM 5464 N N . PRO B 1 328 ? 10.648 -22.844 -24.578 1 97.88 328 PRO B N 1
ATOM 5465 C CA . PRO B 1 328 ? 10.055 -21.5 -24.625 1 97.88 328 PRO B CA 1
ATOM 5466 C C . PRO B 1 328 ? 8.992 -21.297 -23.547 1 97.88 328 PRO B C 1
ATOM 5468 O O . PRO B 1 328 ? 8.734 -20.156 -23.125 1 97.88 328 PRO B O 1
ATOM 5471 N N . ASN B 1 329 ? 8.367 -22.344 -23.094 1 98.5 329 ASN B N 1
ATOM 5472 C CA . ASN B 1 329 ? 7.363 -22.266 -22.031 1 98.5 329 ASN B CA 1
ATOM 5473 C C . ASN B 1 329 ? 7.91 -22.766 -20.703 1 98.5 329 ASN B C 1
ATOM 5475 O O . ASN B 1 329 ? 7.211 -23.453 -19.953 1 98.5 329 ASN B O 1
ATOM 5479 N N . SER B 1 330 ? 9.164 -22.469 -20.469 1 97.88 330 SER B N 1
ATOM 5480 C CA . SER B 1 330 ? 9.797 -22.844 -19.219 1 97.88 330 SER B CA 1
ATOM 5481 C C . SER B 1 330 ? 9.344 -21.938 -18.078 1 97.88 330 SER B C 1
ATOM 5483 O O . SER B 1 330 ? 9.312 -20.703 -18.219 1 97.88 330 SER B O 1
ATOM 5485 N N . VAL B 1 331 ? 8.906 -22.531 -16.953 1 97.44 331 VAL B N 1
ATOM 5486 C CA . VAL B 1 331 ? 8.602 -21.812 -15.719 1 97.44 331 VAL B CA 1
ATOM 5487 C C . VAL B 1 331 ? 9.391 -22.422 -14.555 1 97.44 331 VAL B C 1
ATOM 5489 O O . VAL B 1 331 ? 9.812 -23.578 -14.625 1 97.44 331 VAL B O 1
ATOM 5492 N N . THR B 1 332 ? 9.594 -21.641 -13.539 1 97.19 332 THR B N 1
ATOM 5493 C CA . THR B 1 332 ? 10.477 -22.062 -12.453 1 97.19 332 THR B CA 1
ATOM 5494 C C . THR B 1 332 ? 9.727 -22.094 -11.125 1 97.19 332 THR B C 1
ATOM 5496 O O . THR B 1 332 ? 8.781 -21.344 -10.922 1 97.19 332 THR B O 1
ATOM 5499 N N . THR B 1 333 ? 10.188 -23 -10.211 1 96.75 333 THR B N 1
ATOM 5500 C CA . THR B 1 333 ? 9.688 -23.047 -8.836 1 96.75 333 THR B CA 1
ATOM 5501 C C . THR B 1 333 ? 10.453 -22.062 -7.949 1 96.75 333 THR B C 1
ATOM 5503 O O . THR B 1 333 ? 10.18 -21.969 -6.754 1 96.75 333 THR B O 1
ATOM 5506 N N . LEU B 1 334 ? 11.469 -21.375 -8.516 1 94.94 334 LEU B N 1
ATOM 5507 C CA . LEU B 1 334 ? 12.359 -20.469 -7.801 1 94.94 334 LEU B CA 1
ATOM 5508 C C . LEU B 1 334 ? 13.086 -21.188 -6.672 1 94.94 334 LEU B C 1
ATOM 5510 O O . LEU B 1 334 ? 13.281 -20.625 -5.594 1 94.94 334 LEU B O 1
ATOM 5514 N N . GLY B 1 335 ? 13.336 -22.469 -6.93 1 94 335 GLY B N 1
ATOM 5515 C CA . GLY B 1 335 ? 14.125 -23.25 -5.984 1 94 335 GLY B CA 1
ATOM 5516 C C . GLY B 1 335 ? 13.281 -23.938 -4.922 1 94 335 GLY B C 1
ATOM 5517 O O . GLY B 1 335 ? 13.805 -24.688 -4.102 1 94 335 GLY B O 1
ATOM 5518 N N . TYR B 1 336 ? 11.992 -23.703 -4.859 1 95.69 336 TYR B N 1
ATOM 5519 C CA . TYR B 1 336 ? 11.148 -24.422 -3.922 1 95.69 336 TYR B CA 1
ATOM 5520 C C . TYR B 1 336 ? 11.055 -25.906 -4.305 1 95.69 336 TYR B C 1
ATOM 5522 O O . TYR B 1 336 ? 10.812 -26.234 -5.465 1 95.69 336 TYR B O 1
ATOM 5530 N N . PRO B 1 337 ? 11.227 -26.766 -3.375 1 95.38 337 PRO B N 1
ATOM 5531 C CA . PRO B 1 337 ? 11.133 -28.188 -3.689 1 95.38 337 PRO B CA 1
ATOM 5532 C C . PRO B 1 337 ? 9.688 -28.672 -3.805 1 95.38 337 PRO B C 1
ATOM 5534 O O . PRO B 1 337 ? 9.445 -29.766 -4.324 1 95.38 337 PRO B O 1
ATOM 5537 N N . ARG B 1 338 ? 8.773 -27.969 -3.264 1 96.12 338 ARG B N 1
ATOM 5538 C CA . ARG B 1 338 ? 7.355 -28.297 -3.311 1 96.12 338 ARG B CA 1
ATOM 5539 C C . ARG B 1 338 ? 6.496 -27.047 -3.305 1 96.12 338 ARG B C 1
ATOM 5541 O O . ARG B 1 338 ? 6.93 -25.984 -2.84 1 96.12 338 ARG B O 1
ATOM 5548 N N . GLY B 1 339 ? 5.285 -27.109 -3.746 1 96.56 339 GLY B N 1
ATOM 5549 C CA . GLY B 1 339 ? 4.328 -26.031 -3.844 1 96.56 339 GLY B CA 1
ATOM 5550 C C . GLY B 1 339 ? 3.066 -26.406 -4.594 1 96.56 339 GLY B C 1
ATOM 5551 O O . GLY B 1 339 ? 2.715 -27.578 -4.676 1 96.56 339 GLY B O 1
ATOM 5552 N N . ASN B 1 340 ? 2.395 -25.375 -5.016 1 96.56 340 ASN B N 1
ATOM 5553 C CA . ASN B 1 340 ? 1.099 -25.609 -5.641 1 96.56 340 ASN B CA 1
ATOM 5554 C C . ASN B 1 340 ? 1.034 -25 -7.039 1 96.56 340 ASN B C 1
ATOM 5556 O O . ASN B 1 340 ? 1.851 -24.141 -7.387 1 96.56 340 ASN B O 1
ATOM 5560 N N . LEU B 1 341 ? 0.15 -25.547 -7.824 1 97.56 341 LEU B N 1
ATOM 5561 C CA . LEU B 1 341 ? -0.089 -25.109 -9.195 1 97.56 341 LEU B CA 1
ATOM 5562 C C . LEU B 1 341 ? -1.556 -24.75 -9.406 1 97.56 341 LEU B C 1
ATOM 5564 O O . LEU B 1 341 ? -2.445 -25.422 -8.875 1 97.56 341 LEU B O 1
ATOM 5568 N N . ALA B 1 342 ? -1.763 -23.719 -10.18 1 96.44 342 ALA B N 1
ATOM 5569 C CA . ALA B 1 342 ? -3.145 -23.312 -10.43 1 96.44 342 ALA B CA 1
ATOM 5570 C C . ALA B 1 342 ? -3.336 -22.875 -11.883 1 96.44 342 ALA B C 1
ATOM 5572 O O . ALA B 1 342 ? -2.691 -21.922 -12.344 1 96.44 342 ALA B O 1
ATOM 5573 N N . PHE B 1 343 ? -4.219 -23.594 -12.57 1 96.94 343 PHE B N 1
ATOM 5574 C CA . PHE B 1 343 ? -4.746 -23.125 -13.844 1 96.94 343 PHE B CA 1
ATOM 5575 C C . PHE B 1 343 ? -6.023 -22.328 -13.641 1 96.94 343 PHE B C 1
ATOM 5577 O O . PHE B 1 343 ? -6.867 -22.688 -12.82 1 96.94 343 PHE B O 1
ATOM 5584 N N . ARG B 1 344 ? -6.156 -21.281 -14.344 1 96.25 344 ARG B N 1
ATOM 5585 C CA . ARG B 1 344 ? -7.391 -20.5 -14.445 1 96.25 344 ARG B CA 1
ATOM 5586 C C . ARG B 1 344 ? -7.77 -20.266 -15.906 1 96.25 344 ARG B C 1
ATOM 5588 O O . ARG B 1 344 ? -6.91 -19.953 -16.734 1 96.25 344 ARG B O 1
ATOM 5595 N N . TRP B 1 345 ? -9.008 -20.469 -16.219 1 97.12 345 TRP B N 1
ATOM 5596 C CA . TRP B 1 345 ? -9.578 -20.156 -17.516 1 97.12 345 TRP B CA 1
ATOM 5597 C C . TRP B 1 345 ? -10.797 -19.25 -17.375 1 97.12 345 TRP B C 1
ATOM 5599 O O . TRP B 1 345 ? -11.805 -19.641 -16.781 1 97.12 345 TRP B O 1
ATOM 5609 N N . PHE B 1 346 ? -10.711 -18.078 -17.891 1 96.19 346 PHE B N 1
ATOM 5610 C CA . PHE B 1 346 ? -11.82 -17.141 -17.797 1 96.19 346 PHE B CA 1
ATOM 5611 C C . PHE B 1 346 ? -12.734 -17.266 -19.016 1 96.19 346 PHE B C 1
ATOM 5613 O O . PHE B 1 346 ? -12.273 -17.188 -20.156 1 96.19 346 PHE B O 1
ATOM 5620 N N . LEU B 1 347 ? -14.031 -17.438 -18.734 1 95.88 347 LEU B N 1
ATOM 5621 C CA . LEU B 1 347 ? -15.078 -17.516 -19.75 1 95.88 347 LEU B CA 1
ATOM 5622 C C . LEU B 1 347 ? -14.789 -18.609 -20.766 1 95.88 347 LEU B C 1
ATOM 5624 O O . LEU B 1 347 ? -14.828 -18.375 -21.969 1 95.88 347 LEU B O 1
ATOM 5628 N N . ALA B 1 348 ? -14.461 -19.734 -20.266 1 96.12 348 ALA B N 1
ATOM 5629 C CA . ALA B 1 348 ? -14.258 -20.906 -21.109 1 96.12 348 ALA B CA 1
ATOM 5630 C C . ALA B 1 348 ? -15.586 -21.438 -21.656 1 96.12 348 ALA B C 1
ATOM 5632 O O . ALA B 1 348 ? -16.594 -21.422 -20.953 1 96.12 348 ALA B O 1
ATOM 5633 N N . ASP B 1 349 ? -15.602 -21.859 -22.844 1 94.81 349 ASP B N 1
ATOM 5634 C CA . ASP B 1 349 ? -16.812 -22.391 -23.453 1 94.81 349 ASP B CA 1
ATOM 5635 C C . ASP B 1 349 ? -17.234 -23.688 -22.766 1 94.81 349 ASP B C 1
ATOM 5637 O O . ASP B 1 349 ? -18.391 -24.109 -22.875 1 94.81 349 ASP B O 1
ATOM 5641 N N . GLY B 1 350 ? -16.438 -24.328 -22.062 1 93.25 350 GLY B N 1
ATOM 5642 C CA . GLY B 1 350 ? -16.641 -25.531 -21.281 1 93.25 350 GLY B CA 1
ATOM 5643 C C . GLY B 1 350 ? -15.516 -25.828 -20.312 1 93.25 350 GLY B C 1
ATOM 5644 O O . GLY B 1 350 ? -14.461 -25.203 -20.375 1 93.25 350 GLY B O 1
ATOM 5645 N N . VAL B 1 351 ? -15.844 -26.75 -19.438 1 94.94 351 VAL B N 1
ATOM 5646 C CA . VAL B 1 351 ? -14.805 -27.141 -18.5 1 94.94 351 VAL B CA 1
ATOM 5647 C C . VAL B 1 351 ? -13.641 -27.781 -19.25 1 94.94 351 VAL B C 1
ATOM 5649 O O . VAL B 1 351 ? -13.82 -28.75 -19.984 1 94.94 351 VAL B O 1
ATOM 5652 N N . PRO B 1 352 ? -12.5 -27.281 -19.109 1 96.38 352 PRO B N 1
ATOM 5653 C CA . PRO B 1 352 ? -11.344 -27.797 -19.859 1 96.38 352 PRO B CA 1
ATOM 5654 C C . PRO B 1 352 ? -10.969 -29.219 -19.438 1 96.38 352 PRO B C 1
ATOM 5656 O O . PRO B 1 352 ? -11.375 -29.672 -18.359 1 96.38 352 PRO B O 1
ATOM 5659 N N . ALA B 1 353 ? -10.211 -29.859 -20.344 1 96 353 ALA B N 1
ATOM 5660 C CA . ALA B 1 353 ? -9.641 -31.156 -19.984 1 96 353 ALA B CA 1
ATOM 5661 C C . ALA B 1 353 ? -8.539 -31 -18.938 1 96 353 ALA B C 1
ATOM 5663 O O . ALA B 1 353 ? -7.852 -29.969 -18.906 1 96 353 ALA B O 1
ATOM 5664 N N . ARG B 1 354 ? -8.43 -32 -18.141 1 97 354 ARG B N 1
ATOM 5665 C CA . ARG B 1 354 ? -7.375 -32 -17.125 1 97 354 ARG B CA 1
ATOM 5666 C C . ARG B 1 354 ? -5.992 -31.969 -17.766 1 97 354 ARG B C 1
ATOM 5668 O O . ARG B 1 354 ? -5.707 -32.75 -18.672 1 97 354 ARG B O 1
ATOM 5675 N N . PRO B 1 355 ? -5.113 -31.078 -17.391 1 97.25 355 PRO B N 1
ATOM 5676 C CA . PRO B 1 355 ? -3.74 -31.094 -17.906 1 97.25 355 PRO B CA 1
ATOM 5677 C C . PRO B 1 355 ? -3.01 -32.406 -17.609 1 97.25 355 PRO B C 1
ATOM 5679 O O . PRO B 1 355 ? -3.176 -32.969 -16.516 1 97.25 355 PRO B O 1
ATOM 5682 N N . GLU B 1 356 ? -2.264 -32.875 -18.547 1 97.19 356 GLU B N 1
ATOM 5683 C CA . GLU B 1 356 ? -1.453 -34.062 -18.375 1 97.19 356 GLU B CA 1
ATOM 5684 C C . GLU B 1 356 ? -0.051 -33.719 -17.891 1 97.19 356 GLU B C 1
ATOM 5686 O O . GLU B 1 356 ? 0.55 -32.75 -18.328 1 97.19 356 GLU B O 1
ATOM 5691 N N . VAL B 1 357 ? 0.406 -34.562 -16.953 1 97.56 357 VAL B N 1
ATOM 5692 C CA . VAL B 1 357 ? 1.7 -34.25 -16.359 1 97.56 357 VAL B CA 1
ATOM 5693 C C . VAL B 1 357 ? 2.611 -35.469 -16.406 1 97.56 357 VAL B C 1
ATOM 5695 O O . VAL B 1 357 ? 2.178 -36.594 -16.125 1 97.56 357 VAL B O 1
ATOM 5698 N N . GLU B 1 358 ? 3.84 -35.281 -16.797 1 97.44 358 GLU B N 1
ATOM 5699 C CA . GLU B 1 358 ? 4.898 -36.281 -16.734 1 97.44 358 GLU B CA 1
ATOM 5700 C C . GLU B 1 358 ? 6.074 -35.812 -15.898 1 97.44 358 GLU B C 1
ATOM 5702 O O . GLU B 1 358 ? 6.543 -34.688 -16.078 1 97.44 358 GLU B O 1
ATOM 5707 N N . LEU B 1 359 ? 6.5 -36.625 -14.945 1 97.44 359 LEU B N 1
ATOM 5708 C CA . LEU B 1 359 ? 7.727 -36.375 -14.203 1 97.44 359 LEU B CA 1
ATOM 5709 C C . LEU B 1 359 ? 8.945 -36.906 -14.945 1 97.44 359 LEU B C 1
ATOM 5711 O O . LEU B 1 359 ? 9 -38.094 -15.258 1 97.44 359 LEU B O 1
ATOM 5715 N N . VAL B 1 360 ? 9.93 -36.062 -15.172 1 97.75 360 VAL B N 1
ATOM 5716 C CA . VAL B 1 360 ? 11.125 -36.469 -15.898 1 97.75 360 VAL B CA 1
ATOM 5717 C C . VAL B 1 360 ? 12.367 -35.906 -15.219 1 97.75 360 VAL B C 1
ATOM 5719 O O . VAL B 1 360 ? 12.266 -35.062 -14.328 1 97.75 360 VAL B O 1
ATOM 5722 N N . LYS B 1 361 ? 13.516 -36.469 -15.609 1 97.44 361 LYS B N 1
ATOM 5723 C CA . LYS B 1 361 ? 14.742 -35.719 -15.305 1 97.44 361 LYS B CA 1
ATOM 5724 C C . LYS B 1 361 ? 14.812 -34.438 -16.094 1 97.44 361 LYS B C 1
ATOM 5726 O O . LYS B 1 361 ? 14.461 -34.375 -17.266 1 97.44 361 LYS B O 1
ATOM 5731 N N . ALA B 1 362 ? 15.273 -33.406 -15.461 1 97.12 362 ALA B N 1
ATOM 5732 C CA . ALA B 1 362 ? 15.336 -32.062 -16.094 1 97.12 362 ALA B CA 1
ATOM 5733 C C . ALA B 1 362 ? 16.141 -32.125 -17.391 1 97.12 362 ALA B C 1
ATOM 5735 O O . ALA B 1 362 ? 15.797 -31.453 -18.359 1 97.12 362 ALA B O 1
ATOM 5736 N N . ALA B 1 363 ? 17.156 -32.906 -17.406 1 96.44 363 ALA B N 1
ATOM 5737 C CA . ALA B 1 363 ? 18.016 -33.031 -18.578 1 96.44 363 ALA B CA 1
ATOM 5738 C C . ALA B 1 363 ? 17.266 -33.656 -19.734 1 96.44 363 ALA B C 1
ATOM 5740 O O . ALA B 1 363 ? 17.656 -33.5 -20.891 1 96.44 363 ALA B O 1
ATOM 5741 N N . ASP B 1 364 ? 16.203 -34.375 -19.453 1 97.38 364 ASP B N 1
ATOM 5742 C CA . ASP B 1 364 ? 15.43 -35.094 -20.469 1 97.38 364 ASP B CA 1
ATOM 5743 C C . ASP B 1 364 ? 14.195 -34.281 -20.875 1 97.38 364 ASP B C 1
ATOM 5745 O O . ASP B 1 364 ? 13.414 -34.719 -21.719 1 97.38 364 ASP B O 1
ATOM 5749 N N . ALA B 1 365 ? 13.977 -33.156 -20.25 1 97.88 365 ALA B N 1
ATOM 5750 C CA . ALA B 1 365 ? 12.812 -32.344 -20.594 1 97.88 365 ALA B CA 1
ATOM 5751 C C . ALA B 1 365 ? 12.93 -31.766 -22 1 97.88 365 ALA B C 1
ATOM 5753 O O . ALA B 1 365 ? 14.039 -31.484 -22.469 1 97.88 365 ALA B O 1
ATOM 5754 N N . PRO B 1 366 ? 11.773 -31.625 -22.672 1 97.94 366 PRO B N 1
ATOM 5755 C CA . PRO B 1 366 ? 11.828 -31.016 -24 1 97.94 366 PRO B CA 1
ATOM 5756 C C . PRO B 1 366 ? 12.43 -29.625 -23.984 1 97.94 366 PRO B C 1
ATOM 5758 O O . PRO B 1 366 ? 12.234 -28.859 -23.031 1 97.94 366 PRO B O 1
ATOM 5761 N N . THR B 1 367 ? 13.094 -29.234 -25.047 1 97.56 367 THR B N 1
ATOM 5762 C CA . THR B 1 367 ? 13.742 -27.938 -25.141 1 97.56 367 THR B CA 1
ATOM 5763 C C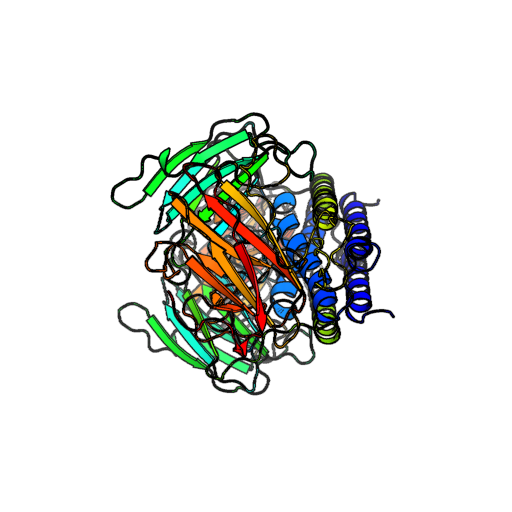 . THR B 1 367 ? 13.078 -27.078 -26.219 1 97.56 367 THR B C 1
ATOM 5765 O O . THR B 1 367 ? 13.461 -25.922 -26.422 1 97.56 367 THR B O 1
ATOM 5768 N N . ALA B 1 368 ? 12.117 -27.703 -26.938 1 96.69 368 ALA B N 1
ATOM 5769 C CA . ALA B 1 368 ? 11.375 -27.016 -27.984 1 96.69 368 ALA B CA 1
ATOM 5770 C C . ALA B 1 368 ? 9.922 -27.484 -28.031 1 96.69 368 ALA B C 1
ATOM 5772 O O . ALA B 1 368 ? 9.57 -28.484 -27.422 1 96.69 368 ALA B O 1
ATOM 5773 N N . VAL B 1 369 ? 9.156 -26.734 -28.719 1 95.31 369 VAL B N 1
ATOM 5774 C CA . VAL B 1 369 ? 7.77 -27.141 -28.906 1 95.31 369 VAL B CA 1
ATOM 5775 C C . VAL B 1 369 ? 7.719 -28.312 -29.891 1 95.31 369 VAL B C 1
ATOM 5777 O O . VAL B 1 369 ? 8.648 -28.516 -30.688 1 95.31 369 VAL B O 1
ATOM 5780 N N . ARG B 1 370 ? 6.598 -28.984 -29.859 1 90.88 370 ARG B N 1
ATOM 5781 C CA . ARG B 1 370 ? 6.438 -30.141 -30.75 1 90.88 370 ARG B CA 1
ATOM 5782 C C . ARG B 1 370 ? 5.645 -29.766 -31.984 1 90.88 370 ARG B C 1
ATOM 5784 O O . ARG B 1 370 ? 4.777 -28.891 -31.938 1 90.88 370 ARG B O 1
#

Foldseek 3Di:
DQFLLNVLVVVLVVLLVPLLCLQCHDPQHDDDPVVSVVSVLQSQLLLVVLCVQFQPADQQFKDWDWQAELADPSRFADQGDNFKTKTKIFHDLQFKKKKKWFAWQFLWKKKWFFADPDQLFWGQFTQDMDIPVNFDADPRRMTMDMDHNGPRGTMIMMMTGHLDRVPTDHIDMDMHIPDHGDDDDDDRVSNSSRSNSSSSNSSVLSVCPLADAADDDDVPVPDDDPRVAYAQFKDFKDQADRRHTHDDDNQKIKIKHKHAADQQKKKKKKFQDFPASKKKKFWFASRSGAHHCNVDPFRAGMDMPSQFDAAPVRITIAIEHQGFALESRYHHNVNDRMTMMMMMGGNGPDRTGTIDIDMDGNVPDDNYGD/DQFLLNVLVVVLVVLLVPLLCLQCHDPQHDDDPVVSVVSVLQSQLLLVVLCVQFQPADQQFKDWDWQAELADPSRFADQHDNFKTKTKIFHDLQFKKKKKWFAWQFLWKKKWFFADPDQLFWGQFTQDMDIPVNFDADPRRMTMDMDHNGPRGTMIMMMTGHLDRVPTDHIDMDMHIPDHGDDDDDDRVSNSSSSNSSSSNSSVLSVCPLADAADDDDVPVPDDDPRVAYAQFKDFKDQDDRRHTHDDDNQKIKIKHKHAADQQKKKKKKFQDFPASKKKKFWDASRSGAHHCNVDPFRAGMDMPSQFDAAPVRITIAIEHQGFALESRYHHNVNDRMTMMMMMGGNGPDRTGTIDIDMDGNVPDDNYGD

Sequence (740 aa):
MTHESTAAWRELLAALGELDRSFLEGDRAVSDDRHIADGYRMLATTLGVAFDTYLFPEPDRPQFVAVNTPFRRDRRWGGDNTDAYYFICPVDPKRRYRISGNKGDSVYFSVTAYNEPSLGAWSDRVVAIVRDSDLDVDADGNFSFEFPPTPDAAVLMTRDYQADPLTGRPVTWRIEALDEPAPIRHGDAETAARLRAVATWLRTMFAIVPLAVGNRVDDQHALGHETAHAANAFADPYQVPDANFGWSARDACYSYGSFVLDDDEALVITHRPPSCRFWNMVVWNQFMATYGAAEGPDARCSINGHSAVANSDGTVTIVLSRDRTPHPNSVTTLGYPRGNLAFRWFLADGVPARPEVELVKAADAPTAVRMTHESTAAWRELLAALGELDRSFLEGDRAVSDDRHIADGYRMLATTLGVAFDTYLFPEPDRPQFVAVNTPFRRDRRWGGDNTDAYYFICPVDPKRRYRISGNKGDSVYFSVTAYNEPSLGAWSDRVVAIVRDSDLDVDADGNFSFEFPPTPDAAVLMTRDYQADPLTGRPVTWRIEALDEPAPIRHGDAETAARLRAVATWLRTMFAIVPLAVGNRVDDQHALGHETAHAANAFADPYQVPDANFGWSARDACYSYGSFVLDDDEALVITHRPPSCRFWNMVVWNQFMATYGAAEGPDARCSINGHSAVANSDGTVTIVLSRDRTPHPNSVTTLGYPRGNLAFRWFLADGVPARPEVELVKAADAPTAVR

Organism: Mycolicibacterium paratuberculosis (strain ATCC BAA-968 / K-10) (NCBI:txid262316)

Secondary structure (DSSP, 8-state):
---HHHHHHHHHHHHHHHTTHHHHSSTT---SHHHHHHHHHHHHHHHHHHIIIIIS--TTS---EEEE-TT-GGG--SS--TTEEEEEEE--TTS-EEEEEE-TTEEEEEEEEE--SSTTPPP--EEEEEEGGGS---TTSEEEEEE---TT--EEEEEEEES-TTTSPPPEEEEEESSPPPP----HHHHHHHHHHHHHHHHHHHHH-SPP-PBP--GGG-SS---SSBSSEEPPPEEPPSS-SSS--TTEEEEEEEEE--TTEEEEEEE-PPS-SEEEEEEE-TTS----GGG-GGG--EEETTTPPBPTTS-EEEEEESS--SSTTEEE-TT-SEEEEEEEEET-SSPPPPPEEEEEEGGGS-SS--/---HHHHHHHHHHHHHHHTTHHHHSSTT---SHHHHHHHHHHHHHHHHHHIIIIIS--TTS---EEEE-SS-GGG--SS--TTEEEEEEE--TTS-EEEEEE-TTEEEEEEEEE--SSTTPPP--EEEEEEGGGS---TTSEEEEEE---TT--EEEEEEEES-TTTSPPPEEEEEESSPPPP----HHHHHHHHHHHHHHHHHHHHH-SPP-PBP--GGG-SS---SSBSSEEPPPEEPPSS-SSS--TTEEEEEEEEE--TTEEEEEEE-PPS-SEEEEEEE-TTS----GGG-GGG--EEETTTPPBPTTS-EEEEEESS--SSTTEEE-TT-SEEEEEEEEET-SSPPPPPEEEEEEGGGS-SS--